Protein AF-A0A4R0RJI4-F1 (afdb_monomer_lite)

Radius of gyration: 32.24 Å; chains: 1; bounding box: 73×102×87 Å

Secondary structure (DSSP, 8-state):
-----PPPTTSSS-------PPP----------------TT-S-TT--PPPPTT-HHHHHHHHHHHHHHHHHHHHHHHTHHHHHHHHHHSTTTTTS-HHHHHHHHHHHHHHHHHHHHHHHHHHHH-GGGHHHHHHHHHHHHHHHHHHHTT---HHHHIIIIIIIHHHHHHHHHHHHHHHHHHH-STTHHHHHHHHHHHHHHHHHHHHHHHHHHHHHHHHHHHHHHHHHHHHHHHHHHHHH---SSPP-PPPTTPPPPPSS-S--GGGG-HHHHHHHHHHHHHHHHHHHHHHHHHHHHHTTS-HHHHHHHHHHHHHHHHHHHHHHHHHHTTS-HHHHHHHHHHHHHHHIIIIITT--SHHHHHHHHHHHHHHHHHGGGGHHHHHHHHHTT-GGGHHHHHHHHHHHHHHHHHHHHHHHHHHHHHHTT--BTTTBSGGGTHHHHHHHH-SSEEEEEEEE-TTS-EEEEEEEE-S---TTS--EEEEEEEEEESS--S--EEEEEEEEETTTTEEEEE--EEEPPTT--HHHHHHHHHHHHH----SEEEEEPPPEES-TTTB--EEEEEEEEEEESSS---PPP---TT--EEEEEEEGGGHHHHHHHHHHTT-EE-HHHHHHHHHHHHHHHHHTT--

pLDDT: mean 81.7, std 17.55, range [23.42, 98.12]

InterPro domains:
  IPR000086 NUDIX hydrolase domain [PF00293] (481-602)
  IPR000086 NUDIX hydrolase domain [PS51462] (476-617)
  IPR011701 Major facilitator superfamily [PF07690] (117-413)
  IPR015797 NUDIX hydrolase-like domain superfamily [SSF55811] (442-602)
  IPR020084 NUDIX hydrolase, conserved site [PS00893] (518-539)
  IPR020476 NUDIX hydrolase [PR00502] (513-527)
  IPR020476 NUDIX hydrolase [PR00502] (527-542)
  IPR020846 Major facilitator superfamily domain [PS50850] (1-457)
  IPR036259 MFS transporter superfamily [G3DSA:1.20.1250.20] (55-247)
  IPR036259 MFS transporter superfamily [G3DSA:1.20.1250.20] (266-442)
  IPR036259 MFS transporter superfamily [SSF103473] (48-450)
  IPR050327 Proton-linked Monocarboxylate Transporter [PTHR11360] (54-446)

Organism: NCBI:txid92696

Foldseek 3Di:
DDDDDDDDDPPPPDDDDDDDDDDDDDDDDDDPPPPPPDDPVNDPPPPDDFDDAPDDPLLVLLLVLLLLLLLLLLLVLLLLLLVLVDLCCDPPRVPDDSVLSVQQSLLLLLLLLQCLLLVLLVCLQVVVCLLVLLVVLLVQLLVLLLVCLVDRDSVSSSVRSRPSNSSSSSSNNLSSVLQLVQRYDLLSLLSQLSSLLSSLVSSLPVNVVLNVCCVPPNSSVSSNVSSVVSNVSSVSSSVSNDHRDDDDDQDVPRDGADSDHPCLQLVVFPLLVVLLVLLLLLLLLPQLCLSCLLVVCVVQDDNVLSSVLNSLLSNLLSVLSNVLSRVVSPDPNVVLSVVLVVQLLCLLVPQVQQDDDSVSSSVSSNRNSNSSSNNVSSLQVSLCVSCPPNNSCSSSSSSVSSSSSSVSSSVNVVVQVVQQVVQCPDDDVCRGCPNSNNSVSCSSRDQKDWDFDWDQDPVRDTDTAIAIEGPPADPVLAFKEFEWEFEAEPVRQDATKTKWKWFQDVVVRFIEIGGQMDGADDPGDSQRRRQVSCCQQFVAGFPDWPDKDDWAAQCPRHYRHIHIYIYTYGYDHNDDDGGDHNYDDPTDMDMDMGRLQCLVVVVVVCVVVVYHYRPVSVVSSVVVNVVVCVVVVND

Sequence (635 aa):
MTATTSVSYADSIEMSAMSVTPRGARSEVGIDISTENFGPADIPSNAQQLPPVDGGWQAWMFCLCSFFLETLVWGFGFSYGVFQSYYSTHAPFQNQSKIAIAAVGPIALAIEYGEGILLSFIYGKYPELLKPSMWFGLALAVTSLLVSSFVDRVELLILLQGVCLGIGSGMMYWPTMFLISEWFSRRRGLASGIVFAGSGVGGFLFPLIVNGLLDAVDFRWTLRIFAAIMAVLGCLGVLGTRRRIPISKYRPGQQRPKFIPRNMQFFKSPIFWLFSLCNLLQALSFFPVSLFIADFTKSFSSPLSATIVLSLFNVSGVISQIIIGYLTDKMPYTYIMVVTMFASALSAFLIWGFADTLGTMFAFAIIFGAVGGGFASVTFPASADAAGANPEQTSMALSATMVFKGFAAAIGPVASGVLLEAGRNLSFGGKYGKFGFGAVEIFVGSWVTLKKINWSDPEGKERVWESAERTTRGPSGIDAVAVFAILRSETDAFPISTVIIEQYRPPVGKFVVEMPAGLIDKGETAEEAAIRELEEETGYQAKKVLQSSPVLVADPGMSNANMKLVTVDVPFPDELETYNQKLDAGEFITKRVVEIAKLTEEFEKYEEKGYVIDAKLSHFAAGYAMALRLQEHQL

Structure (mmCIF, N/CA/C/O backbone):
data_AF-A0A4R0RJI4-F1
#
_entry.id   AF-A0A4R0RJI4-F1
#
loop_
_atom_site.group_PDB
_atom_site.id
_atom_site.type_symbol
_atom_site.label_atom_id
_atom_site.label_alt_id
_atom_site.label_comp_id
_atom_site.label_asym_id
_atom_site.label_entity_id
_atom_site.label_seq_id
_atom_site.pdbx_PDB_ins_code
_atom_site.Cartn_x
_atom_site.Cartn_y
_atom_site.Cartn_z
_atom_site.occupancy
_atom_site.B_iso_or_equiv
_atom_site.auth_seq_id
_atom_site.auth_comp_id
_atom_site.auth_asym_id
_atom_site.auth_atom_id
_atom_site.pdbx_PDB_model_num
ATOM 1 N N . MET A 1 1 ? 37.860 11.685 57.774 1.00 30.77 1 MET A N 1
ATOM 2 C CA . MET A 1 1 ? 38.222 10.314 58.191 1.00 30.77 1 MET A CA 1
ATOM 3 C C . MET A 1 1 ? 37.051 9.769 58.998 1.00 30.77 1 MET A C 1
ATOM 5 O O . MET A 1 1 ? 36.810 10.281 60.076 1.00 30.77 1 MET A O 1
ATOM 9 N N . THR A 1 2 ? 36.078 9.106 58.368 1.00 30.23 2 THR A N 1
ATOM 10 C CA . THR A 1 2 ? 36.022 7.688 57.915 1.00 30.23 2 THR A CA 1
ATOM 11 C C . THR A 1 2 ? 35.527 6.735 58.999 1.00 30.23 2 THR A C 1
ATOM 13 O O . THR A 1 2 ? 36.267 6.450 59.930 1.00 30.23 2 THR A O 1
ATOM 16 N N . ALA A 1 3 ? 34.307 6.226 58.797 1.00 25.00 3 ALA A N 1
ATOM 17 C CA . ALA A 1 3 ? 33.846 4.855 59.071 1.00 25.00 3 ALA A CA 1
ATOM 18 C C . ALA A 1 3 ? 32.364 4.777 58.626 1.00 25.00 3 ALA A C 1
ATOM 20 O O . ALA A 1 3 ? 31.473 5.146 59.377 1.00 25.00 3 ALA A O 1
ATOM 21 N N . THR A 1 4 ? 32.043 4.636 57.336 1.00 26.11 4 THR A N 1
ATOM 22 C CA . THR A 1 4 ? 31.766 3.353 56.648 1.00 26.11 4 THR A CA 1
ATOM 23 C C . THR A 1 4 ? 31.279 2.222 57.552 1.00 26.11 4 THR A C 1
ATOM 25 O O . THR A 1 4 ? 32.057 1.648 58.308 1.00 26.11 4 THR A O 1
ATOM 28 N N . THR A 1 5 ? 30.021 1.820 57.368 1.00 26.11 5 THR A N 1
ATOM 29 C CA . THR A 1 5 ? 29.589 0.433 57.571 1.00 26.11 5 THR A CA 1
ATOM 30 C C . THR A 1 5 ? 28.628 0.040 56.452 1.00 26.11 5 THR A C 1
ATOM 32 O O . THR A 1 5 ? 27.718 0.774 56.078 1.00 26.11 5 THR A O 1
ATOM 35 N N . SER A 1 6 ? 28.969 -1.091 55.855 1.00 23.92 6 SER A N 1
ATOM 36 C CA . SER A 1 6 ? 28.495 -1.714 54.627 1.00 23.92 6 SER A CA 1
ATOM 37 C C . SER A 1 6 ? 27.141 -2.404 54.782 1.00 23.92 6 SER A C 1
ATOM 39 O O . SER A 1 6 ? 26.932 -3.118 55.760 1.00 23.92 6 SER A O 1
ATOM 41 N N . VAL A 1 7 ? 26.279 -2.289 53.769 1.00 24.50 7 VAL A N 1
ATOM 42 C CA . VAL A 1 7 ? 25.080 -3.128 53.613 1.00 24.50 7 VAL A CA 1
ATOM 43 C C . VAL A 1 7 ? 25.429 -4.330 52.730 1.00 24.50 7 VAL A C 1
ATOM 45 O O . VAL A 1 7 ? 25.954 -4.167 51.629 1.00 24.50 7 VAL A O 1
ATOM 48 N N . SER A 1 8 ? 25.169 -5.530 53.251 1.00 25.17 8 SER A N 1
ATOM 49 C CA . SER A 1 8 ? 25.350 -6.830 52.592 1.00 25.17 8 SER A CA 1
ATOM 50 C C . SER A 1 8 ? 24.106 -7.219 51.779 1.00 25.17 8 SER A C 1
ATOM 52 O O . SER A 1 8 ? 22.979 -6.952 52.186 1.00 25.17 8 SER A O 1
ATOM 54 N N . TYR A 1 9 ? 24.318 -7.860 50.628 1.00 25.72 9 TYR A N 1
ATOM 55 C CA . TYR A 1 9 ? 23.344 -8.138 49.562 1.00 25.72 9 TYR A CA 1
ATOM 56 C C . TYR A 1 9 ? 22.572 -9.466 49.753 1.00 25.72 9 TYR A C 1
ATOM 58 O O . TYR A 1 9 ? 22.393 -10.212 48.794 1.00 25.72 9 TYR A O 1
ATOM 66 N N . ALA A 1 10 ? 22.146 -9.805 50.976 1.00 27.55 10 ALA A N 1
ATOM 67 C CA . ALA A 1 10 ? 21.576 -11.134 51.265 1.00 27.55 10 ALA A CA 1
ATOM 68 C C . ALA A 1 10 ? 20.169 -11.167 51.903 1.00 27.55 10 ALA A C 1
ATOM 70 O O . ALA A 1 10 ? 19.575 -12.236 51.928 1.00 27.55 10 ALA A O 1
ATOM 71 N N . ASP A 1 11 ? 19.576 -10.037 52.310 1.00 29.08 11 ASP A N 1
ATOM 72 C CA . ASP A 1 11 ? 18.321 -10.041 53.098 1.00 29.08 11 ASP A CA 1
ATOM 73 C C . ASP A 1 11 ? 17.074 -9.488 52.368 1.00 29.08 11 ASP A C 1
ATOM 75 O O . ASP A 1 11 ? 16.170 -8.949 53.000 1.00 29.08 11 ASP A O 1
ATOM 79 N N . SER A 1 12 ? 16.976 -9.585 51.034 1.00 28.69 12 SER A N 1
ATOM 80 C CA . SER A 1 12 ? 15.798 -9.050 50.302 1.00 28.69 12 SER A CA 1
ATOM 81 C C . SER A 1 12 ? 15.089 -10.012 49.348 1.00 28.69 12 SER A C 1
ATOM 83 O O . SER A 1 12 ? 14.265 -9.585 48.541 1.00 28.69 12 SER A O 1
ATOM 85 N N . ILE A 1 13 ? 15.322 -11.320 49.469 1.00 28.25 13 ILE A N 1
ATOM 86 C CA . ILE A 1 13 ? 14.549 -12.320 48.724 1.00 28.25 13 ILE A CA 1
ATOM 87 C C . ILE A 1 13 ? 14.049 -13.380 49.697 1.00 28.25 13 ILE A C 1
ATOM 89 O O . ILE A 1 13 ? 14.667 -14.421 49.835 1.00 28.25 13 ILE A O 1
ATOM 93 N N . GLU A 1 14 ? 12.949 -13.071 50.384 1.00 25.81 14 GLU A N 1
ATOM 94 C CA . GLU A 1 14 ? 11.844 -13.999 50.674 1.00 25.81 14 GLU A CA 1
ATOM 95 C C . GLU A 1 14 ? 10.818 -13.314 51.589 1.00 25.81 14 GLU A C 1
ATOM 97 O O . GLU A 1 14 ? 10.979 -13.252 52.801 1.00 25.81 14 GLU A O 1
ATOM 102 N N . MET A 1 15 ? 9.760 -12.758 50.993 1.00 23.42 15 MET A N 1
ATOM 103 C CA . MET A 1 15 ? 8.358 -13.048 51.332 1.00 23.42 15 MET A CA 1
ATOM 104 C C . MET A 1 15 ? 7.405 -11.972 50.803 1.00 23.42 15 MET A C 1
ATOM 106 O O . MET A 1 15 ? 7.634 -10.773 50.915 1.00 23.42 15 MET A O 1
ATOM 110 N N . SER A 1 16 ? 6.252 -12.468 50.356 1.00 24.58 16 SER A N 1
ATOM 111 C CA . SER A 1 16 ? 4.988 -11.758 50.160 1.00 24.58 16 SER A CA 1
ATOM 112 C C . SER A 1 16 ? 4.816 -10.963 48.864 1.00 24.58 16 SER A C 1
ATOM 114 O O . SER A 1 16 ? 4.845 -9.735 48.814 1.00 24.58 16 SER A O 1
ATOM 116 N N . ALA A 1 17 ? 4.458 -11.718 47.825 1.00 29.39 17 ALA A N 1
ATOM 117 C CA . ALA A 1 17 ? 3.570 -11.260 46.770 1.00 29.39 17 ALA A CA 1
ATOM 118 C C . ALA A 1 17 ? 2.298 -10.617 47.362 1.00 29.39 17 ALA A C 1
ATOM 120 O O . ALA A 1 17 ? 1.525 -11.278 48.051 1.00 29.39 17 ALA A O 1
ATOM 121 N N . MET A 1 18 ? 2.051 -9.346 47.041 1.00 24.41 18 MET A N 1
ATOM 122 C CA . MET A 1 18 ? 0.732 -8.726 47.163 1.00 24.41 18 MET A CA 1
ATOM 123 C C . MET A 1 18 ? 0.353 -8.082 45.831 1.00 24.41 18 MET A C 1
ATOM 125 O O . MET A 1 18 ? 0.977 -7.137 45.355 1.00 24.41 18 MET A O 1
ATOM 129 N N . SER A 1 19 ? -0.684 -8.652 45.227 1.00 23.48 19 SER A N 1
ATOM 130 C CA . SER A 1 19 ? -1.386 -8.171 44.045 1.00 23.48 19 SER A CA 1
ATOM 131 C C . SER A 1 19 ? -2.079 -6.836 44.324 1.00 23.48 19 SER A C 1
ATOM 133 O O . SER A 1 19 ? -2.974 -6.764 45.166 1.00 23.48 19 SER A O 1
ATOM 135 N N . VAL A 1 20 ? -1.714 -5.796 43.577 1.00 26.45 20 VAL A N 1
ATOM 136 C CA . VAL A 1 20 ? -2.440 -4.522 43.544 1.00 26.45 20 VAL A CA 1
ATOM 137 C C . VAL A 1 20 ? -3.555 -4.624 42.501 1.00 26.45 20 VAL A C 1
ATOM 139 O O . VAL A 1 20 ? -3.298 -4.660 41.301 1.00 26.45 20 VAL A O 1
ATOM 142 N N . THR A 1 21 ? -4.806 -4.676 42.956 1.00 25.61 21 THR A N 1
ATOM 143 C CA . THR A 1 21 ? -6.002 -4.450 42.127 1.00 25.61 21 THR A CA 1
ATOM 144 C C . THR A 1 21 ? -6.249 -2.946 41.943 1.00 25.61 21 THR A C 1
ATOM 146 O O . THR A 1 21 ? -6.226 -2.228 42.948 1.00 25.61 21 THR A O 1
ATOM 149 N N . PRO A 1 22 ? -6.585 -2.443 40.739 1.00 27.12 22 PRO A N 1
ATOM 150 C CA . PRO A 1 22 ? -7.097 -1.086 40.581 1.00 27.12 22 PRO A CA 1
ATOM 151 C C . PRO A 1 22 ? -8.564 -1.012 41.032 1.00 27.12 22 PRO A C 1
ATOM 153 O O . PRO A 1 22 ? -9.408 -1.797 40.600 1.00 27.12 22 PRO A O 1
ATOM 156 N N . ARG A 1 23 ? -8.876 -0.047 41.902 1.00 25.92 23 ARG A N 1
ATOM 157 C CA . ARG A 1 23 ? -10.247 0.344 42.261 1.00 25.92 23 ARG A CA 1
ATOM 158 C C . ARG A 1 23 ? -10.867 1.187 41.141 1.00 25.92 23 ARG A C 1
ATOM 160 O O . ARG A 1 23 ? -10.274 2.185 40.752 1.00 25.92 23 ARG A O 1
ATOM 167 N N . GLY A 1 24 ? -12.113 0.872 40.772 1.00 26.17 24 GLY A N 1
ATOM 168 C CA . GLY A 1 24 ? -13.095 1.883 40.355 1.00 26.17 24 GLY A CA 1
ATOM 169 C C . GLY A 1 24 ? -13.740 1.715 38.976 1.00 26.17 24 GLY A C 1
ATOM 170 O O . GLY A 1 24 ? -13.383 2.440 38.063 1.00 26.17 24 GLY A O 1
ATOM 171 N N . ALA A 1 25 ? -14.740 0.832 38.864 1.00 26.27 25 ALA A N 1
ATOM 172 C CA . ALA A 1 25 ? -15.992 1.054 38.120 1.00 26.27 25 ALA A CA 1
ATOM 173 C C . ALA A 1 25 ? -16.907 -0.168 38.323 1.00 26.27 25 ALA A C 1
ATOM 175 O O . ALA A 1 25 ? -16.743 -1.204 37.685 1.00 26.27 25 ALA A O 1
ATOM 176 N N . ARG A 1 26 ? -17.850 -0.065 39.267 1.00 27.73 26 ARG A N 1
ATOM 177 C CA . ARG A 1 26 ? -18.965 -1.011 39.392 1.00 27.73 26 ARG A CA 1
ATOM 178 C C . ARG A 1 26 ? -19.955 -0.739 38.258 1.00 27.73 26 ARG A C 1
ATOM 180 O O . ARG A 1 26 ? -20.482 0.365 38.174 1.00 27.73 26 ARG A O 1
ATOM 187 N N . SER A 1 27 ? -20.265 -1.759 37.470 1.00 27.06 27 SER A N 1
ATOM 188 C CA . SER A 1 27 ? -21.575 -1.908 36.838 1.00 27.06 27 SER A CA 1
ATOM 189 C C . SER A 1 27 ? -22.135 -3.251 37.288 1.00 27.06 27 SER A C 1
ATOM 191 O O . SER A 1 27 ? -21.515 -4.292 37.072 1.00 27.06 27 SER A O 1
ATOM 193 N N . GLU A 1 28 ? -23.264 -3.200 37.980 1.00 37.16 28 GLU A N 1
ATOM 194 C CA . GLU A 1 28 ? -23.971 -4.339 38.547 1.00 37.16 28 GLU A CA 1
ATOM 195 C C . GLU A 1 28 ? -24.564 -5.214 37.436 1.00 37.16 28 GLU A C 1
ATOM 197 O O . GLU A 1 28 ? -25.534 -4.839 36.784 1.00 37.16 28 GLU A O 1
ATOM 202 N N . VAL A 1 29 ? -24.008 -6.410 37.258 1.00 29.55 29 VAL A N 1
ATOM 203 C CA . VAL A 1 29 ? -24.780 -7.603 36.898 1.00 29.55 29 VAL A CA 1
ATOM 204 C C . VAL A 1 29 ? -24.316 -8.684 37.862 1.00 29.55 29 VAL A C 1
ATOM 206 O O . VAL A 1 29 ? -23.211 -9.210 37.743 1.00 29.55 29 VAL A O 1
ATOM 209 N N . GLY A 1 30 ? -25.132 -8.940 38.882 1.00 32.62 30 GLY A N 1
ATOM 210 C CA . GLY A 1 30 ? -24.890 -9.989 39.860 1.00 32.62 30 GLY A CA 1
ATOM 211 C C . GLY A 1 30 ? -24.919 -11.358 39.192 1.00 32.62 30 GLY A C 1
ATOM 212 O O . GLY A 1 30 ? -25.976 -11.845 38.802 1.00 32.62 30 GLY A O 1
ATOM 213 N N . ILE A 1 31 ? -23.749 -11.978 39.088 1.00 27.83 31 ILE A N 1
ATOM 214 C CA . ILE A 1 31 ? -23.613 -13.429 39.128 1.00 27.83 31 ILE A CA 1
ATOM 215 C C . ILE A 1 31 ? -22.713 -13.686 40.331 1.00 27.83 31 ILE A C 1
ATOM 217 O O . ILE A 1 31 ? -21.500 -13.499 40.255 1.00 27.83 31 ILE A O 1
ATOM 221 N N . ASP A 1 32 ? -23.328 -14.042 41.458 1.00 26.31 32 ASP A N 1
ATOM 222 C CA . ASP A 1 32 ? -22.618 -14.629 42.589 1.00 26.31 32 ASP A CA 1
ATOM 223 C C . ASP A 1 32 ? -22.027 -15.955 42.103 1.00 26.31 32 ASP A C 1
ATOM 225 O O . ASP A 1 32 ? -22.713 -16.972 42.011 1.00 26.31 32 ASP A O 1
ATOM 229 N N . ILE A 1 33 ? -20.747 -15.943 41.734 1.00 31.73 33 ILE A N 1
ATOM 230 C CA . ILE A 1 33 ? -19.965 -17.171 41.676 1.00 31.73 33 ILE A CA 1
ATOM 231 C C . ILE A 1 33 ? -19.496 -17.390 43.107 1.00 31.73 33 ILE A C 1
ATOM 233 O O . ILE A 1 33 ? -18.400 -16.980 43.491 1.00 31.73 33 ILE A O 1
ATOM 237 N N . SER A 1 34 ? -20.357 -18.007 43.915 1.00 31.00 34 SER A N 1
ATOM 238 C CA . SER A 1 34 ? -19.896 -18.713 45.101 1.00 31.00 34 SER A CA 1
ATOM 239 C C . SER A 1 34 ? -18.784 -19.650 44.642 1.00 31.00 34 SER A C 1
ATOM 241 O O . SER A 1 34 ? -19.011 -20.534 43.815 1.00 31.00 34 SER A O 1
ATOM 243 N N . THR A 1 35 ? -17.565 -19.423 45.123 1.00 34.91 35 THR A N 1
ATOM 244 C CA . THR A 1 35 ? -16.451 -20.353 44.958 1.00 34.91 35 THR A CA 1
ATOM 245 C C . THR A 1 35 ? -16.766 -21.600 45.775 1.00 34.91 35 THR A C 1
ATOM 247 O O . THR A 1 35 ? -16.274 -21.770 46.890 1.00 34.91 35 THR A O 1
ATOM 250 N N . GLU A 1 36 ? -17.636 -22.455 45.246 1.00 35.03 36 GLU A N 1
ATOM 251 C CA . GLU A 1 36 ? -17.645 -23.857 45.622 1.00 35.03 36 GLU A CA 1
ATOM 252 C C . GLU A 1 36 ? -16.296 -24.427 45.180 1.00 35.03 36 GLU A C 1
ATOM 254 O O . GLU A 1 36 ? -15.905 -24.348 44.013 1.00 35.03 36 GLU A O 1
ATOM 259 N N . ASN A 1 37 ? -15.537 -24.927 46.153 1.00 35.84 37 ASN A N 1
ATOM 260 C CA . ASN A 1 37 ? -14.327 -25.695 45.910 1.00 35.84 37 ASN A CA 1
ATOM 261 C C . ASN A 1 37 ? -14.722 -26.973 45.166 1.00 35.84 37 ASN A C 1
ATOM 263 O O . ASN A 1 37 ? -15.019 -27.983 45.799 1.00 35.84 37 ASN A O 1
ATOM 267 N N . PHE A 1 38 ? -14.731 -26.928 43.835 1.00 38.34 38 PHE A N 1
ATOM 268 C CA . PHE A 1 38 ? -14.844 -28.129 43.020 1.00 38.34 38 PHE A CA 1
ATOM 269 C C . PHE A 1 38 ? -13.645 -29.028 43.329 1.00 38.34 38 PHE A C 1
ATOM 271 O O . PHE A 1 38 ? -12.490 -28.664 43.072 1.00 38.34 38 PHE A O 1
ATOM 278 N N . GLY A 1 39 ? -13.910 -30.195 43.914 1.00 40.91 39 GLY A N 1
ATOM 279 C CA . GLY A 1 39 ? -12.896 -31.230 44.038 1.00 40.91 39 GLY A CA 1
ATOM 280 C C . GLY A 1 39 ? -12.505 -31.727 42.641 1.00 40.91 39 GLY A C 1
ATOM 281 O O . GLY A 1 39 ? -13.271 -31.574 41.687 1.00 40.91 39 GLY A O 1
ATOM 282 N N . PRO A 1 40 ? -11.348 -32.389 42.472 1.00 49.19 40 PRO A N 1
ATOM 283 C CA . PRO A 1 40 ? -10.958 -32.975 41.184 1.00 49.19 40 PRO A CA 1
ATOM 284 C C . PRO A 1 40 ? -11.969 -34.005 40.628 1.00 49.19 40 PRO A C 1
ATOM 286 O O . PRO A 1 40 ? -11.836 -34.420 39.480 1.00 49.19 40 PRO A O 1
ATOM 289 N N . ALA A 1 41 ? -12.977 -34.400 41.415 1.00 49.44 41 ALA A N 1
ATOM 290 C CA . ALA A 1 41 ? -14.072 -35.288 41.034 1.00 49.44 41 ALA A CA 1
ATOM 291 C C . ALA A 1 41 ? -15.292 -34.578 40.402 1.00 49.44 41 ALA A C 1
ATOM 293 O O . ALA A 1 41 ? -16.134 -35.261 39.824 1.00 49.44 41 ALA A O 1
ATOM 294 N N . ASP A 1 42 ? -15.379 -33.243 40.458 1.00 46.12 42 ASP A N 1
ATOM 295 C CA . ASP A 1 42 ? -16.550 -32.483 39.980 1.00 46.12 42 ASP A CA 1
ATOM 296 C C . ASP A 1 42 ? -16.369 -31.887 38.573 1.00 46.12 42 ASP A C 1
ATOM 298 O O . ASP A 1 42 ? -17.246 -31.199 38.047 1.00 46.12 42 ASP A O 1
ATOM 302 N N . ILE A 1 43 ? -15.229 -32.148 37.926 1.00 46.41 43 ILE A N 1
ATOM 303 C CA . ILE A 1 43 ? -15.012 -31.772 36.528 1.00 46.41 43 ILE A CA 1
ATOM 304 C C . ILE A 1 43 ? -15.881 -32.710 35.675 1.00 46.41 43 ILE A C 1
ATOM 306 O O . ILE A 1 43 ? -15.666 -33.924 35.720 1.00 46.41 43 ILE A O 1
ATOM 310 N N . PRO A 1 44 ? -16.841 -32.201 34.875 1.00 45.22 44 PRO A N 1
ATOM 311 C CA . PRO A 1 44 ? -17.647 -33.051 34.010 1.00 45.22 44 PRO A CA 1
ATOM 312 C C . PRO A 1 44 ? -16.723 -33.928 33.161 1.00 45.22 44 PRO A C 1
ATOM 314 O O . PRO A 1 44 ? -15.815 -33.411 32.510 1.00 45.22 44 PRO A O 1
ATOM 317 N N . SER A 1 45 ? -16.973 -35.237 33.103 1.00 46.47 45 SER A N 1
ATOM 318 C CA . SER A 1 45 ? -16.187 -36.209 32.318 1.00 46.47 45 SER A CA 1
ATOM 319 C C . SER A 1 45 ? -16.115 -35.902 30.809 1.00 46.47 45 SER A C 1
ATOM 321 O O . SER A 1 45 ? -15.343 -36.521 30.084 1.00 46.47 45 SER A O 1
ATOM 323 N N . ASN A 1 46 ? -16.875 -34.901 30.348 1.00 46.56 46 ASN A N 1
ATOM 324 C CA . ASN A 1 46 ? -16.899 -34.367 28.987 1.00 46.56 46 ASN A CA 1
ATOM 325 C C . ASN A 1 46 ? -16.189 -33.004 28.830 1.00 46.56 46 ASN A C 1
ATOM 327 O O . ASN A 1 46 ? -16.339 -32.356 27.791 1.00 46.56 46 ASN A O 1
ATOM 331 N N . ALA A 1 47 ? -15.437 -32.529 29.829 1.00 43.28 47 ALA A N 1
ATOM 332 C CA . ALA A 1 47 ? -14.632 -31.316 29.710 1.00 43.28 47 ALA A CA 1
ATOM 333 C C . ALA A 1 47 ? -13.432 -31.580 28.786 1.00 43.28 47 ALA A C 1
ATOM 335 O O . ALA A 1 47 ? -12.361 -32.007 29.214 1.00 43.28 47 ALA A O 1
ATOM 336 N N . GLN A 1 48 ? -13.625 -31.356 27.486 1.00 57.16 48 GLN A N 1
ATOM 337 C CA . GLN A 1 48 ? -12.565 -31.470 26.492 1.00 57.16 48 GLN A CA 1
ATOM 338 C C . GLN A 1 48 ? -11.477 -30.431 26.808 1.00 57.16 48 GLN A C 1
ATOM 340 O O . GLN A 1 48 ? -11.681 -29.232 26.615 1.00 57.16 48 GLN A O 1
ATOM 345 N N . GLN A 1 49 ? -10.333 -30.882 27.333 1.00 63.66 49 GLN A N 1
ATOM 346 C CA . GLN A 1 49 ? -9.202 -30.002 27.620 1.00 63.66 49 GLN A CA 1
ATOM 347 C C . GLN A 1 49 ? -8.709 -29.376 26.313 1.00 63.66 49 GLN A C 1
ATOM 349 O O . GLN A 1 49 ? -8.268 -30.068 25.394 1.00 63.66 49 GLN A O 1
ATOM 354 N N . LEU A 1 50 ? -8.820 -28.051 26.223 1.00 75.69 50 LEU A N 1
ATOM 355 C CA . LEU A 1 50 ? -8.322 -27.303 25.078 1.00 75.69 50 LEU A CA 1
ATOM 356 C C . LEU A 1 50 ? -6.789 -27.397 25.026 1.00 75.69 50 LEU A C 1
ATOM 358 O O . LEU A 1 50 ? -6.146 -27.371 26.079 1.00 75.69 50 LEU A O 1
ATOM 362 N N . PRO A 1 51 ? -6.184 -27.430 23.825 1.00 76.75 51 PRO A N 1
ATOM 363 C CA . PRO A 1 51 ? -4.738 -27.313 23.676 1.00 76.75 51 PRO A CA 1
ATOM 364 C C . PRO A 1 51 ? -4.182 -26.069 24.401 1.00 76.75 51 PRO A C 1
ATOM 366 O O . PRO A 1 51 ? -4.897 -25.060 24.520 1.00 76.75 51 PRO A O 1
ATOM 369 N N . PRO A 1 52 ? -2.921 -26.102 24.874 1.00 79.81 52 PRO A N 1
ATOM 370 C CA . PRO A 1 52 ? -2.321 -24.984 25.601 1.00 79.81 52 PRO A CA 1
ATOM 371 C C . PRO A 1 52 ? -2.290 -23.701 24.751 1.00 79.81 52 PRO A C 1
ATOM 373 O O . PRO A 1 52 ? -2.039 -23.748 23.549 1.00 79.81 52 PRO A O 1
ATOM 376 N N . VAL A 1 53 ? -2.565 -22.554 25.384 1.00 84.31 53 VAL A N 1
ATOM 377 C CA . VAL A 1 53 ? -2.414 -21.214 24.778 1.00 84.31 53 VAL A CA 1
ATOM 378 C C . VAL A 1 53 ? -0.932 -20.845 24.741 1.00 84.31 53 VAL A C 1
ATOM 380 O O . VAL A 1 53 ? -0.190 -21.219 25.649 1.00 84.31 53 VAL A O 1
ATOM 383 N N . ASP A 1 54 ? -0.508 -20.081 23.733 1.00 82.69 54 ASP A N 1
ATOM 384 C CA . ASP A 1 54 ? 0.850 -19.524 23.600 1.00 82.69 54 ASP A CA 1
ATOM 385 C C . ASP A 1 54 ? 1.981 -20.569 23.477 1.00 82.69 54 ASP A C 1
ATOM 387 O O . ASP A 1 54 ? 3.165 -20.221 23.555 1.00 82.69 54 ASP A O 1
ATOM 391 N N . GLY A 1 55 ? 1.654 -21.849 23.267 1.00 84.19 55 GLY A N 1
ATOM 392 C CA . GLY A 1 55 ? 2.650 -22.914 23.198 1.00 84.19 55 GLY A CA 1
ATOM 393 C C . GLY A 1 55 ? 2.111 -24.286 22.796 1.00 84.19 55 GLY A C 1
ATOM 394 O O . GLY A 1 55 ? 0.953 -24.456 22.433 1.00 84.19 55 GLY A O 1
ATOM 395 N N . GLY A 1 56 ? 2.989 -25.288 22.857 1.00 89.56 56 GLY A N 1
ATOM 396 C CA . GLY A 1 56 ? 2.699 -26.654 22.421 1.00 89.56 56 GLY A CA 1
ATOM 397 C C . GLY A 1 56 ? 2.861 -26.867 20.913 1.00 89.56 56 GLY A C 1
ATOM 398 O O . GLY A 1 56 ? 2.824 -25.934 20.112 1.00 89.56 56 GLY A O 1
ATOM 399 N N . TRP A 1 57 ? 3.044 -28.129 20.520 1.00 88.31 57 TRP A N 1
ATOM 400 C CA . TRP A 1 57 ? 3.283 -28.519 19.125 1.00 88.31 57 TRP A CA 1
ATOM 401 C C . TRP A 1 57 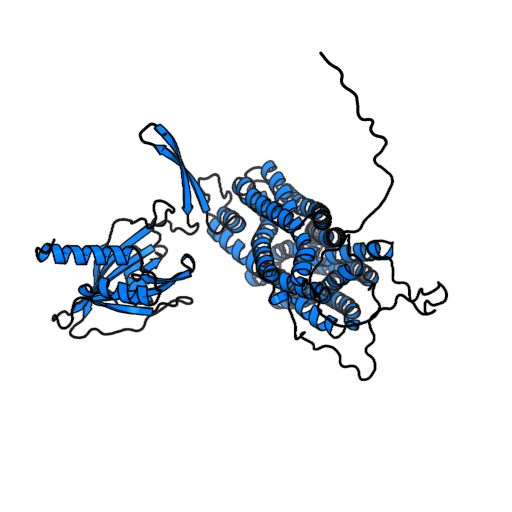? 2.182 -28.041 18.171 1.00 88.31 57 TRP A C 1
ATOM 403 O O . TRP A 1 57 ? 2.473 -27.582 17.074 1.00 88.31 57 TRP A O 1
ATOM 413 N N . GLN A 1 58 ? 0.917 -28.098 18.599 1.00 89.69 58 GLN A N 1
ATOM 414 C CA . GLN A 1 58 ? -0.219 -27.723 17.754 1.00 89.69 58 GLN A CA 1
ATOM 415 C C . GLN A 1 58 ? -0.258 -26.218 17.442 1.00 89.69 58 GLN A C 1
ATOM 417 O O . GLN A 1 58 ? -0.540 -25.858 16.302 1.00 89.69 58 GLN A O 1
ATOM 422 N N . ALA A 1 59 ? 0.077 -25.353 18.407 1.00 90.69 59 ALA A N 1
ATOM 423 C CA . ALA A 1 59 ? 0.111 -23.904 18.199 1.00 90.69 59 ALA A CA 1
ATOM 424 C C . ALA A 1 59 ? 1.227 -23.501 17.221 1.00 90.69 59 ALA A C 1
ATOM 426 O O . ALA A 1 59 ? 1.011 -22.707 16.306 1.00 90.69 59 ALA A O 1
ATOM 427 N N . TRP A 1 60 ? 2.417 -24.093 17.372 1.00 93.56 60 TRP A N 1
ATOM 428 C CA . TRP A 1 60 ? 3.547 -23.826 16.478 1.00 93.56 60 TRP A CA 1
ATOM 429 C C . TRP A 1 60 ? 3.374 -24.459 15.097 1.00 93.56 60 TRP A C 1
ATOM 431 O O . TRP A 1 60 ? 3.765 -23.849 14.108 1.00 93.56 60 TRP A O 1
ATOM 441 N N . MET A 1 61 ? 2.719 -25.619 15.004 1.00 92.81 61 MET A N 1
ATOM 442 C CA . MET A 1 61 ? 2.325 -26.204 13.720 1.00 92.81 61 MET A CA 1
ATOM 443 C C . MET A 1 61 ? 1.311 -25.313 12.993 1.00 92.81 61 MET A C 1
ATOM 445 O O . MET A 1 61 ? 1.468 -25.056 11.805 1.00 92.81 61 MET A O 1
ATOM 449 N N . PHE A 1 62 ? 0.308 -24.783 13.703 1.00 94.44 62 PHE A N 1
ATOM 450 C CA . PHE A 1 62 ? -0.618 -23.793 13.147 1.00 94.44 62 PHE A CA 1
ATOM 451 C C . PHE A 1 62 ? 0.132 -22.563 12.612 1.00 94.44 62 PHE A C 1
ATOM 453 O O . PHE A 1 62 ? -0.153 -22.110 11.504 1.00 94.44 62 PHE A O 1
ATOM 460 N N . CYS A 1 63 ? 1.103 -22.051 13.374 1.00 94.25 63 CYS A N 1
ATOM 461 C CA . CYS A 1 63 ? 1.921 -20.907 12.975 1.00 94.25 63 CYS A CA 1
ATOM 462 C C . CYS A 1 63 ? 2.754 -21.216 11.719 1.00 94.25 63 CYS A C 1
ATOM 464 O O . CYS A 1 63 ? 2.706 -20.451 10.761 1.00 94.25 63 CYS A O 1
ATOM 466 N N . LEU A 1 64 ? 3.424 -22.373 11.671 1.00 94.81 64 LEU A N 1
ATOM 467 C CA . LEU A 1 64 ? 4.211 -22.822 10.518 1.00 94.81 64 LEU A CA 1
ATOM 468 C C . LEU A 1 64 ? 3.350 -23.003 9.259 1.00 94.81 64 LEU A C 1
ATOM 470 O O . LEU A 1 64 ? 3.724 -22.569 8.173 1.00 94.81 64 LEU A O 1
ATOM 474 N N . CYS A 1 65 ? 2.178 -23.620 9.387 1.00 95.44 65 CYS A N 1
ATOM 475 C CA . CYS A 1 65 ? 1.260 -23.788 8.263 1.00 95.44 65 CYS A CA 1
ATOM 476 C C . CYS A 1 65 ? 0.691 -22.449 7.784 1.00 95.44 65 CYS A C 1
ATOM 478 O O . CYS A 1 65 ? 0.572 -22.240 6.580 1.00 95.44 65 CYS A O 1
ATOM 480 N N . SER A 1 66 ? 0.393 -21.530 8.707 1.00 95.12 66 SER A N 1
ATOM 481 C CA . SER A 1 66 ? -0.054 -20.175 8.366 1.00 95.12 66 SER A CA 1
ATOM 482 C C . SER A 1 66 ? 1.056 -19.376 7.682 1.00 95.12 66 SER A C 1
ATOM 484 O O . SER A 1 66 ? 0.773 -18.689 6.714 1.00 95.12 66 SER A O 1
ATOM 486 N N . PHE A 1 67 ? 2.317 -19.538 8.099 1.00 94.81 67 PHE A N 1
ATOM 487 C CA . PHE A 1 67 ? 3.484 -18.975 7.414 1.00 94.81 67 PHE A CA 1
ATOM 488 C C . PHE A 1 67 ? 3.587 -19.454 5.961 1.00 94.81 67 PHE A C 1
ATOM 490 O O . PHE A 1 67 ? 3.769 -18.641 5.065 1.00 94.81 67 PHE A O 1
ATOM 497 N N . PHE A 1 68 ? 3.421 -20.755 5.692 1.00 94.56 68 PHE A N 1
ATOM 498 C CA . PHE A 1 68 ? 3.455 -21.250 4.310 1.00 94.56 68 PHE A CA 1
ATOM 499 C C . PHE A 1 68 ? 2.276 -20.747 3.474 1.00 94.56 68 PHE A C 1
ATOM 501 O O . PHE A 1 68 ? 2.463 -20.435 2.299 1.00 94.56 68 PHE A O 1
ATOM 508 N N . LEU A 1 69 ? 1.078 -20.643 4.061 1.00 95.44 69 LEU A N 1
ATOM 509 C CA . LEU A 1 69 ? -0.061 -20.018 3.386 1.00 95.44 69 LEU A CA 1
ATOM 510 C C . LEU A 1 69 ? 0.226 -18.544 3.078 1.00 95.44 69 LEU A C 1
ATOM 512 O O . LEU A 1 69 ? -0.002 -18.127 1.947 1.00 95.44 69 LEU A O 1
ATOM 516 N N . GLU A 1 70 ? 0.807 -17.802 4.024 1.00 94.06 70 GLU A N 1
ATOM 517 C CA . GLU A 1 70 ? 1.251 -16.418 3.826 1.00 94.06 70 GLU A CA 1
ATOM 518 C C . GLU A 1 70 ? 2.232 -16.304 2.655 1.00 94.06 70 GLU A C 1
ATOM 520 O O . GLU A 1 70 ? 2.059 -15.471 1.766 1.00 94.06 70 GLU A O 1
ATOM 525 N N . THR A 1 71 ? 3.253 -17.166 2.635 1.00 93.75 71 THR A N 1
ATOM 526 C CA . THR A 1 71 ? 4.268 -17.208 1.578 1.00 93.75 71 THR A CA 1
ATOM 527 C C . THR A 1 71 ? 3.648 -17.448 0.211 1.00 93.75 71 THR A C 1
ATOM 529 O O . THR A 1 71 ? 4.030 -16.782 -0.748 1.00 93.75 71 THR A O 1
ATOM 532 N N . LEU A 1 72 ? 2.696 -18.377 0.107 1.00 93.94 72 LEU A N 1
ATOM 533 C CA . LEU A 1 72 ? 2.028 -18.689 -1.157 1.00 93.94 72 LEU A CA 1
ATOM 534 C C . LEU A 1 72 ? 1.174 -17.530 -1.659 1.00 93.94 72 LEU A C 1
ATOM 536 O O . LEU A 1 72 ? 1.249 -17.176 -2.833 1.00 93.94 72 LEU A O 1
ATOM 540 N N . VAL A 1 73 ? 0.368 -16.976 -0.760 1.00 93.56 73 VAL A N 1
ATOM 541 C CA . VAL A 1 73 ? -0.637 -15.965 -1.066 1.00 93.56 73 VAL A CA 1
ATOM 542 C C . VAL A 1 73 ? 0.034 -14.631 -1.418 1.00 93.56 73 VAL A C 1
ATOM 544 O O . VAL A 1 73 ? -0.040 -14.182 -2.564 1.00 93.56 73 VAL A O 1
ATOM 547 N N . TRP A 1 74 ? 0.808 -14.062 -0.493 1.00 90.38 74 TRP A N 1
ATOM 548 C CA . TRP A 1 74 ? 1.446 -12.758 -0.696 1.00 90.38 74 TRP A CA 1
ATOM 549 C C . TRP A 1 74 ? 2.673 -12.829 -1.598 1.00 90.38 74 TRP A C 1
ATOM 551 O O . TRP A 1 74 ? 2.905 -11.926 -2.402 1.00 90.38 74 TRP A O 1
ATOM 561 N N . GLY A 1 75 ? 3.458 -13.907 -1.509 1.00 88.31 75 GLY A N 1
ATOM 562 C CA . GLY A 1 75 ? 4.653 -14.064 -2.338 1.00 88.31 75 GLY A CA 1
ATOM 563 C C . GLY A 1 75 ? 4.328 -14.106 -3.828 1.00 88.31 75 GLY A C 1
ATOM 564 O O . GLY A 1 75 ? 5.054 -13.523 -4.639 1.00 88.31 75 GLY A O 1
ATOM 565 N N . PHE A 1 76 ? 3.221 -14.760 -4.204 1.00 87.31 76 PHE A N 1
ATOM 566 C CA . PHE A 1 76 ? 2.780 -14.766 -5.597 1.00 87.31 76 PHE A CA 1
ATOM 567 C C . PHE A 1 76 ? 2.317 -13.369 -6.022 1.00 87.31 76 PHE A C 1
ATOM 569 O O . PHE A 1 76 ? 2.737 -12.889 -7.075 1.00 87.31 76 PHE A O 1
ATOM 576 N N . GLY A 1 77 ? 1.543 -12.681 -5.173 1.00 84.50 77 GLY A N 1
ATOM 577 C CA . GLY A 1 77 ? 1.118 -11.297 -5.406 1.00 84.50 77 GLY A CA 1
ATOM 578 C C . GLY A 1 77 ? 2.293 -10.341 -5.649 1.00 84.50 77 GLY A C 1
ATOM 579 O O . GLY A 1 77 ? 2.289 -9.587 -6.622 1.00 84.50 77 GLY A O 1
ATOM 580 N N . PHE A 1 78 ? 3.357 -10.432 -4.847 1.00 79.81 78 PHE A N 1
ATOM 581 C CA . PHE A 1 78 ? 4.574 -9.624 -5.026 1.00 79.81 78 PHE A CA 1
ATOM 582 C C . PHE A 1 78 ? 5.385 -9.982 -6.278 1.00 79.81 78 PHE A C 1
ATOM 584 O O . PHE A 1 78 ? 6.168 -9.166 -6.760 1.00 79.81 78 PHE A O 1
ATOM 591 N N . SER A 1 79 ? 5.164 -11.161 -6.860 1.00 84.06 79 SER A N 1
ATOM 592 C CA . SER A 1 79 ? 5.797 -11.569 -8.120 1.00 84.06 79 SER A CA 1
ATOM 593 C C . SER A 1 79 ? 5.083 -11.023 -9.358 1.00 84.06 79 SER A C 1
ATOM 595 O O . SER A 1 79 ? 5.597 -11.168 -10.470 1.00 84.06 79 SER A O 1
ATOM 597 N N . TYR A 1 80 ? 3.926 -10.365 -9.197 1.00 84.75 80 TYR A N 1
ATOM 598 C CA . TYR A 1 80 ? 3.139 -9.869 -10.327 1.00 84.75 80 TYR A CA 1
ATOM 599 C C . TYR A 1 80 ? 3.911 -8.877 -11.208 1.00 84.75 80 TYR A C 1
ATOM 601 O O . TYR A 1 80 ? 3.753 -8.903 -12.425 1.00 84.75 80 TYR A O 1
ATOM 609 N N . GLY A 1 81 ? 4.808 -8.063 -10.639 1.00 76.44 81 GLY A N 1
ATOM 610 C CA . GLY A 1 81 ? 5.633 -7.130 -11.420 1.00 76.44 81 GLY A CA 1
ATOM 611 C C . GLY A 1 81 ? 6.476 -7.820 -12.505 1.00 76.44 81 GLY A C 1
ATOM 612 O O . GLY A 1 81 ? 6.646 -7.279 -13.599 1.00 76.44 81 GLY A O 1
ATOM 613 N N . VAL A 1 82 ? 6.934 -9.054 -12.253 1.00 82.75 82 VAL A N 1
ATOM 614 C CA . VAL A 1 82 ? 7.670 -9.862 -13.242 1.00 82.75 82 VAL A CA 1
ATOM 615 C C . VAL A 1 82 ? 6.737 -10.297 -14.377 1.00 82.75 82 VAL A C 1
ATOM 617 O O . VAL A 1 82 ? 7.067 -10.126 -15.551 1.00 82.75 82 VAL A O 1
ATOM 620 N N . PHE A 1 83 ? 5.537 -10.778 -14.039 1.00 87.00 83 PHE A N 1
ATOM 621 C CA . PHE A 1 83 ? 4.511 -11.129 -15.023 1.00 87.00 83 PHE A CA 1
ATOM 622 C C . PHE A 1 83 ? 4.055 -9.919 -15.844 1.00 87.00 83 PHE A C 1
ATOM 624 O O . PHE A 1 83 ? 3.928 -10.028 -17.059 1.00 87.00 83 PHE A O 1
ATOM 631 N N . GLN A 1 84 ? 3.862 -8.757 -15.219 1.00 83.44 84 GLN A N 1
ATOM 632 C CA . GLN A 1 84 ? 3.488 -7.515 -15.897 1.00 83.44 84 GLN A CA 1
ATOM 633 C C . GLN A 1 84 ? 4.512 -7.129 -16.972 1.00 83.44 84 GLN A C 1
ATOM 635 O O . GLN A 1 84 ? 4.130 -6.800 -18.100 1.00 83.44 84 GLN A O 1
ATOM 640 N N . SER A 1 85 ? 5.806 -7.188 -16.639 1.00 81.25 85 SER A N 1
ATOM 641 C CA . SER A 1 85 ? 6.893 -6.919 -17.589 1.00 81.25 85 SER A CA 1
ATOM 642 C C . SER A 1 85 ? 6.879 -7.914 -18.756 1.00 81.25 85 SER A C 1
ATOM 644 O O . SER A 1 85 ? 6.939 -7.517 -19.925 1.00 81.25 85 SER A O 1
ATOM 646 N N . TYR A 1 86 ? 6.702 -9.203 -18.454 1.00 85.50 86 TYR A N 1
ATOM 647 C CA . TYR A 1 86 ? 6.637 -10.262 -19.460 1.00 85.50 86 TYR A CA 1
ATOM 648 C C . TYR A 1 86 ? 5.424 -10.106 -20.392 1.00 85.50 86 TYR A C 1
ATOM 650 O O . TYR A 1 86 ? 5.578 -10.075 -21.612 1.00 85.50 86 TYR A O 1
ATOM 658 N N . TYR A 1 87 ? 4.219 -9.918 -19.844 1.00 88.81 87 TYR A N 1
ATOM 659 C CA . TYR A 1 87 ? 2.993 -9.713 -20.624 1.00 88.81 87 TYR A CA 1
ATOM 660 C C . TYR A 1 87 ? 3.048 -8.447 -21.487 1.00 88.81 87 TYR A C 1
ATOM 662 O O . TYR A 1 87 ? 2.486 -8.423 -22.577 1.00 88.81 87 TYR A O 1
ATOM 670 N N . SER A 1 88 ? 3.755 -7.406 -21.042 1.00 82.88 88 SER A N 1
ATOM 671 C CA . SER A 1 88 ? 3.902 -6.167 -21.818 1.00 82.88 88 SER A CA 1
ATOM 672 C C . SER A 1 88 ? 4.852 -6.299 -23.013 1.00 82.88 88 SER A C 1
ATOM 674 O O . SER A 1 88 ? 4.850 -5.431 -23.884 1.00 82.88 88 SER A O 1
ATOM 676 N N . THR A 1 89 ? 5.688 -7.340 -23.048 1.00 83.94 89 THR A N 1
ATOM 677 C CA . THR A 1 89 ? 6.765 -7.504 -24.041 1.00 83.94 89 THR A CA 1
ATOM 678 C C . THR A 1 89 ? 6.596 -8.729 -24.936 1.00 83.94 89 THR A C 1
ATOM 680 O O . THR A 1 89 ? 7.151 -8.742 -26.031 1.00 83.94 89 THR A O 1
ATOM 683 N N . HIS A 1 90 ? 5.822 -9.730 -24.512 1.00 88.25 90 HIS A N 1
ATOM 684 C CA . HIS A 1 90 ? 5.665 -10.998 -25.223 1.00 88.25 90 HIS A CA 1
ATOM 685 C C . HIS A 1 90 ? 4.226 -11.226 -25.707 1.00 88.25 90 HIS A C 1
ATOM 687 O O . HIS A 1 90 ? 3.240 -10.782 -25.109 1.00 88.25 90 HIS A O 1
ATOM 693 N N . ALA A 1 91 ? 4.087 -11.971 -26.805 1.00 86.69 91 ALA A N 1
ATOM 694 C CA . ALA A 1 91 ? 2.794 -12.474 -27.255 1.00 86.69 91 ALA A CA 1
ATOM 695 C C . ALA A 1 91 ? 2.174 -13.410 -26.191 1.00 86.69 91 ALA A C 1
ATOM 697 O O . ALA A 1 91 ? 2.903 -14.172 -25.553 1.00 86.69 91 ALA A O 1
ATOM 698 N N . PRO A 1 92 ? 0.841 -13.403 -25.999 1.00 89.50 92 PRO A N 1
ATOM 699 C CA . PRO A 1 92 ? -0.186 -12.736 -26.812 1.00 89.50 92 PRO A CA 1
ATOM 700 C C . PRO A 1 92 ? -0.524 -11.290 -26.387 1.00 89.50 92 PRO A C 1
ATOM 702 O O . PRO A 1 92 ? -1.294 -10.622 -27.076 1.00 89.50 92 PRO A O 1
ATOM 705 N N . PHE A 1 93 ? 0.034 -10.787 -25.282 1.00 89.62 93 PHE A N 1
ATOM 706 C CA . PHE A 1 93 ? -0.439 -9.555 -24.633 1.00 89.62 93 PHE A CA 1
ATOM 707 C C . PHE A 1 93 ? 0.329 -8.280 -25.013 1.00 89.62 93 PHE A C 1
ATOM 709 O O . PHE A 1 93 ? -0.151 -7.191 -24.719 1.00 89.62 93 PHE A O 1
ATOM 716 N N . GLN A 1 94 ? 1.453 -8.385 -25.727 1.00 84.38 94 GLN A N 1
ATOM 717 C CA . GLN A 1 94 ? 2.309 -7.248 -26.118 1.00 84.38 94 GLN A CA 1
ATOM 718 C C . GLN A 1 94 ? 1.582 -6.055 -26.780 1.00 84.38 94 GLN A C 1
ATOM 720 O O . GLN A 1 94 ? 2.016 -4.916 -26.639 1.00 84.38 94 GLN A O 1
ATOM 725 N N . ASN A 1 95 ? 0.471 -6.303 -27.486 1.00 85.50 95 ASN A N 1
ATOM 726 C CA . ASN A 1 95 ? -0.314 -5.275 -28.185 1.00 85.50 95 ASN A CA 1
ATOM 727 C C . ASN A 1 95 ? -1.547 -4.797 -27.393 1.00 85.50 95 ASN A C 1
ATOM 729 O O . ASN A 1 95 ? -2.341 -4.013 -27.908 1.00 85.50 95 ASN A O 1
ATOM 733 N N . GLN A 1 96 ? -1.750 -5.298 -26.173 1.00 86.25 96 GLN A N 1
ATOM 734 C CA . GLN A 1 96 ? -2.876 -4.937 -25.312 1.00 86.25 96 GLN A CA 1
ATOM 735 C C . GLN A 1 96 ? -2.578 -3.668 -24.502 1.00 86.25 96 GLN A C 1
ATOM 737 O O . GLN A 1 96 ? -1.448 -3.179 -24.440 1.00 86.25 96 GLN A O 1
ATOM 742 N N . SER A 1 97 ? -3.607 -3.125 -23.847 1.00 83.56 97 SER A N 1
ATOM 743 C CA . SER A 1 97 ? -3.454 -1.956 -22.975 1.00 83.56 97 SER A CA 1
ATOM 744 C C . SER A 1 97 ? -2.489 -2.244 -21.818 1.00 83.56 97 SER A C 1
ATOM 746 O O . SER A 1 97 ? -2.771 -3.068 -20.947 1.00 83.56 97 SER A O 1
ATOM 748 N N . LYS A 1 98 ? -1.370 -1.508 -21.764 1.00 77.50 98 LYS A N 1
ATOM 749 C CA . LYS A 1 98 ? -0.383 -1.588 -20.669 1.00 77.50 98 LYS A CA 1
ATOM 750 C C . LYS A 1 98 ? -0.996 -1.254 -19.308 1.00 77.50 98 LYS A C 1
ATOM 752 O O . LYS A 1 98 ? -0.606 -1.844 -18.307 1.00 77.50 98 LYS A O 1
ATOM 757 N N . ILE A 1 99 ? -1.982 -0.354 -19.285 1.00 77.50 99 ILE A N 1
ATOM 758 C CA . ILE A 1 99 ? -2.741 -0.004 -18.076 1.00 77.50 99 ILE A CA 1
ATOM 759 C C . ILE A 1 99 ? -3.573 -1.205 -17.612 1.00 77.50 99 ILE A C 1
ATOM 761 O O . ILE A 1 99 ? -3.576 -1.524 -16.428 1.00 77.50 99 ILE A O 1
ATOM 765 N N . ALA A 1 100 ? -4.233 -1.909 -18.539 1.00 81.81 100 ALA A N 1
ATOM 766 C CA . ALA A 1 100 ? -5.026 -3.093 -18.208 1.00 81.81 100 ALA A CA 1
ATOM 767 C C . ALA A 1 100 ? -4.154 -4.232 -17.655 1.00 81.81 100 ALA A C 1
ATOM 769 O O . ALA A 1 100 ? -4.533 -4.863 -16.673 1.00 81.81 100 ALA A O 1
ATOM 770 N N . ILE A 1 101 ? -2.968 -4.454 -18.236 1.00 84.31 101 ILE A N 1
ATOM 771 C CA . ILE A 1 101 ? -1.991 -5.423 -17.716 1.00 84.31 101 ILE A CA 1
ATOM 772 C C . ILE A 1 101 ? -1.530 -4.995 -16.316 1.00 84.31 101 ILE A C 1
ATOM 774 O O . ILE A 1 101 ? -1.592 -5.785 -15.381 1.00 84.31 101 ILE A O 1
ATOM 778 N N . ALA A 1 102 ? -1.136 -3.734 -16.132 1.00 81.94 102 ALA A N 1
ATOM 779 C CA . ALA A 1 102 ? -0.685 -3.229 -14.835 1.00 81.94 102 ALA A CA 1
ATOM 780 C C . ALA A 1 102 ? -1.761 -3.297 -13.734 1.00 81.94 102 ALA A C 1
ATOM 782 O O . ALA A 1 102 ? -1.412 -3.367 -12.560 1.00 81.94 102 ALA A O 1
ATOM 783 N N . ALA A 1 103 ? -3.051 -3.300 -14.086 1.00 84.81 103 ALA A N 1
ATOM 784 C CA . ALA A 1 103 ? -4.154 -3.324 -13.126 1.00 84.81 103 ALA A CA 1
ATOM 785 C C . ALA A 1 103 ? -4.403 -4.699 -12.476 1.00 84.81 103 ALA A C 1
ATOM 787 O O . ALA A 1 103 ? -4.956 -4.752 -11.380 1.00 84.81 103 ALA A O 1
ATOM 788 N N . VAL A 1 104 ? -4.002 -5.810 -13.107 1.00 89.06 104 VAL A N 1
ATOM 789 C CA . VAL A 1 104 ? -4.335 -7.173 -12.638 1.00 89.06 104 VAL A CA 1
ATOM 790 C C . VAL A 1 104 ? -3.817 -7.435 -11.216 1.00 89.06 104 VAL A C 1
ATOM 792 O O . VAL A 1 104 ? -4.594 -7.828 -10.349 1.00 89.06 104 VAL A O 1
ATOM 795 N N . GLY A 1 105 ? -2.527 -7.195 -10.957 1.00 88.31 105 GLY A N 1
ATOM 796 C CA . GLY A 1 105 ? -1.918 -7.410 -9.637 1.00 88.31 105 GLY A CA 1
ATOM 797 C C . GLY A 1 105 ? -2.516 -6.525 -8.536 1.00 88.31 105 GLY A C 1
ATOM 798 O O . GLY A 1 105 ? -2.950 -7.053 -7.513 1.00 88.31 105 GLY A O 1
ATOM 799 N N . PRO A 1 106 ? -2.604 -5.196 -8.729 1.00 86.31 106 PRO A N 1
ATOM 800 C CA . PRO A 1 106 ? -3.249 -4.295 -7.778 1.00 86.31 106 PRO A CA 1
ATOM 801 C C . PRO A 1 106 ? -4.709 -4.656 -7.474 1.00 86.31 106 PRO A C 1
ATOM 803 O O . PRO A 1 106 ? -5.115 -4.570 -6.317 1.00 86.31 106 PRO A O 1
ATOM 806 N N . ILE A 1 107 ? -5.490 -5.107 -8.467 1.00 89.88 107 ILE A N 1
ATOM 807 C CA . ILE A 1 107 ? -6.864 -5.593 -8.245 1.00 89.88 107 ILE A CA 1
ATOM 808 C C . ILE A 1 107 ? -6.862 -6.824 -7.331 1.00 89.88 107 ILE A C 1
ATOM 810 O O . ILE A 1 107 ? -7.663 -6.870 -6.396 1.00 89.88 107 ILE A O 1
ATOM 814 N N . ALA A 1 108 ? -5.955 -7.782 -7.555 1.00 92.50 108 ALA A N 1
ATOM 815 C CA . ALA A 1 108 ? -5.824 -8.953 -6.688 1.00 92.50 108 ALA A CA 1
ATOM 816 C C . ALA A 1 108 ? -5.533 -8.555 -5.240 1.00 92.50 108 ALA A C 1
ATOM 818 O O . ALA A 1 108 ? -6.265 -8.958 -4.339 1.00 92.50 108 ALA A O 1
ATOM 819 N N . LEU A 1 109 ? -4.533 -7.693 -5.027 1.00 89.56 109 LEU A N 1
ATOM 820 C CA . LEU A 1 109 ? -4.154 -7.218 -3.693 1.00 89.56 109 LEU A CA 1
ATOM 821 C C . LEU A 1 109 ? -5.285 -6.430 -3.017 1.00 89.56 109 LEU A C 1
ATOM 823 O O . LEU A 1 109 ? -5.525 -6.590 -1.821 1.00 89.56 109 LEU A O 1
ATOM 827 N N . ALA A 1 110 ? -5.991 -5.580 -3.766 1.00 89.44 110 ALA A N 1
ATOM 828 C CA . ALA A 1 110 ? -7.096 -4.787 -3.237 1.00 89.44 110 ALA A CA 1
ATOM 829 C C . ALA A 1 110 ? -8.262 -5.670 -2.778 1.00 89.44 110 ALA A C 1
ATOM 831 O O . ALA A 1 110 ? -8.825 -5.433 -1.708 1.00 89.44 110 ALA A O 1
ATOM 832 N N . ILE A 1 111 ? -8.600 -6.699 -3.559 1.00 93.94 111 ILE A N 1
ATOM 833 C CA . ILE A 1 111 ? -9.626 -7.680 -3.195 1.00 93.94 111 ILE A CA 1
ATOM 834 C C . ILE A 1 111 ? -9.175 -8.490 -1.986 1.00 93.94 111 ILE A C 1
ATOM 836 O O . ILE A 1 111 ? -9.940 -8.614 -1.036 1.00 93.94 111 ILE A O 1
ATOM 840 N N . GLU A 1 112 ? -7.937 -8.976 -1.983 1.00 93.94 112 GLU A N 1
ATOM 841 C CA . GLU A 1 112 ? -7.395 -9.803 -0.909 1.00 93.94 112 GLU A CA 1
ATOM 842 C C . GLU A 1 112 ? -7.387 -9.069 0.442 1.00 93.94 112 GLU A C 1
ATOM 844 O O . GLU A 1 112 ? -7.862 -9.604 1.446 1.00 93.94 112 GLU A O 1
ATOM 849 N N . TYR A 1 113 ? -6.944 -7.805 0.475 1.00 91.88 113 TYR A N 1
ATOM 850 C CA . TYR A 1 113 ? -7.051 -6.956 1.668 1.00 91.88 113 TYR A CA 1
ATOM 851 C C . TYR A 1 113 ? -8.505 -6.596 2.008 1.00 91.88 113 TYR A C 1
ATOM 853 O O . TYR A 1 113 ? -8.867 -6.508 3.183 1.00 91.88 113 TYR A O 1
ATOM 861 N N . GLY A 1 114 ? -9.334 -6.353 0.991 1.00 92.06 114 GLY A N 1
ATOM 862 C CA . GLY A 1 114 ? -10.692 -5.843 1.145 1.00 92.06 114 GLY A CA 1
ATOM 863 C C . GLY A 1 114 ? -11.699 -6.885 1.622 1.00 92.06 114 GLY A C 1
ATOM 864 O O . GLY A 1 114 ? -12.572 -6.573 2.430 1.00 92.06 114 GLY A O 1
ATOM 865 N N . GLU A 1 115 ? -11.599 -8.133 1.171 1.00 94.12 115 GLU A N 1
ATOM 866 C CA . GLU A 1 115 ? -12.619 -9.145 1.451 1.00 94.12 115 GLU A CA 1
ATOM 867 C C . GLU A 1 115 ? -12.636 -9.625 2.906 1.00 94.12 115 GLU A C 1
ATOM 869 O O . GLU A 1 115 ? -13.630 -10.201 3.353 1.00 94.12 115 GLU A O 1
ATOM 874 N N . GLY A 1 116 ? -11.590 -9.329 3.682 1.00 93.06 116 GLY A N 1
ATOM 875 C CA . GLY A 1 116 ? -11.500 -9.696 5.093 1.00 93.06 116 GLY A CA 1
ATOM 876 C C . GLY A 1 116 ? -12.703 -9.246 5.909 1.00 93.06 116 GLY A C 1
ATOM 877 O O . GLY A 1 116 ? -13.210 -10.013 6.729 1.00 93.06 116 GLY A O 1
ATOM 878 N N . ILE A 1 117 ? -13.205 -8.030 5.661 1.00 92.56 117 ILE A N 1
ATOM 879 C CA . ILE A 1 117 ? -14.373 -7.508 6.382 1.00 92.56 117 ILE A CA 1
ATOM 880 C C . ILE A 1 117 ? -15.635 -8.306 6.041 1.00 92.56 117 ILE A C 1
ATOM 882 O O . ILE A 1 117 ? -16.400 -8.663 6.938 1.00 92.56 117 ILE A O 1
ATOM 886 N N . LEU A 1 118 ? -15.815 -8.682 4.771 1.00 93.44 118 LEU A N 1
ATOM 887 C CA . LEU A 1 118 ? -16.933 -9.512 4.327 1.00 93.44 118 LEU A CA 1
ATOM 888 C C . LEU A 1 118 ? -16.845 -10.917 4.938 1.00 93.44 118 LEU A C 1
ATOM 890 O O . LEU A 1 118 ? -17.832 -11.431 5.471 1.00 93.44 118 LEU A O 1
ATOM 894 N N . LEU A 1 119 ? -15.654 -11.517 4.913 1.00 94.25 119 LEU A N 1
ATOM 895 C CA . LEU A 1 119 ? -15.394 -12.821 5.516 1.00 94.25 119 LEU A CA 1
ATOM 896 C C . LEU A 1 119 ? -15.602 -12.793 7.035 1.00 94.25 119 LEU A C 1
ATOM 898 O O . LEU A 1 119 ? -16.140 -13.750 7.590 1.00 94.25 119 LEU A O 1
ATOM 902 N N . SER A 1 120 ? -15.275 -11.686 7.708 1.00 91.62 120 SER A N 1
ATOM 903 C CA . SER A 1 120 ? -15.538 -11.522 9.142 1.00 91.62 120 SER A CA 1
ATOM 904 C C . SER A 1 120 ? -17.040 -11.586 9.467 1.00 91.62 120 SER A C 1
ATOM 906 O O . SER A 1 120 ? -17.432 -12.229 10.443 1.00 91.62 120 SER A O 1
ATOM 908 N N . PHE A 1 121 ? -17.904 -11.022 8.612 1.00 91.00 121 PHE A N 1
ATOM 909 C CA . PHE A 1 121 ? -19.364 -11.110 8.749 1.00 91.00 121 PHE A CA 1
ATOM 910 C C . PHE A 1 121 ? -19.879 -12.526 8.479 1.00 91.00 121 PHE A C 1
ATOM 912 O O . PHE A 1 121 ? -20.707 -13.054 9.232 1.00 91.00 121 PHE A O 1
ATOM 919 N N . ILE A 1 122 ? -19.356 -13.172 7.432 1.00 91.94 122 ILE A N 1
ATOM 920 C CA . ILE A 1 122 ? -19.713 -14.551 7.082 1.00 91.94 122 ILE A CA 1
ATOM 921 C C . ILE A 1 122 ? -19.349 -15.492 8.228 1.00 91.94 122 ILE A C 1
ATOM 923 O O . ILE A 1 122 ? -20.215 -16.236 8.682 1.00 91.94 122 ILE A O 1
ATOM 927 N N . TYR A 1 123 ? -18.119 -15.442 8.739 1.00 89.88 123 TYR A N 1
ATOM 928 C CA . TYR A 1 123 ? -17.665 -16.338 9.804 1.00 89.88 123 TYR A CA 1
ATOM 929 C C . TYR A 1 123 ? -18.221 -15.966 11.178 1.00 89.88 123 TYR A C 1
ATOM 931 O O . TYR A 1 123 ? -18.382 -16.850 12.016 1.00 89.88 123 TYR A O 1
ATOM 939 N N . GLY A 1 124 ? -18.580 -14.699 11.404 1.00 87.12 124 GLY A N 1
ATOM 940 C CA . GLY A 1 124 ? -19.320 -14.288 12.596 1.00 87.12 124 GLY A CA 1
ATOM 941 C C . GLY A 1 124 ? -20.714 -14.926 12.670 1.00 87.12 124 GLY A C 1
ATOM 942 O O . GLY A 1 124 ? -21.161 -15.310 13.751 1.00 87.12 124 GLY A O 1
ATOM 943 N N . LYS A 1 125 ? -21.392 -15.095 11.524 1.00 87.25 125 LYS A N 1
ATOM 944 C CA . LYS A 1 125 ? -22.721 -15.736 11.435 1.00 87.25 125 LYS A CA 1
ATOM 945 C C . LYS A 1 125 ? -22.676 -17.252 11.209 1.00 87.25 125 LYS A C 1
ATOM 947 O O . LYS A 1 125 ? -23.552 -17.982 11.690 1.00 87.25 125 LYS A O 1
ATOM 952 N N . TYR A 1 126 ? -21.678 -17.717 10.469 1.00 89.75 126 TYR A N 1
ATOM 953 C CA . TYR A 1 126 ? -21.460 -19.111 10.091 1.00 89.75 126 TYR A CA 1
ATOM 954 C C . TYR A 1 126 ? -20.010 -19.538 10.398 1.00 89.75 126 TYR A C 1
ATOM 956 O O . TYR A 1 126 ? -19.215 -19.742 9.473 1.00 89.75 126 TYR A O 1
ATOM 964 N N . PRO A 1 127 ? -19.629 -19.693 11.682 1.00 88.38 127 PRO A N 1
ATOM 965 C CA . PRO A 1 127 ? -18.271 -20.096 12.062 1.00 88.38 127 PRO A CA 1
ATOM 966 C C . PRO A 1 127 ? -17.843 -21.453 11.482 1.00 88.38 127 PRO A C 1
ATOM 968 O O . PRO A 1 127 ? -16.647 -21.723 11.349 1.00 88.38 127 PRO A O 1
ATOM 971 N N . GLU A 1 128 ? -18.806 -22.312 11.140 1.00 89.50 128 GLU A N 1
ATOM 972 C CA . GLU A 1 128 ? -18.596 -23.599 10.480 1.00 89.50 128 GLU A CA 1
ATOM 973 C C . GLU A 1 128 ? -18.050 -23.478 9.052 1.00 89.50 128 GLU A C 1
ATOM 975 O O . GLU A 1 128 ? -17.385 -24.402 8.584 1.00 89.50 128 GLU A O 1
ATOM 980 N N . LEU A 1 129 ? -18.274 -22.344 8.378 1.00 91.69 129 LEU A N 1
ATOM 981 C CA . LEU A 1 129 ? -17.805 -22.115 7.011 1.00 91.69 129 LEU A CA 1
ATOM 982 C C . LEU A 1 129 ? -16.331 -21.716 6.941 1.00 91.69 129 LEU A C 1
ATOM 984 O O . LEU A 1 129 ? -15.753 -21.828 5.868 1.00 91.69 129 LEU A O 1
ATOM 988 N N . LEU A 1 130 ? -15.707 -21.335 8.062 1.00 92.56 130 LEU A N 1
ATOM 989 C CA . LEU A 1 130 ? -14.312 -20.877 8.102 1.00 92.56 130 LEU A CA 1
ATOM 990 C C . LEU A 1 130 ? -13.330 -21.907 7.536 1.00 92.56 130 LEU A C 1
ATOM 992 O O . LEU A 1 130 ? -12.350 -21.541 6.902 1.00 92.56 130 LEU A O 1
ATOM 996 N N . LYS A 1 131 ? -13.561 -23.202 7.779 1.00 92.19 131 LYS A N 1
ATOM 997 C CA . LYS A 1 131 ? -12.666 -24.255 7.287 1.00 92.19 131 LYS A CA 1
ATOM 998 C C . LYS A 1 131 ? -12.968 -24.681 5.843 1.00 92.19 131 LYS A C 1
ATOM 1000 O O . LYS A 1 131 ? -12.023 -24.779 5.060 1.00 92.19 131 LYS A O 1
ATOM 1005 N N . PRO A 1 132 ? -14.236 -24.928 5.463 1.00 94.56 132 PRO A N 1
ATOM 1006 C CA . PRO A 1 132 ? -14.611 -25.155 4.069 1.00 94.56 132 PRO A CA 1
ATOM 1007 C C . PRO A 1 132 ? -14.219 -24.010 3.130 1.00 94.56 132 PRO A C 1
ATOM 1009 O O . PRO A 1 132 ? -13.810 -24.276 2.003 1.00 94.56 132 PRO A O 1
ATOM 1012 N N . SER A 1 133 ? -14.292 -22.756 3.586 1.00 95.69 133 SER A N 1
ATOM 1013 C CA . SER A 1 133 ? -13.918 -21.596 2.774 1.00 95.69 133 SER A CA 1
ATOM 1014 C C . SER A 1 133 ? -12.438 -21.596 2.400 1.00 95.69 133 SER A C 1
ATOM 1016 O O . SER A 1 133 ? -12.128 -21.270 1.264 1.00 95.69 133 SER A O 1
ATOM 1018 N N . MET A 1 134 ? -11.537 -22.045 3.282 1.00 96.69 134 MET A N 1
ATOM 1019 C CA . MET A 1 134 ? -10.115 -22.196 2.942 1.00 96.69 134 MET A CA 1
ATOM 1020 C C . MET A 1 134 ? -9.897 -23.193 1.798 1.00 96.69 134 MET A C 1
ATOM 1022 O O . MET A 1 134 ? -9.092 -22.949 0.905 1.00 96.69 134 MET A O 1
ATOM 1026 N N . TRP A 1 135 ? -10.615 -24.322 1.814 1.00 97.56 135 TRP A N 1
ATOM 1027 C CA . TRP A 1 135 ? -10.532 -25.329 0.751 1.00 97.56 135 TRP A CA 1
ATOM 1028 C C . TRP A 1 135 ? -11.121 -24.829 -0.561 1.00 97.56 135 TRP A C 1
ATOM 1030 O O . TRP A 1 135 ? -10.549 -25.069 -1.622 1.00 97.56 135 TRP A O 1
ATOM 1040 N N . PHE A 1 136 ? -12.246 -24.119 -0.486 1.00 97.50 136 PHE A N 1
ATOM 1041 C CA . PHE A 1 136 ? -12.835 -23.467 -1.647 1.00 97.50 136 PHE A CA 1
ATOM 1042 C C . PHE A 1 136 ? -11.899 -22.398 -2.221 1.00 97.50 136 PHE A C 1
ATOM 1044 O O . PHE A 1 136 ? -11.673 -22.385 -3.426 1.00 97.50 136 PHE A O 1
ATOM 1051 N N . GLY A 1 137 ? -11.305 -21.564 -1.365 1.00 97.19 137 GLY A N 1
ATOM 1052 C CA . GLY A 1 137 ? -10.338 -20.541 -1.751 1.00 97.19 137 GLY A CA 1
ATOM 1053 C C . GLY A 1 137 ? -9.120 -21.139 -2.448 1.00 97.19 137 GLY A C 1
ATOM 1054 O O . GLY A 1 137 ? -8.765 -20.705 -3.539 1.00 97.19 137 GLY A O 1
ATOM 1055 N N . LEU A 1 138 ? -8.566 -22.224 -1.897 1.00 97.69 138 LEU A N 1
ATOM 1056 C CA . LEU A 1 138 ? -7.481 -22.978 -2.526 1.00 97.69 138 LEU A CA 1
ATOM 1057 C C . LEU A 1 138 ? -7.878 -23.531 -3.899 1.00 97.69 138 LEU A C 1
ATOM 1059 O O . LEU A 1 138 ? -7.138 -23.364 -4.867 1.00 97.69 138 LEU A O 1
ATOM 1063 N N . ALA A 1 139 ? -9.043 -24.172 -4.006 1.00 98.12 139 ALA A N 1
ATOM 1064 C CA . ALA A 1 139 ? -9.525 -24.697 -5.280 1.00 98.12 139 ALA A CA 1
ATOM 1065 C C . ALA A 1 139 ? -9.733 -23.577 -6.312 1.00 98.12 139 ALA A C 1
ATOM 1067 O O . ALA A 1 139 ? -9.365 -23.743 -7.477 1.00 98.12 139 ALA A O 1
ATOM 1068 N N . LEU A 1 140 ? -10.275 -22.434 -5.885 1.00 98.06 140 LEU A N 1
ATOM 1069 C CA . LEU A 1 140 ? -10.493 -21.262 -6.726 1.00 98.06 140 LEU A CA 1
ATOM 1070 C C . LEU A 1 140 ? -9.168 -20.655 -7.202 1.00 98.06 140 LEU A C 1
ATOM 1072 O O . LEU A 1 140 ? -9.021 -20.408 -8.396 1.00 98.06 140 LEU A O 1
ATOM 1076 N N . ALA A 1 141 ? -8.195 -20.479 -6.307 1.00 97.12 141 ALA A N 1
ATOM 1077 C CA . ALA A 1 141 ? -6.877 -19.935 -6.623 1.00 97.12 141 ALA A CA 1
ATOM 1078 C C . ALA A 1 141 ? -6.104 -20.842 -7.600 1.00 97.12 141 ALA A C 1
ATOM 1080 O O . ALA A 1 141 ? -5.632 -20.380 -8.640 1.00 97.12 141 ALA A O 1
ATOM 1081 N N . VAL A 1 142 ? -6.063 -22.154 -7.335 1.00 97.94 142 VAL A N 1
ATOM 1082 C CA . VAL A 1 142 ? -5.424 -23.146 -8.220 1.00 97.94 142 VAL A CA 1
ATOM 1083 C C . VAL A 1 142 ? -6.100 -23.176 -9.589 1.00 97.94 142 VAL A C 1
ATOM 1085 O O . VAL A 1 142 ? -5.423 -23.116 -10.615 1.00 97.94 142 VAL A O 1
ATOM 1088 N N . THR A 1 143 ? -7.434 -23.238 -9.621 1.00 97.88 143 THR A N 1
ATOM 1089 C CA . THR A 1 143 ? -8.188 -23.253 -10.883 1.00 97.88 143 THR A CA 1
ATOM 1090 C C . THR A 1 143 ? -7.978 -21.955 -11.650 1.00 97.88 143 THR A C 1
ATOM 1092 O O . THR A 1 143 ? -7.770 -21.992 -12.859 1.00 97.88 143 THR A O 1
ATOM 1095 N N . SER A 1 144 ? -7.963 -20.815 -10.961 1.00 97.44 144 SER A N 1
ATOM 1096 C CA . SER A 1 144 ? -7.716 -19.514 -11.573 1.00 97.44 144 SER A CA 1
ATOM 1097 C C . SER A 1 144 ? -6.351 -19.456 -12.266 1.00 97.44 144 SER A C 1
ATOM 1099 O O . SER A 1 144 ? -6.275 -19.091 -13.443 1.00 97.44 144 SER A O 1
ATOM 1101 N N . LEU A 1 145 ? -5.280 -19.886 -11.589 1.00 96.25 145 LEU A N 1
ATOM 1102 C CA . LEU A 1 145 ? -3.936 -19.933 -12.175 1.00 96.25 145 LEU A CA 1
ATOM 1103 C C . LEU A 1 145 ? -3.858 -20.906 -13.359 1.00 96.25 145 LEU A C 1
ATOM 1105 O O . LEU A 1 145 ? -3.295 -20.565 -14.402 1.00 96.25 145 LEU A O 1
ATOM 1109 N N . LEU A 1 146 ? -4.469 -22.090 -13.240 1.00 97.06 146 LEU A N 1
ATOM 1110 C CA . LEU A 1 146 ? -4.513 -23.070 -14.328 1.00 97.06 146 LEU A CA 1
ATOM 1111 C C . LEU A 1 146 ? -5.247 -22.528 -15.552 1.00 97.06 146 LEU A C 1
ATOM 1113 O O . LEU A 1 146 ? -4.707 -22.592 -16.655 1.00 97.06 146 LEU A O 1
ATOM 1117 N N . VAL A 1 147 ? -6.448 -21.976 -15.376 1.00 97.25 147 VAL A N 1
ATOM 1118 C CA . VAL A 1 147 ? -7.253 -21.437 -16.482 1.00 97.25 147 VAL A CA 1
ATOM 1119 C C . VAL A 1 147 ? -6.561 -20.225 -17.104 1.00 97.25 147 VAL A C 1
ATOM 1121 O O . VAL A 1 147 ? -6.535 -20.108 -18.328 1.00 97.25 147 VAL A O 1
ATOM 1124 N N . SER A 1 148 ? -5.897 -19.390 -16.298 1.00 96.00 148 SER A N 1
ATOM 1125 C CA . SER A 1 148 ? -5.106 -18.255 -16.795 1.00 96.00 148 SER A CA 1
ATOM 1126 C C . SER A 1 148 ? -4.002 -18.677 -17.768 1.00 96.00 148 SER A C 1
ATOM 1128 O O . SER A 1 148 ? -3.652 -17.906 -18.656 1.00 96.00 148 SER A O 1
ATOM 1130 N N . SER A 1 149 ? -3.481 -19.907 -17.659 1.00 96.25 149 SER A N 1
ATOM 1131 C CA . SER A 1 149 ? -2.464 -20.428 -18.586 1.00 96.25 149 SER A CA 1
ATOM 1132 C C . SER A 1 149 ? -2.969 -20.681 -20.014 1.00 96.25 149 SER A C 1
ATOM 1134 O O . SER A 1 149 ? -2.163 -20.918 -20.912 1.00 96.25 149 SER A O 1
ATOM 1136 N N . PHE A 1 150 ? -4.284 -20.656 -20.240 1.00 95.19 150 PHE A N 1
ATOM 1137 C CA . PHE A 1 150 ? -4.906 -20.883 -21.552 1.00 95.19 150 PHE A CA 1
ATOM 1138 C C . PHE A 1 150 ? -5.489 -19.610 -22.168 1.00 95.19 150 PHE A C 1
ATOM 1140 O O . PHE A 1 150 ? -6.075 -19.656 -23.246 1.00 95.19 150 PHE A O 1
ATOM 1147 N N . VAL A 1 151 ? -5.382 -18.485 -21.467 1.00 94.12 151 VAL A N 1
ATOM 1148 C CA . VAL A 1 151 ? -6.010 -17.230 -21.860 1.00 94.12 151 VAL A CA 1
ATOM 1149 C C . VAL A 1 151 ? -5.069 -16.409 -22.733 1.00 94.12 151 VAL A C 1
ATOM 1151 O O . VAL A 1 151 ? -3.894 -16.263 -22.414 1.00 94.12 151 VAL A O 1
ATOM 1154 N N . ASP A 1 152 ? -5.631 -15.795 -23.778 1.00 92.62 152 ASP A N 1
ATOM 1155 C CA . ASP A 1 152 ? -4.922 -14.878 -24.682 1.00 92.62 152 ASP A CA 1
ATOM 1156 C C . ASP A 1 152 ? -5.512 -13.447 -24.673 1.00 92.62 152 ASP A C 1
ATOM 1158 O O . ASP A 1 152 ? -5.201 -12.626 -25.535 1.00 92.62 152 ASP A O 1
ATOM 1162 N N . ARG A 1 153 ? -6.394 -13.133 -23.710 1.00 90.50 153 ARG A N 1
ATOM 1163 C CA . ARG A 1 153 ? -7.073 -11.829 -23.561 1.00 90.50 153 ARG A CA 1
ATOM 1164 C C . ARG A 1 153 ? -6.845 -11.215 -22.181 1.00 90.50 153 ARG A C 1
ATOM 1166 O O . ARG A 1 153 ? -6.959 -11.913 -21.175 1.00 90.50 153 ARG A O 1
ATOM 1173 N N . VAL A 1 154 ? -6.532 -9.920 -22.121 1.00 90.50 154 VAL A N 1
ATOM 1174 C CA . VAL A 1 154 ? -6.156 -9.248 -20.861 1.00 90.50 154 VAL A CA 1
ATOM 1175 C C . VAL A 1 154 ? -7.336 -9.131 -19.893 1.00 90.50 154 VAL A C 1
ATOM 1177 O O . VAL A 1 154 ? -7.163 -9.251 -18.686 1.00 90.50 154 VAL A O 1
ATOM 1180 N N . GLU A 1 155 ? -8.555 -8.995 -20.405 1.00 92.88 155 GLU A N 1
ATOM 1181 C CA . GLU A 1 155 ? -9.781 -8.904 -19.609 1.00 92.88 155 GLU A CA 1
ATOM 1182 C C . GLU A 1 155 ? -10.018 -10.191 -18.811 1.00 92.88 155 GLU A C 1
ATOM 1184 O O . GLU A 1 155 ? -10.428 -10.161 -17.651 1.00 92.88 155 GLU A O 1
ATOM 1189 N N . LEU A 1 156 ? -9.695 -11.335 -19.418 1.00 94.56 156 LEU A N 1
ATOM 1190 C CA . LEU A 1 156 ? -9.758 -12.634 -18.760 1.00 94.56 156 LEU A CA 1
ATOM 1191 C C . LEU A 1 156 ? -8.616 -12.819 -17.751 1.00 94.56 156 LEU A C 1
ATOM 1193 O O . LEU A 1 156 ? -8.826 -13.478 -16.737 1.00 94.56 156 LEU A O 1
ATOM 1197 N N . LEU A 1 157 ? -7.444 -12.208 -17.964 1.00 93.31 157 LEU A N 1
ATOM 1198 C CA . LEU A 1 157 ? -6.397 -12.163 -16.935 1.00 93.31 157 LEU A CA 1
ATOM 1199 C C . LEU A 1 157 ? -6.823 -11.324 -15.727 1.00 93.31 157 LEU A C 1
ATOM 1201 O O . LEU A 1 157 ? -6.605 -11.754 -14.598 1.00 93.31 157 LEU A O 1
ATOM 1205 N N . ILE A 1 158 ? -7.469 -10.174 -15.943 1.00 93.81 158 ILE A N 1
ATOM 1206 C CA . ILE A 1 158 ? -8.023 -9.352 -14.854 1.00 93.81 158 ILE A CA 1
ATOM 1207 C C . ILE A 1 158 ? -9.054 -10.159 -14.063 1.00 93.81 158 ILE A C 1
ATOM 1209 O O . ILE A 1 158 ? -9.008 -10.182 -12.834 1.00 93.81 158 ILE A O 1
ATOM 1213 N N . LEU A 1 159 ? -9.956 -10.865 -14.747 1.00 96.94 159 LEU A N 1
ATOM 1214 C CA . LEU A 1 159 ? -10.951 -11.700 -14.080 1.00 96.94 159 LEU A CA 1
ATOM 1215 C C . LEU A 1 159 ? -10.303 -12.845 -13.288 1.00 96.94 159 LEU A C 1
ATOM 1217 O O . LEU A 1 159 ? -10.657 -13.066 -12.136 1.00 96.94 159 LEU A O 1
ATOM 1221 N N . LEU A 1 160 ? -9.362 -13.577 -13.883 1.00 96.94 160 LEU A N 1
ATOM 1222 C CA . LEU A 1 160 ? -8.788 -14.763 -13.254 1.00 96.94 160 LEU A CA 1
ATOM 1223 C C . LEU A 1 160 ? -7.701 -14.394 -12.234 1.00 96.94 160 LEU A C 1
ATOM 1225 O O . LEU A 1 160 ? -7.874 -14.635 -11.039 1.00 96.94 160 LEU A O 1
ATOM 1229 N N . GLN A 1 161 ? -6.599 -13.782 -12.667 1.00 95.06 161 GLN A N 1
ATOM 1230 C CA . GLN A 1 161 ? -5.469 -13.444 -11.790 1.00 95.06 161 GLN A CA 1
ATOM 1231 C C . GLN A 1 161 ? -5.746 -12.237 -10.892 1.00 95.06 161 GLN A C 1
ATOM 1233 O O . GLN A 1 161 ? -5.182 -12.164 -9.808 1.00 95.06 161 GLN A O 1
ATOM 1238 N N . GLY A 1 162 ? -6.600 -11.306 -11.320 1.00 93.19 162 GLY A N 1
ATOM 1239 C CA . GLY A 1 162 ? -7.030 -10.190 -10.480 1.00 93.19 162 GLY A CA 1
ATOM 1240 C C . GLY A 1 162 ? -8.111 -10.633 -9.499 1.00 93.19 162 GLY A C 1
ATOM 1241 O O . GLY A 1 162 ? -7.892 -10.713 -8.297 1.00 93.19 162 GLY A O 1
ATOM 1242 N N . VAL A 1 163 ? -9.296 -10.962 -10.014 1.00 96.75 163 VAL A N 1
ATOM 1243 C CA . VAL A 1 163 ? -10.484 -11.181 -9.174 1.00 96.75 163 VAL A CA 1
ATOM 1244 C C . VAL A 1 163 ? -10.519 -12.574 -8.546 1.00 96.75 163 VAL A C 1
ATOM 1246 O O . VAL A 1 163 ? -10.543 -12.690 -7.323 1.00 96.75 163 VAL A O 1
ATOM 1249 N N . CYS A 1 164 ? -10.528 -13.646 -9.343 1.00 97.62 164 CYS A N 1
ATOM 1250 C CA . CYS A 1 164 ? -10.702 -15.005 -8.817 1.00 97.62 164 CYS A CA 1
ATOM 1251 C C . CYS A 1 164 ? -9.542 -15.438 -7.917 1.00 97.62 164 CYS A C 1
ATOM 1253 O O . CYS A 1 164 ? -9.771 -16.076 -6.892 1.00 97.62 164 CYS A O 1
ATOM 1255 N N . LEU A 1 165 ? -8.309 -15.091 -8.289 1.00 96.62 165 LEU A N 1
ATOM 1256 C CA . LEU A 1 165 ? -7.137 -15.368 -7.471 1.00 96.62 165 LEU A CA 1
ATOM 1257 C C . LEU A 1 165 ? -7.142 -14.518 -6.197 1.00 96.62 165 LEU A C 1
ATOM 1259 O O . LEU A 1 165 ? -6.902 -15.083 -5.142 1.00 96.62 165 LEU A O 1
ATOM 1263 N N . GLY A 1 166 ? -7.482 -13.224 -6.264 1.00 95.50 166 GLY A N 1
ATOM 1264 C CA . GLY A 1 166 ? -7.602 -12.373 -5.073 1.00 95.50 166 GLY A CA 1
ATOM 1265 C C . GLY A 1 166 ? -8.614 -12.917 -4.058 1.00 95.50 166 GLY A C 1
ATOM 1266 O O . GLY A 1 166 ? -8.288 -13.050 -2.880 1.00 95.50 166 GLY A O 1
ATOM 1267 N N . ILE A 1 167 ? -9.801 -13.330 -4.525 1.00 97.38 167 ILE A N 1
ATOM 1268 C CA . ILE A 1 167 ? -10.822 -13.976 -3.677 1.00 97.38 167 ILE A CA 1
ATOM 1269 C C . ILE A 1 167 ? -10.313 -15.318 -3.131 1.00 97.38 167 ILE A C 1
ATOM 1271 O O . ILE A 1 167 ? -10.461 -15.634 -1.954 1.00 97.38 167 ILE A O 1
ATOM 1275 N N . GLY A 1 168 ? -9.710 -16.149 -3.986 1.00 96.94 168 GLY A N 1
ATOM 1276 C CA . GLY A 1 168 ? -9.211 -17.460 -3.573 1.00 96.94 168 GLY A CA 1
ATOM 1277 C C . GLY A 1 168 ? -8.122 -17.363 -2.502 1.00 96.94 168 GLY A C 1
ATOM 1278 O O . GLY A 1 168 ? -8.181 -18.056 -1.482 1.00 96.94 168 GLY A O 1
ATOM 1279 N N . SER A 1 169 ? -7.167 -16.461 -2.718 1.00 95.19 169 SER A N 1
ATOM 1280 C CA . SER A 1 169 ? -6.053 -16.168 -1.822 1.00 95.19 169 SER A CA 1
ATOM 1281 C C . SER A 1 169 ? -6.517 -15.600 -0.483 1.00 95.19 169 SER A C 1
ATOM 1283 O O . SER A 1 169 ? -6.104 -16.099 0.567 1.00 95.19 169 SER A O 1
ATOM 1285 N N . GLY A 1 170 ? -7.423 -14.621 -0.477 1.00 94.62 170 GLY A N 1
ATOM 1286 C CA . GLY A 1 170 ? -7.904 -14.044 0.777 1.00 94.62 170 GLY A CA 1
ATOM 1287 C C . GLY A 1 170 ? -8.755 -15.035 1.593 1.00 94.62 170 GLY A C 1
ATOM 1288 O O . GLY A 1 170 ? -8.621 -15.095 2.820 1.00 94.62 170 GLY A O 1
ATOM 1289 N N . MET A 1 171 ? -9.523 -15.922 0.943 1.00 95.94 171 MET A N 1
ATOM 1290 C CA . MET A 1 171 ? -10.258 -17.005 1.611 1.00 95.94 171 MET A CA 1
ATOM 1291 C C . MET A 1 171 ? -9.328 -18.045 2.250 1.00 95.94 171 MET A C 1
ATOM 1293 O O . MET A 1 171 ? -9.735 -18.723 3.198 1.00 95.94 171 MET A O 1
ATOM 1297 N N . MET A 1 172 ? -8.084 -18.165 1.780 1.00 94.81 172 MET A N 1
ATOM 1298 C CA . MET A 1 172 ? -7.036 -18.944 2.448 1.00 94.81 172 MET A CA 1
ATOM 1299 C C . MET A 1 172 ? -6.384 -18.154 3.592 1.00 94.81 172 MET A C 1
ATOM 1301 O O . MET A 1 172 ? -6.180 -18.713 4.672 1.00 94.81 172 MET A O 1
ATOM 1305 N N . TYR A 1 173 ? -6.090 -16.871 3.373 1.00 93.69 173 TYR A N 1
ATOM 1306 C CA . TYR A 1 173 ? -5.366 -15.994 4.297 1.00 93.69 173 TYR A CA 1
ATOM 1307 C C . TYR A 1 173 ? -6.184 -15.598 5.535 1.00 93.69 173 TYR A C 1
ATOM 1309 O O . TYR A 1 173 ? -5.771 -15.871 6.664 1.00 93.69 173 TYR A O 1
ATOM 1317 N N . TRP A 1 174 ? -7.368 -15.006 5.370 1.00 94.50 174 TRP A N 1
ATOM 1318 C CA . TRP A 1 174 ? -8.135 -14.416 6.477 1.00 94.50 174 TRP A CA 1
ATOM 1319 C C . TRP A 1 174 ? -8.500 -15.390 7.604 1.00 94.50 174 TRP A C 1
ATOM 1321 O O . TRP A 1 174 ? -8.369 -15.018 8.775 1.00 94.50 174 TRP A O 1
ATOM 1331 N N . PRO A 1 175 ? -8.890 -16.650 7.324 1.00 94.19 175 PRO A N 1
ATOM 1332 C CA . PRO A 1 175 ? -9.063 -17.653 8.370 1.00 94.19 175 PRO A CA 1
ATOM 1333 C C . PRO A 1 175 ? -7.826 -17.842 9.252 1.00 94.19 175 PRO A C 1
ATOM 1335 O O . PRO A 1 175 ? -7.974 -18.017 10.460 1.00 94.19 175 PRO A O 1
ATOM 1338 N N . THR A 1 176 ? -6.613 -17.774 8.694 1.00 92.75 176 THR A N 1
ATOM 1339 C CA . THR A 1 176 ? -5.383 -17.872 9.498 1.00 92.75 176 THR A CA 1
ATOM 1340 C C . THR A 1 176 ? -5.257 -16.675 10.439 1.00 92.75 176 THR A C 1
ATOM 1342 O O . THR A 1 176 ? -5.065 -16.865 11.639 1.00 92.75 176 THR A O 1
ATOM 1345 N N . MET A 1 177 ? -5.496 -15.458 9.941 1.00 91.00 177 MET A N 1
ATOM 1346 C CA . MET A 1 177 ? -5.4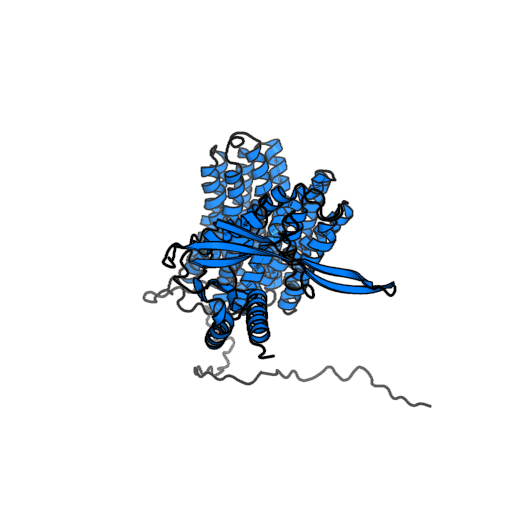33 -14.226 10.733 1.00 91.00 177 MET A CA 1
ATOM 1347 C C . MET A 1 177 ? -6.424 -14.225 11.895 1.00 91.00 177 MET A C 1
ATOM 1349 O O . MET A 1 177 ? -6.088 -13.829 13.012 1.00 91.00 177 MET A O 1
ATOM 1353 N N . PHE A 1 178 ? -7.643 -14.709 11.660 1.00 91.25 178 PHE A N 1
ATOM 1354 C CA . PHE A 1 178 ? -8.673 -14.778 12.695 1.00 91.25 178 PHE A CA 1
ATOM 1355 C C . PHE A 1 178 ? -8.365 -15.824 13.767 1.00 91.25 178 PHE A C 1
ATOM 1357 O O . PHE A 1 178 ? -8.692 -15.611 14.931 1.00 91.25 178 PHE A O 1
ATOM 1364 N N . LEU A 1 179 ? -7.713 -16.929 13.402 1.00 91.50 179 LEU A N 1
ATOM 1365 C CA . LEU A 1 179 ? -7.389 -18.010 14.334 1.00 91.50 179 LEU A CA 1
ATOM 1366 C C . LEU A 1 179 ? -6.116 -17.758 15.158 1.00 91.50 179 LEU A C 1
ATOM 1368 O O . LEU A 1 179 ? -5.930 -18.421 16.180 1.00 91.50 179 LEU A O 1
ATOM 1372 N N . ILE A 1 180 ? -5.261 -16.797 14.780 1.00 90.38 180 ILE A N 1
ATOM 1373 C CA . ILE A 1 180 ? -4.065 -16.436 15.568 1.00 90.38 180 ILE A CA 1
ATOM 1374 C C . ILE A 1 180 ? -4.446 -16.054 17.003 1.00 90.38 180 ILE A C 1
ATOM 1376 O O . ILE A 1 180 ? -3.786 -16.493 17.946 1.00 90.38 180 ILE A O 1
ATOM 1380 N N . SER A 1 181 ? -5.528 -15.291 17.186 1.00 84.62 181 SER A N 1
ATOM 1381 C CA . SER A 1 181 ? -5.990 -14.864 18.513 1.00 84.62 181 SER A CA 1
ATOM 1382 C C . SER A 1 181 ? -6.554 -16.011 19.360 1.00 84.62 181 SER A C 1
ATOM 1384 O O . SER A 1 181 ? -6.561 -15.899 20.586 1.00 84.62 181 SER A O 1
ATOM 1386 N N . GLU A 1 182 ? -6.980 -17.125 18.745 1.00 88.19 182 GLU A N 1
ATOM 1387 C CA . GLU A 1 182 ? -7.407 -18.323 19.477 1.00 88.19 182 GLU A CA 1
ATOM 1388 C C . GLU A 1 182 ? -6.204 -19.058 20.092 1.00 88.19 182 GLU A C 1
ATOM 1390 O O . GLU A 1 182 ? -6.299 -19.549 21.222 1.00 88.19 182 GLU A O 1
ATOM 1395 N N . TRP A 1 183 ? -5.089 -19.145 19.355 1.00 89.06 183 TRP A N 1
ATOM 1396 C CA . TRP A 1 183 ? -3.879 -19.882 19.746 1.00 89.06 183 TRP A CA 1
ATOM 1397 C C . TRP A 1 183 ? -2.907 -19.066 20.601 1.00 89.06 183 TRP A C 1
ATOM 1399 O O . TRP A 1 183 ? -2.273 -19.633 21.495 1.00 89.06 183 TRP A O 1
ATOM 1409 N N . PHE A 1 184 ? -2.801 -17.758 20.353 1.00 88.56 184 PHE A N 1
ATOM 1410 C CA . PHE A 1 184 ? -1.816 -16.881 20.984 1.00 88.56 184 PHE A CA 1
ATOM 1411 C C . PHE A 1 184 ? -2.471 -15.662 21.653 1.00 88.56 184 PHE A C 1
ATOM 1413 O O . PHE A 1 184 ? -3.207 -14.879 21.040 1.00 88.56 184 PHE A O 1
ATOM 1420 N N . SER A 1 185 ? -2.159 -15.478 22.934 1.00 85.06 185 SER A N 1
ATOM 1421 C CA . SER A 1 185 ? -2.590 -14.351 23.757 1.00 85.06 185 SER A CA 1
ATOM 1422 C C . SER A 1 185 ? -1.412 -13.467 24.154 1.00 85.06 185 SER A C 1
ATOM 1424 O O . SER A 1 185 ? -1.405 -12.296 23.791 1.00 85.06 185 SER A O 1
ATOM 1426 N N . ARG A 1 186 ? -0.424 -14.000 24.888 1.00 83.38 186 ARG A N 1
ATOM 1427 C CA . ARG A 1 186 ? 0.763 -13.252 25.347 1.00 83.38 186 ARG A CA 1
ATOM 1428 C C . ARG A 1 186 ? 1.857 -13.151 24.288 1.00 83.38 186 ARG A C 1
ATOM 1430 O O . ARG A 1 186 ? 2.697 -12.269 24.393 1.00 83.38 186 ARG A O 1
ATOM 1437 N N . ARG A 1 187 ? 1.895 -14.081 23.329 1.00 87.31 187 ARG A N 1
ATOM 1438 C CA . ARG A 1 187 ? 2.902 -14.131 22.248 1.00 87.31 187 ARG A CA 1
ATOM 1439 C C . ARG A 1 187 ? 2.280 -13.822 20.889 1.00 87.31 187 ARG A C 1
ATOM 1441 O O . ARG A 1 187 ? 2.654 -14.414 19.876 1.00 87.31 187 ARG A O 1
ATOM 1448 N N . ARG A 1 188 ? 1.242 -12.986 20.882 1.00 86.31 188 ARG A N 1
ATOM 1449 C CA . ARG A 1 188 ? 0.421 -12.742 19.694 1.00 86.31 188 ARG A CA 1
ATOM 1450 C C . ARG A 1 188 ? 1.183 -11.919 18.659 1.00 86.31 188 ARG A C 1
ATOM 1452 O O . ARG A 1 188 ? 1.111 -12.235 17.471 1.00 86.31 188 ARG A O 1
ATOM 1459 N N . GLY A 1 189 ? 1.936 -10.916 19.098 1.00 86.19 189 GLY A N 1
ATOM 1460 C CA . GLY A 1 189 ? 2.836 -10.135 18.258 1.00 86.19 189 GLY A CA 1
ATOM 1461 C C . GLY A 1 189 ? 3.923 -11.012 17.640 1.00 86.19 189 GLY A C 1
ATOM 1462 O O . GLY A 1 189 ? 4.096 -11.000 16.426 1.00 86.19 189 GLY A O 1
ATOM 1463 N N . LEU A 1 190 ? 4.589 -11.864 18.427 1.00 89.00 190 LEU A N 1
ATOM 1464 C CA . LEU A 1 190 ? 5.574 -12.815 17.896 1.00 89.00 190 LEU A CA 1
ATOM 1465 C C . LEU A 1 190 ? 4.958 -13.787 16.875 1.00 89.00 190 LEU A C 1
ATOM 1467 O O . LEU A 1 190 ? 5.532 -13.999 15.809 1.00 89.00 190 LEU A O 1
ATOM 1471 N N . ALA A 1 191 ? 3.800 -14.380 17.181 1.00 91.44 191 ALA A N 1
ATOM 1472 C CA . ALA A 1 191 ? 3.144 -15.330 16.284 1.00 91.44 191 ALA A CA 1
ATOM 1473 C C . ALA A 1 191 ? 2.704 -14.672 14.968 1.00 91.44 191 ALA A C 1
ATOM 1475 O O . ALA A 1 191 ? 2.934 -15.236 13.901 1.00 91.44 191 ALA A O 1
ATOM 1476 N N . SER A 1 192 ? 2.117 -13.473 15.029 1.00 89.81 192 SER A N 1
ATOM 1477 C CA . SER A 1 192 ? 1.758 -12.708 13.828 1.00 89.81 192 SER A CA 1
ATOM 1478 C C . SER A 1 192 ? 2.986 -12.271 13.031 1.00 89.81 192 SER A C 1
ATOM 1480 O O . SER A 1 192 ? 2.990 -12.431 11.817 1.00 89.81 192 SER A O 1
ATOM 1482 N N . GLY A 1 193 ? 4.056 -11.829 13.698 1.00 89.81 193 GLY A N 1
ATOM 1483 C CA . GLY A 1 193 ? 5.334 -11.505 13.063 1.00 89.81 193 GLY A CA 1
ATOM 1484 C C . GLY A 1 193 ? 5.958 -12.697 12.334 1.00 89.81 193 GLY A C 1
ATOM 1485 O O . GLY A 1 193 ? 6.431 -12.541 11.211 1.00 89.81 193 GLY A O 1
ATOM 1486 N N . ILE A 1 194 ? 5.904 -13.901 12.921 1.00 92.88 194 ILE A N 1
ATOM 1487 C CA . ILE A 1 194 ? 6.342 -15.133 12.247 1.00 92.88 194 ILE A CA 1
ATOM 1488 C C . ILE A 1 194 ? 5.463 -15.422 11.037 1.00 92.88 194 ILE A C 1
ATOM 1490 O O . ILE A 1 194 ? 6.013 -15.717 9.989 1.00 92.88 194 ILE A O 1
ATOM 1494 N N . VAL A 1 195 ? 4.134 -15.335 11.140 1.00 93.25 195 VAL A N 1
ATOM 1495 C CA . VAL A 1 195 ? 3.266 -15.590 9.979 1.00 93.25 195 VAL A CA 1
ATOM 1496 C C . VAL A 1 195 ? 3.540 -14.579 8.864 1.00 93.25 195 VAL A C 1
ATOM 1498 O O . VAL A 1 195 ? 3.809 -15.001 7.745 1.00 93.25 195 VAL A O 1
ATOM 1501 N N . PHE A 1 196 ? 3.591 -13.280 9.176 1.00 90.00 196 PHE A N 1
ATOM 1502 C CA . PHE A 1 196 ? 3.875 -12.211 8.211 1.00 90.00 196 PHE A CA 1
ATOM 1503 C C . PHE A 1 196 ? 5.251 -12.329 7.558 1.00 90.00 196 PHE A C 1
ATOM 1505 O O . PHE A 1 196 ? 5.370 -12.025 6.370 1.00 90.00 196 PHE A O 1
ATOM 1512 N N . ALA A 1 197 ? 6.254 -12.855 8.266 1.00 90.00 197 ALA A N 1
ATOM 1513 C CA . ALA A 1 197 ? 7.562 -13.178 7.694 1.00 90.00 197 ALA A CA 1
ATOM 1514 C C . ALA A 1 197 ? 7.460 -14.094 6.457 1.00 90.00 197 ALA A C 1
ATOM 1516 O O . ALA A 1 197 ? 8.327 -14.048 5.581 1.00 90.00 197 ALA A O 1
ATOM 1517 N N . GLY A 1 198 ? 6.382 -14.876 6.328 1.00 90.62 198 GLY A N 1
ATOM 1518 C CA . GLY A 1 198 ? 6.112 -15.680 5.140 1.00 90.62 198 GLY A CA 1
ATOM 1519 C C . GLY A 1 198 ? 5.981 -14.841 3.871 1.00 90.62 198 GLY A C 1
ATOM 1520 O O . GLY A 1 198 ? 6.520 -15.236 2.834 1.00 90.62 198 GLY A O 1
ATOM 1521 N N . SER A 1 199 ? 5.355 -13.663 3.962 1.00 88.31 199 SER A N 1
ATOM 1522 C CA . SER A 1 199 ? 5.185 -12.733 2.838 1.00 88.31 199 SER A CA 1
ATOM 1523 C C . SER A 1 199 ? 6.528 -12.222 2.306 1.00 88.31 199 SER A C 1
ATOM 1525 O O . SER A 1 199 ? 6.742 -12.209 1.095 1.00 88.31 199 SER A O 1
ATOM 1527 N N . GLY A 1 200 ? 7.470 -11.884 3.193 1.00 83.50 200 GLY A N 1
ATOM 1528 C CA . GLY A 1 200 ? 8.803 -11.425 2.802 1.00 83.50 200 GLY A CA 1
ATOM 1529 C C . GLY A 1 200 ? 9.659 -12.542 2.196 1.00 83.50 200 GLY A C 1
ATOM 1530 O O . GLY A 1 200 ? 10.339 -12.318 1.195 1.00 83.50 200 GLY A O 1
ATOM 1531 N N . VAL A 1 201 ? 9.573 -13.771 2.725 1.00 88.56 201 VAL A N 1
ATOM 1532 C CA . VAL A 1 201 ? 10.246 -14.939 2.122 1.00 88.56 201 VAL A CA 1
ATOM 1533 C C . VAL A 1 201 ? 9.695 -15.225 0.723 1.00 88.56 201 VAL A C 1
ATOM 1535 O O . VAL A 1 201 ? 10.471 -15.429 -0.212 1.00 88.56 201 VAL A O 1
ATOM 1538 N N . GLY A 1 202 ? 8.370 -15.190 0.556 1.00 88.12 202 GLY A N 1
ATOM 1539 C CA . GLY A 1 202 ? 7.716 -15.373 -0.740 1.00 88.12 202 GLY A CA 1
ATOM 1540 C C . GLY A 1 202 ? 8.063 -14.264 -1.732 1.00 88.12 202 GLY A C 1
ATOM 1541 O O . GLY A 1 202 ? 8.430 -14.556 -2.866 1.00 88.12 202 GLY A O 1
ATOM 1542 N N . GLY A 1 203 ? 8.038 -13.006 -1.287 1.00 81.88 203 GLY A N 1
ATOM 1543 C CA . GLY A 1 203 ? 8.404 -11.841 -2.095 1.00 81.88 203 GLY A CA 1
ATOM 1544 C C . GLY A 1 203 ? 9.872 -11.817 -2.527 1.00 81.88 203 GLY A C 1
ATOM 1545 O O . GLY A 1 203 ? 10.201 -11.190 -3.527 1.00 81.88 203 GLY A O 1
ATOM 1546 N N . PHE A 1 204 ? 10.763 -12.519 -1.824 1.00 82.00 204 PHE A N 1
ATOM 1547 C CA . PHE A 1 204 ? 12.144 -12.722 -2.262 1.00 82.00 204 PHE A CA 1
ATOM 1548 C C . PHE A 1 204 ? 12.287 -13.913 -3.222 1.00 82.00 204 PHE A C 1
ATOM 1550 O O . PHE A 1 204 ? 12.876 -13.773 -4.293 1.00 82.00 204 PHE A O 1
ATOM 1557 N N . LEU A 1 205 ? 11.762 -15.086 -2.856 1.00 88.06 205 LEU A N 1
ATOM 1558 C CA . LEU A 1 205 ? 11.996 -16.322 -3.610 1.00 88.06 205 LEU A CA 1
ATOM 1559 C C . LEU A 1 205 ? 11.197 -16.388 -4.912 1.00 88.06 205 LEU A C 1
ATOM 1561 O O . LEU A 1 205 ? 11.723 -16.813 -5.941 1.00 88.06 205 LEU A O 1
ATOM 1565 N N . PHE A 1 206 ? 9.920 -16.011 -4.881 1.00 89.19 206 PHE A N 1
ATOM 1566 C CA . PHE A 1 206 ? 9.029 -16.261 -6.009 1.00 89.19 206 PHE A CA 1
ATOM 1567 C C . PHE A 1 206 ? 9.328 -15.401 -7.233 1.00 89.19 206 PHE A C 1
ATOM 1569 O O . PHE A 1 206 ? 9.319 -15.985 -8.312 1.00 89.19 206 PHE A O 1
ATOM 1576 N N . PRO A 1 207 ? 9.698 -14.109 -7.140 1.00 84.44 207 PRO A N 1
ATOM 1577 C CA . PRO A 1 207 ? 10.080 -13.354 -8.332 1.00 84.44 207 PRO A CA 1
ATOM 1578 C C . PRO A 1 207 ? 11.271 -13.975 -9.072 1.00 84.44 207 PRO A C 1
ATOM 1580 O O . PRO A 1 207 ? 11.283 -13.984 -10.299 1.00 84.44 207 PRO A O 1
ATOM 1583 N N . LEU A 1 208 ? 12.242 -14.550 -8.347 1.00 84.56 208 LEU A N 1
ATOM 1584 C CA . LEU A 1 208 ? 13.394 -15.246 -8.938 1.00 84.56 208 LEU A CA 1
ATOM 1585 C C . LEU A 1 208 ? 12.974 -16.528 -9.658 1.00 84.56 208 LEU A C 1
ATOM 1587 O O . LEU A 1 208 ? 13.394 -16.771 -10.789 1.00 84.56 208 LEU A O 1
ATOM 1591 N N . ILE A 1 209 ? 12.133 -17.333 -9.003 1.00 90.38 209 ILE A N 1
ATOM 1592 C CA . ILE A 1 209 ? 11.611 -18.582 -9.566 1.00 90.38 209 ILE A CA 1
ATOM 1593 C C . ILE A 1 209 ? 10.743 -18.280 -10.792 1.00 90.38 209 ILE A C 1
ATOM 1595 O O . ILE A 1 209 ? 10.924 -18.909 -11.828 1.00 90.38 209 ILE A O 1
ATOM 1599 N N . VAL A 1 210 ? 9.836 -17.304 -10.694 1.00 90.12 210 VAL A N 1
ATOM 1600 C CA . VAL A 1 210 ? 8.977 -16.860 -11.798 1.00 90.12 210 VAL A CA 1
ATOM 1601 C C . VAL A 1 210 ? 9.827 -16.383 -12.965 1.00 90.12 210 VAL A C 1
ATOM 1603 O O . VAL A 1 210 ? 9.604 -16.850 -14.071 1.00 90.12 210 VAL A O 1
ATOM 1606 N N . ASN A 1 211 ? 10.818 -15.517 -12.739 1.00 85.94 211 ASN A N 1
ATOM 1607 C CA . ASN A 1 211 ? 11.668 -15.013 -13.817 1.00 85.94 211 ASN A CA 1
ATOM 1608 C C . ASN A 1 211 ? 12.415 -16.155 -14.533 1.00 85.94 211 ASN A C 1
ATOM 1610 O O . ASN A 1 211 ? 12.321 -16.293 -15.748 1.00 85.94 211 ASN A O 1
ATOM 1614 N N . GLY A 1 212 ? 13.049 -17.055 -13.771 1.00 87.88 212 GLY A N 1
ATOM 1615 C CA . GLY A 1 212 ? 13.741 -18.211 -14.348 1.00 87.88 212 GLY A CA 1
ATOM 1616 C C . GLY A 1 212 ? 12.814 -19.182 -15.092 1.00 87.88 212 GLY A C 1
ATOM 1617 O O . GLY A 1 212 ? 13.207 -19.752 -16.108 1.00 87.88 212 GLY A O 1
ATOM 1618 N N . LEU A 1 213 ? 11.576 -19.366 -14.620 1.00 92.69 213 LEU A N 1
ATOM 1619 C CA . LEU A 1 213 ? 10.578 -20.186 -15.312 1.00 92.69 213 LEU A CA 1
ATOM 1620 C C . LEU A 1 213 ? 10.039 -19.502 -16.574 1.00 92.69 213 LEU A C 1
ATOM 1622 O O . LEU A 1 213 ? 9.868 -20.173 -17.588 1.00 92.69 213 LEU A O 1
ATOM 1626 N N . LEU A 1 214 ? 9.812 -18.188 -16.545 1.00 91.69 214 LEU A N 1
ATOM 1627 C CA . LEU A 1 214 ? 9.350 -17.434 -17.710 1.00 91.69 214 LEU A CA 1
ATOM 1628 C C . LEU A 1 214 ? 10.362 -17.494 -18.857 1.00 91.69 214 LEU A C 1
ATOM 1630 O O . LEU A 1 214 ? 9.951 -17.694 -20.001 1.00 91.69 214 LEU A O 1
ATOM 1634 N N . ASP A 1 215 ? 11.655 -17.402 -18.541 1.00 89.81 215 ASP A N 1
ATOM 1635 C CA . ASP A 1 215 ? 12.742 -17.524 -19.517 1.00 89.81 215 ASP A CA 1
ATOM 1636 C C . ASP A 1 215 ? 12.862 -18.949 -20.086 1.00 89.81 215 ASP A C 1
ATOM 1638 O O . ASP A 1 215 ? 13.175 -19.129 -21.263 1.00 89.81 215 ASP A O 1
ATOM 1642 N N . ALA A 1 216 ? 12.616 -19.976 -19.265 1.00 94.31 216 ALA A N 1
ATOM 1643 C CA . ALA A 1 216 ? 12.829 -21.371 -19.652 1.00 94.31 216 ALA A CA 1
ATOM 1644 C C . ALA A 1 216 ? 11.622 -22.029 -20.341 1.00 94.31 216 ALA A C 1
ATOM 1646 O O . ALA A 1 216 ? 11.802 -22.830 -21.259 1.00 94.31 216 ALA A O 1
ATOM 1647 N N . VAL A 1 217 ? 10.402 -21.764 -19.861 1.00 94.12 217 VAL A N 1
ATOM 1648 C CA . VAL A 1 217 ? 9.199 -22.528 -20.239 1.00 94.12 217 VAL A CA 1
ATOM 1649 C C . VAL A 1 217 ? 7.990 -21.677 -20.615 1.00 94.12 217 VAL A C 1
ATOM 1651 O O . VAL A 1 217 ? 6.975 -22.277 -20.935 1.00 94.12 217 VAL A O 1
ATOM 1654 N N . ASP A 1 218 ? 8.097 -20.343 -20.631 1.00 92.69 218 ASP A N 1
ATOM 1655 C CA . ASP A 1 218 ? 7.012 -19.377 -20.882 1.00 92.69 218 ASP A CA 1
ATOM 1656 C C . ASP A 1 218 ? 5.990 -19.189 -19.741 1.00 92.69 218 ASP A C 1
ATOM 1658 O O . ASP A 1 218 ? 5.976 -19.898 -18.728 1.00 92.69 218 ASP A O 1
ATOM 1662 N N . PHE A 1 219 ? 5.105 -18.194 -19.891 1.00 93.44 219 PHE A N 1
ATOM 1663 C CA . PHE A 1 219 ? 4.089 -17.873 -18.881 1.00 93.44 219 PHE A CA 1
ATOM 1664 C C . PHE A 1 219 ? 3.043 -18.970 -18.676 1.00 93.44 219 PHE A C 1
ATOM 1666 O O . PHE A 1 219 ? 2.549 -19.137 -17.558 1.00 93.44 219 PHE A O 1
ATOM 1673 N N . ARG A 1 220 ? 2.694 -19.733 -19.716 1.00 95.44 220 ARG A N 1
ATOM 1674 C CA . ARG A 1 220 ? 1.639 -20.748 -19.636 1.00 95.44 220 ARG A CA 1
ATOM 1675 C C . ARG A 1 220 ? 2.097 -21.888 -18.741 1.00 95.44 220 ARG A C 1
ATOM 1677 O O . ARG A 1 220 ? 1.375 -22.274 -17.819 1.00 95.44 220 ARG A O 1
ATOM 1684 N N . TRP A 1 221 ? 3.306 -22.401 -18.956 1.00 96.31 221 TRP A N 1
ATOM 1685 C CA . TRP A 1 221 ? 3.855 -23.431 -18.074 1.00 96.31 221 TRP A CA 1
ATOM 1686 C C . TRP A 1 221 ? 4.231 -22.891 -16.701 1.00 96.31 221 TRP A C 1
ATOM 1688 O O . TRP A 1 221 ? 3.970 -23.575 -15.710 1.00 96.31 221 TRP A O 1
ATOM 1698 N N . THR A 1 222 ? 4.733 -21.657 -16.612 1.00 96.00 222 THR A N 1
ATOM 1699 C CA . THR A 1 222 ? 5.018 -21.016 -15.317 1.00 96.00 222 THR A CA 1
ATOM 1700 C C . THR A 1 222 ? 3.775 -20.984 -14.422 1.00 96.00 222 THR A C 1
ATOM 1702 O O . THR A 1 222 ? 3.836 -21.416 -13.269 1.00 96.00 222 THR A O 1
ATOM 1705 N N . LEU A 1 223 ? 2.620 -20.567 -14.955 1.00 96.31 223 LEU A N 1
ATOM 1706 C CA . LEU A 1 223 ? 1.357 -20.540 -14.208 1.00 96.31 223 LEU A CA 1
ATOM 1707 C C . LEU A 1 223 ? 0.886 -21.938 -13.785 1.00 96.31 223 LEU A C 1
ATOM 1709 O O . LEU A 1 223 ? 0.387 -22.103 -12.674 1.00 96.31 223 LEU A O 1
ATOM 1713 N N . ARG A 1 224 ? 1.074 -22.963 -14.627 1.00 97.69 224 ARG A N 1
ATOM 1714 C CA . ARG A 1 224 ? 0.723 -24.356 -14.286 1.00 97.69 224 ARG A CA 1
ATOM 1715 C C . ARG A 1 224 ? 1.603 -24.917 -13.174 1.00 97.69 224 ARG A C 1
ATOM 1717 O O . ARG A 1 224 ? 1.091 -25.578 -12.271 1.00 97.69 224 ARG A O 1
ATOM 1724 N N . ILE A 1 225 ? 2.905 -24.635 -13.218 1.00 96.50 225 ILE A N 1
ATOM 1725 C CA . ILE A 1 225 ? 3.853 -25.022 -12.166 1.00 96.50 225 ILE A CA 1
ATOM 1726 C C . ILE A 1 225 ? 3.462 -24.344 -10.850 1.00 96.50 225 ILE A C 1
ATOM 1728 O O . ILE A 1 225 ? 3.343 -25.019 -9.829 1.00 96.50 225 ILE A O 1
ATOM 1732 N N . PHE A 1 226 ? 3.172 -23.040 -10.874 1.00 94.81 226 PHE A N 1
ATOM 1733 C CA . PHE A 1 226 ? 2.724 -22.321 -9.681 1.00 94.81 226 PHE A CA 1
ATOM 1734 C C . PHE A 1 226 ? 1.376 -22.808 -9.155 1.00 94.81 226 PHE A C 1
ATOM 1736 O O . PHE A 1 226 ? 1.212 -22.925 -7.944 1.00 94.81 226 PHE A O 1
ATOM 1743 N N . ALA A 1 227 ? 0.438 -23.172 -10.029 1.00 96.69 227 ALA A N 1
ATOM 1744 C CA . ALA A 1 227 ? -0.814 -23.783 -9.604 1.00 96.69 227 ALA A CA 1
ATOM 1745 C C . ALA A 1 227 ? -0.586 -25.133 -8.905 1.00 96.69 227 ALA A C 1
ATOM 1747 O O . ALA A 1 227 ? -1.233 -25.415 -7.898 1.00 96.69 227 ALA A O 1
ATOM 1748 N N . ALA A 1 228 ? 0.361 -25.949 -9.382 1.00 96.88 228 ALA A N 1
ATOM 1749 C CA . ALA A 1 228 ? 0.736 -27.199 -8.722 1.00 96.88 228 ALA A CA 1
ATOM 1750 C C . ALA A 1 228 ? 1.418 -26.953 -7.362 1.00 96.88 228 ALA A C 1
ATOM 1752 O O . ALA A 1 228 ? 1.076 -27.613 -6.379 1.00 96.88 228 ALA A O 1
ATOM 1753 N N . ILE A 1 229 ? 2.327 -25.973 -7.278 1.00 94.88 229 ILE A N 1
ATOM 1754 C CA . ILE A 1 229 ? 2.957 -25.552 -6.014 1.00 94.88 229 ILE A CA 1
ATOM 1755 C C . ILE A 1 229 ? 1.885 -25.093 -5.019 1.00 94.88 229 ILE A C 1
ATOM 1757 O O . ILE A 1 229 ? 1.865 -25.557 -3.877 1.00 94.88 229 ILE A O 1
ATOM 1761 N N . MET A 1 230 ? 0.967 -24.231 -5.462 1.00 94.69 230 MET A N 1
ATOM 1762 C CA . MET A 1 230 ? -0.133 -23.721 -4.650 1.00 94.69 230 MET A CA 1
ATOM 1763 C C . MET A 1 230 ? -1.067 -24.849 -4.207 1.00 94.69 230 MET A C 1
ATOM 1765 O O . MET A 1 230 ? -1.435 -24.892 -3.039 1.00 94.69 230 MET A O 1
ATOM 1769 N N . ALA A 1 231 ? -1.381 -25.812 -5.076 1.00 96.31 231 ALA A N 1
ATOM 1770 C CA . ALA A 1 231 ? -2.196 -26.970 -4.720 1.00 96.31 231 ALA A CA 1
ATOM 1771 C C . ALA A 1 231 ? -1.535 -27.833 -3.635 1.00 96.31 231 ALA A C 1
ATOM 1773 O O . ALA A 1 231 ? -2.185 -28.173 -2.648 1.00 96.31 231 ALA A O 1
ATOM 1774 N N . VAL A 1 232 ? -0.250 -28.169 -3.783 1.00 95.75 232 VAL A N 1
ATOM 1775 C CA . VAL A 1 232 ? 0.460 -29.051 -2.842 1.00 95.75 232 VAL A CA 1
ATOM 1776 C C . VAL A 1 232 ? 0.712 -28.345 -1.513 1.00 95.75 232 VAL A C 1
ATOM 1778 O O . VAL A 1 232 ? 0.262 -28.815 -0.465 1.00 95.75 232 VAL A O 1
ATOM 1781 N N . LEU A 1 233 ? 1.407 -27.207 -1.540 1.00 94.25 233 LEU A N 1
ATOM 1782 C CA . LEU A 1 233 ? 1.775 -26.490 -0.321 1.00 94.25 233 LEU A CA 1
ATOM 1783 C C . LEU A 1 233 ? 0.553 -25.846 0.340 1.00 94.25 233 LEU A C 1
ATOM 1785 O O . LEU A 1 233 ? 0.452 -25.847 1.566 1.00 94.25 233 LEU A O 1
ATOM 1789 N N . GLY A 1 234 ? -0.412 -25.375 -0.451 1.00 94.50 234 GLY A N 1
ATOM 1790 C CA . GLY A 1 234 ? -1.680 -24.862 0.053 1.00 94.50 234 GLY A CA 1
ATOM 1791 C C . GLY A 1 234 ? -2.515 -25.954 0.714 1.00 94.50 234 GLY A C 1
ATOM 1792 O O . GLY A 1 234 ? -3.048 -25.723 1.792 1.00 94.50 234 GLY A O 1
ATOM 1793 N N . CYS A 1 235 ? -2.569 -27.170 0.159 1.00 95.75 235 CYS A N 1
ATOM 1794 C CA . CYS A 1 235 ? -3.253 -28.300 0.799 1.00 95.75 235 CYS A CA 1
ATOM 1795 C C . CYS A 1 235 ? -2.630 -28.634 2.162 1.00 95.75 235 CYS A C 1
ATOM 1797 O O . CYS A 1 235 ? -3.348 -28.757 3.156 1.00 95.75 235 CYS A O 1
ATOM 1799 N N . LEU A 1 236 ? -1.296 -28.706 2.239 1.00 93.50 236 LEU A N 1
ATOM 1800 C CA . LEU A 1 236 ? -0.581 -28.937 3.500 1.00 93.50 236 LEU A CA 1
ATOM 1801 C C . LEU A 1 236 ? -0.822 -27.809 4.514 1.00 93.50 236 LEU A C 1
ATOM 1803 O O . LEU A 1 236 ? -1.112 -28.081 5.682 1.00 93.50 236 LEU A O 1
ATOM 1807 N N . GLY A 1 237 ? -0.755 -26.556 4.059 1.00 93.56 237 GLY A N 1
ATOM 1808 C CA . GLY A 1 237 ? -1.027 -25.375 4.872 1.00 93.56 237 GLY A CA 1
ATOM 1809 C C . GLY A 1 237 ? -2.449 -25.392 5.426 1.00 93.56 237 GLY A C 1
ATOM 1810 O O . GLY A 1 237 ? -2.643 -25.342 6.642 1.00 93.56 237 GLY A O 1
ATOM 1811 N N . VAL A 1 238 ? -3.445 -25.585 4.556 1.00 94.94 238 VAL A N 1
ATOM 1812 C CA . VAL A 1 238 ? -4.844 -25.697 4.965 1.00 94.94 238 VAL A CA 1
ATOM 1813 C C . VAL A 1 238 ? -5.000 -26.869 5.932 1.00 94.94 238 VAL A C 1
ATOM 1815 O O . VAL A 1 238 ? -5.544 -26.661 7.005 1.00 94.94 238 VAL A O 1
ATOM 1818 N N . LEU A 1 239 ? -4.491 -28.075 5.684 1.00 93.19 239 LEU A N 1
ATOM 1819 C CA . LEU A 1 239 ? -4.631 -29.200 6.632 1.00 93.19 239 LEU A CA 1
ATOM 1820 C C . LEU A 1 239 ? -4.097 -28.900 8.047 1.00 93.19 239 LEU A C 1
ATOM 1822 O O . LEU A 1 239 ? -4.675 -29.366 9.041 1.00 93.19 239 LEU A O 1
ATOM 1826 N N . GLY A 1 240 ? -3.019 -28.122 8.145 1.00 88.69 240 GLY A N 1
ATOM 1827 C CA . GLY A 1 240 ? -2.410 -27.738 9.416 1.00 88.69 240 GLY A CA 1
ATOM 1828 C C . GLY A 1 240 ? -3.098 -26.583 10.146 1.00 88.69 240 GLY A C 1
ATOM 1829 O O . GLY A 1 240 ? -3.047 -26.533 11.377 1.00 88.69 240 GLY A O 1
ATOM 1830 N N . THR A 1 241 ? -3.811 -25.696 9.446 1.00 90.31 241 THR A N 1
ATOM 1831 C CA . THR A 1 241 ? -4.565 -24.599 10.078 1.00 90.31 241 THR A CA 1
ATOM 1832 C C . THR A 1 241 ? -5.793 -25.141 10.816 1.00 90.31 241 THR A C 1
ATOM 1834 O O . THR A 1 241 ? -6.847 -25.377 10.224 1.00 90.31 241 THR A O 1
ATOM 1837 N N . ARG A 1 242 ? -5.698 -25.359 12.126 1.00 86.50 242 ARG A N 1
ATOM 1838 C CA . ARG A 1 242 ? -6.804 -25.891 12.938 1.00 86.50 242 ARG A CA 1
ATOM 1839 C C . ARG A 1 242 ? -7.341 -24.837 13.894 1.00 86.50 242 ARG A C 1
ATOM 1841 O O . ARG A 1 242 ? -6.590 -23.998 14.381 1.00 86.50 242 ARG A O 1
ATOM 1848 N N . ARG A 1 243 ? -8.643 -24.904 14.178 1.00 86.25 243 ARG A N 1
ATOM 1849 C CA . ARG A 1 243 ? -9.251 -24.122 15.261 1.00 86.25 243 ARG A CA 1
ATOM 1850 C C . ARG A 1 243 ? -8.781 -24.678 16.596 1.00 86.25 243 ARG A C 1
ATOM 1852 O O . ARG A 1 243 ? -8.689 -25.900 16.738 1.00 86.25 243 ARG A O 1
ATOM 1859 N N . ARG A 1 244 ? -8.521 -23.801 17.562 1.00 85.12 244 ARG A N 1
ATOM 1860 C CA . ARG A 1 244 ? -8.257 -24.236 18.938 1.00 85.12 244 ARG A CA 1
ATOM 1861 C C . ARG A 1 244 ? -9.565 -24.422 19.689 1.00 85.12 244 ARG A C 1
ATOM 1863 O O . ARG A 1 244 ? -9.701 -25.373 20.453 1.00 85.12 244 ARG A O 1
ATOM 1870 N N . ILE A 1 245 ? -10.513 -23.513 19.466 1.00 82.88 245 ILE A N 1
ATOM 1871 C CA . ILE A 1 245 ? -11.783 -23.481 20.187 1.00 82.88 245 ILE A CA 1
ATOM 1872 C C . ILE A 1 245 ? -12.847 -24.236 19.366 1.00 82.88 245 ILE A C 1
ATOM 1874 O O . ILE A 1 245 ? -13.042 -23.925 18.185 1.00 82.88 245 ILE A O 1
ATOM 1878 N N . PRO A 1 246 ? -13.542 -25.233 19.952 1.00 79.56 246 PRO A N 1
ATOM 1879 C CA . PRO A 1 246 ? -14.640 -25.931 19.294 1.00 79.56 246 PRO A CA 1
ATOM 1880 C C . PRO A 1 246 ? -15.766 -24.975 18.896 1.00 79.56 246 PRO A C 1
ATOM 1882 O O . PRO A 1 246 ? -16.087 -24.027 19.610 1.00 79.56 246 PRO A O 1
ATOM 1885 N N . ILE A 1 247 ? -16.407 -25.251 17.760 1.00 76.94 247 ILE A N 1
ATOM 1886 C CA . ILE A 1 247 ? -17.526 -24.441 17.273 1.00 76.94 247 ILE A CA 1
ATOM 1887 C C . ILE A 1 247 ? -18.707 -24.595 18.236 1.00 76.94 247 ILE A C 1
ATOM 1889 O O . ILE A 1 247 ? -19.181 -25.709 18.473 1.00 76.94 247 ILE A O 1
ATOM 1893 N N . SER A 1 248 ? -19.219 -23.473 18.745 1.00 68.00 248 SER A N 1
ATOM 1894 C CA . SER A 1 248 ? -20.479 -23.464 19.486 1.00 68.00 248 SER A CA 1
ATOM 1895 C C . SER A 1 248 ? -21.616 -23.849 18.537 1.00 68.00 248 SER A C 1
ATOM 1897 O O . SER A 1 248 ? -21.922 -23.127 17.587 1.00 68.00 248 SER A O 1
ATOM 1899 N N . LYS A 1 249 ? -22.211 -25.029 18.741 1.00 70.62 249 LYS A N 1
ATOM 1900 C CA . LYS A 1 249 ? -23.344 -25.493 17.934 1.00 70.62 249 LYS A CA 1
ATOM 1901 C C . LYS A 1 249 ? -24.598 -24.731 18.360 1.00 70.62 249 LYS A C 1
ATOM 1903 O O . LYS A 1 249 ? -25.029 -24.853 19.505 1.00 70.62 249 LYS A O 1
ATOM 1908 N N . TYR A 1 250 ? -25.205 -23.988 17.435 1.00 71.38 250 TYR A N 1
ATOM 1909 C CA . TYR A 1 250 ? -26.509 -23.369 17.671 1.00 71.38 250 TYR A CA 1
ATOM 1910 C C . TYR A 1 250 ? -27.558 -24.455 17.915 1.00 71.38 250 TYR A C 1
ATOM 1912 O O . TYR A 1 250 ? -27.696 -25.389 17.119 1.00 71.38 250 TYR A O 1
ATOM 1920 N N . ARG A 1 251 ? -28.291 -24.345 19.026 1.00 72.75 251 ARG A N 1
ATOM 1921 C CA . ARG A 1 251 ? -29.385 -25.275 19.331 1.00 72.75 251 ARG A CA 1
ATOM 1922 C C . ARG A 1 251 ? -30.559 -25.036 18.370 1.00 72.75 251 ARG A C 1
ATOM 1924 O O . ARG A 1 251 ? -30.775 -23.889 17.969 1.00 72.75 251 ARG A O 1
ATOM 1931 N N . PRO A 1 252 ? -31.346 -26.070 18.019 1.00 59.34 252 PRO A N 1
ATOM 1932 C CA . PRO A 1 252 ? -32.584 -25.882 17.266 1.00 59.34 252 PRO A CA 1
ATOM 1933 C C . PRO A 1 252 ? -33.479 -24.844 17.966 1.00 59.34 252 PRO A C 1
ATOM 1935 O O . PRO A 1 252 ? -33.774 -24.988 19.149 1.00 59.34 252 PRO A O 1
ATOM 1938 N N . GLY A 1 253 ? -33.850 -23.771 17.260 1.00 68.75 253 GLY A N 1
ATOM 1939 C CA . GLY A 1 253 ? -34.628 -22.645 17.801 1.00 68.75 253 GLY A CA 1
ATOM 1940 C C . GLY A 1 253 ? -33.811 -21.430 18.272 1.00 68.75 253 GLY A C 1
ATOM 1941 O O . GLY A 1 253 ? -34.384 -20.361 18.472 1.00 68.75 253 GLY A O 1
ATOM 1942 N N . GLN A 1 254 ? -32.483 -21.534 18.394 1.00 76.81 254 GLN A N 1
ATOM 1943 C CA . GLN A 1 254 ? -31.623 -20.392 18.716 1.00 76.81 254 GLN A CA 1
ATOM 1944 C C . GLN A 1 254 ? -31.350 -19.559 17.455 1.00 76.81 254 GLN A C 1
ATOM 1946 O O . GLN A 1 254 ? -30.833 -20.067 16.458 1.00 76.81 254 GLN A O 1
ATOM 1951 N N . GLN A 1 255 ? -31.688 -18.266 17.485 1.00 75.56 255 GLN A N 1
ATOM 1952 C CA . GLN A 1 255 ? -31.410 -17.372 16.361 1.00 75.56 255 GLN A CA 1
ATOM 1953 C C . GLN A 1 255 ? -29.905 -17.115 16.237 1.00 75.56 255 GLN A C 1
ATOM 1955 O O . GLN A 1 255 ? -29.233 -16.754 17.205 1.00 75.56 255 GLN A O 1
ATOM 1960 N N . ARG A 1 256 ? -29.380 -17.285 15.019 1.00 81.12 256 ARG A N 1
ATOM 1961 C CA . ARG A 1 256 ? -28.012 -16.886 14.676 1.00 81.12 256 ARG A CA 1
ATOM 1962 C C . ARG A 1 256 ? -27.857 -15.366 14.812 1.00 81.12 256 ARG A C 1
ATOM 1964 O O . ARG A 1 256 ? -28.835 -14.638 14.609 1.00 81.12 256 ARG A O 1
ATOM 1971 N N . PRO A 1 257 ? -26.641 -14.870 15.091 1.00 81.56 257 PRO A N 1
ATOM 1972 C CA . PRO A 1 257 ? -26.383 -13.439 15.066 1.00 81.56 257 PRO A CA 1
ATOM 1973 C C . PRO A 1 257 ? -26.702 -12.854 13.682 1.00 81.56 257 PRO A C 1
ATOM 1975 O O . PRO A 1 257 ? -26.733 -13.548 12.656 1.00 81.56 257 PRO A O 1
ATOM 1978 N N . LYS A 1 258 ? -26.976 -11.547 13.656 1.00 82.62 258 LYS A N 1
ATOM 1979 C CA . LYS A 1 258 ? -27.191 -10.818 12.402 1.00 82.62 258 LYS A CA 1
ATOM 1980 C C . LYS A 1 258 ? -25.934 -10.892 11.536 1.00 82.62 258 LYS A C 1
ATOM 1982 O O . LYS A 1 258 ? -24.832 -10.965 12.060 1.00 82.62 258 LYS A O 1
ATOM 1987 N N . PHE A 1 259 ? -26.125 -10.855 10.215 1.00 84.44 259 PHE A N 1
ATOM 1988 C CA . PHE A 1 259 ? -25.015 -10.911 9.260 1.00 84.44 259 PHE A CA 1
ATOM 1989 C C . PHE A 1 259 ? -24.036 -9.754 9.474 1.00 84.44 259 PHE A C 1
ATOM 1991 O O . PHE A 1 259 ? -22.849 -9.983 9.643 1.00 84.44 259 PHE A O 1
ATOM 1998 N N . ILE A 1 260 ? -24.564 -8.533 9.573 1.00 85.69 260 ILE A N 1
ATOM 1999 C CA . ILE A 1 260 ? -23.804 -7.370 10.024 1.00 85.69 260 ILE A CA 1
ATOM 2000 C C . ILE A 1 260 ? -24.122 -7.156 11.510 1.00 85.69 260 ILE A C 1
ATOM 2002 O O . ILE A 1 260 ? -25.300 -6.972 11.859 1.00 85.69 260 ILE A O 1
ATOM 2006 N N . PRO A 1 261 ? -23.116 -7.193 12.400 1.00 81.00 261 PRO A N 1
ATOM 2007 C CA . PRO A 1 261 ? -23.300 -6.896 13.813 1.00 81.00 261 PRO A CA 1
ATOM 2008 C C . PRO A 1 261 ? -23.874 -5.490 14.010 1.00 81.00 261 PRO A C 1
ATOM 2010 O O . PRO A 1 261 ? -23.398 -4.515 13.439 1.00 81.00 261 PRO A O 1
ATOM 2013 N N . ARG A 1 262 ? -24.911 -5.363 14.848 1.00 74.44 262 ARG A N 1
ATOM 2014 C CA . ARG A 1 262 ? -25.584 -4.071 15.090 1.00 74.44 262 ARG A CA 1
ATOM 2015 C C . ARG A 1 262 ? -24.724 -3.101 15.911 1.00 74.44 262 ARG A C 1
ATOM 2017 O O . ARG A 1 262 ? -24.959 -1.900 15.877 1.00 74.44 262 ARG A O 1
ATOM 2024 N N . ASN A 1 263 ? -23.766 -3.632 16.668 1.00 80.00 263 ASN A N 1
ATOM 2025 C CA . ASN A 1 263 ? -22.920 -2.888 17.590 1.00 80.00 263 ASN A CA 1
ATOM 2026 C C . ASN A 1 263 ? -21.444 -3.069 17.206 1.00 80.00 263 ASN A C 1
ATOM 2028 O O . ASN A 1 263 ? -20.771 -3.941 17.746 1.00 80.00 263 ASN A O 1
ATOM 2032 N N . MET A 1 264 ? -20.964 -2.269 16.254 1.00 86.06 264 MET A N 1
ATOM 2033 C CA . MET A 1 264 ? -19.552 -2.221 15.853 1.00 86.06 264 MET A CA 1
ATOM 2034 C C . MET A 1 264 ? -18.871 -1.060 16.581 1.00 86.06 264 MET A C 1
ATOM 2036 O O . MET A 1 264 ? -18.729 0.036 16.039 1.00 86.06 264 MET A O 1
ATOM 2040 N N . GLN A 1 265 ? -18.527 -1.270 17.853 1.00 84.81 265 GLN A N 1
ATOM 2041 C CA . GLN A 1 265 ? -18.019 -0.187 18.705 1.00 84.81 265 GLN A CA 1
ATOM 2042 C C . GLN A 1 265 ? -16.644 0.303 18.258 1.00 84.81 265 GLN A C 1
ATOM 2044 O O . GLN A 1 265 ? -16.346 1.482 18.429 1.00 84.81 265 GLN A O 1
ATOM 2049 N N . PHE A 1 266 ? -15.850 -0.557 17.614 1.00 88.31 266 PHE A N 1
ATOM 2050 C CA . PHE A 1 266 ? -14.525 -0.191 17.118 1.00 88.31 266 PHE A CA 1
ATOM 2051 C C . PHE A 1 266 ? -14.555 0.968 16.106 1.00 88.31 266 PHE A C 1
ATOM 2053 O O . PHE A 1 266 ? -13.649 1.790 16.124 1.00 88.31 266 PHE A O 1
ATOM 2060 N N . PHE A 1 267 ? -15.619 1.131 15.304 1.00 91.06 267 PHE A N 1
ATOM 2061 C CA . PHE A 1 267 ? -15.762 2.290 14.402 1.00 91.06 267 PHE A CA 1
ATOM 2062 C C . PHE A 1 267 ? -15.927 3.626 15.136 1.00 91.06 267 PHE A C 1
ATOM 2064 O O . PHE A 1 267 ? -15.695 4.683 14.551 1.00 91.06 267 PHE A O 1
ATOM 2071 N N . LYS A 1 268 ? -16.345 3.597 16.406 1.00 87.88 268 LYS A N 1
ATOM 2072 C CA . LYS A 1 268 ? -16.435 4.792 17.257 1.00 87.88 268 LYS A CA 1
ATOM 2073 C C . LYS A 1 268 ? -15.113 5.101 17.959 1.00 87.88 268 LYS A C 1
ATOM 2075 O O . LYS A 1 268 ? -14.979 6.178 18.532 1.00 87.88 268 LYS A O 1
ATOM 2080 N N . SER A 1 269 ? -14.160 4.169 17.945 1.00 88.62 269 SER A N 1
ATOM 2081 C CA . SER A 1 269 ? -12.855 4.370 18.562 1.00 88.62 269 SER A CA 1
ATOM 2082 C C . SER A 1 269 ? -12.002 5.300 17.691 1.00 88.62 269 SER A C 1
ATOM 2084 O O . SER A 1 269 ? -11.817 5.014 16.506 1.00 88.62 269 SER A O 1
ATOM 2086 N N . PRO A 1 270 ? -11.425 6.387 18.236 1.00 88.88 270 PRO A N 1
ATOM 2087 C CA . PRO A 1 270 ? -10.500 7.232 17.479 1.00 88.88 270 PRO A CA 1
ATOM 2088 C C . PRO A 1 270 ? -9.235 6.464 17.067 1.00 88.88 270 PRO A C 1
ATOM 2090 O O . PRO A 1 270 ? -8.659 6.748 16.020 1.00 88.88 270 PRO A O 1
ATOM 2093 N N . ILE A 1 271 ? -8.843 5.445 17.844 1.00 89.19 271 ILE A N 1
ATOM 2094 C CA . ILE A 1 271 ? -7.695 4.576 17.551 1.00 89.19 271 ILE A CA 1
ATOM 2095 C C . ILE A 1 271 ? -7.888 3.877 16.203 1.00 89.19 271 ILE A C 1
ATOM 2097 O O . ILE A 1 271 ? -6.947 3.804 15.420 1.00 89.19 271 ILE A O 1
ATOM 2101 N N . PHE A 1 272 ? -9.111 3.429 15.896 1.00 91.56 272 PHE A N 1
ATOM 2102 C CA . PHE A 1 272 ? -9.419 2.780 14.623 1.00 91.56 272 PHE A CA 1
ATOM 2103 C C . PHE A 1 272 ? -9.122 3.693 13.428 1.00 91.56 272 PHE A C 1
ATOM 2105 O O . PHE A 1 272 ? -8.440 3.277 12.491 1.00 91.56 272 PHE A O 1
ATOM 2112 N N . TRP A 1 273 ? -9.608 4.936 13.459 1.00 90.88 273 TRP A N 1
ATOM 2113 C CA . TRP A 1 273 ? -9.451 5.879 12.349 1.00 90.88 273 TRP A CA 1
ATOM 2114 C C . TRP A 1 273 ? -8.017 6.381 12.211 1.00 90.88 273 TRP A C 1
ATOM 2116 O O . TRP A 1 273 ? -7.490 6.411 11.100 1.00 90.88 273 TRP A O 1
ATOM 2126 N N . LEU A 1 274 ? -7.363 6.704 13.330 1.00 89.31 274 LEU A N 1
ATOM 2127 C CA . LEU A 1 274 ? -5.962 7.125 13.331 1.00 89.31 274 LEU A CA 1
ATOM 2128 C C . LEU A 1 274 ? -5.050 6.011 12.814 1.00 89.31 274 LEU A C 1
ATOM 2130 O O . LEU A 1 274 ? -4.225 6.251 11.937 1.00 89.31 274 LEU A O 1
ATOM 2134 N N . PHE A 1 275 ? -5.237 4.780 13.293 1.00 90.62 275 PHE A N 1
ATOM 2135 C CA . PHE A 1 275 ? -4.448 3.646 12.826 1.00 90.62 275 PHE A CA 1
ATOM 2136 C C . PHE A 1 275 ? -4.735 3.309 11.356 1.00 90.62 275 PHE A C 1
ATOM 2138 O O . PHE A 1 275 ? -3.799 3.054 10.602 1.00 90.62 275 PHE A O 1
ATOM 2145 N N . SER A 1 276 ? -5.997 3.367 10.917 1.00 92.19 276 SER A N 1
ATOM 2146 C CA . SER A 1 276 ? -6.359 3.167 9.504 1.00 92.19 276 SER A CA 1
ATOM 2147 C C . SER A 1 276 ? -5.690 4.196 8.591 1.00 92.19 276 SER A C 1
ATOM 2149 O O . SER A 1 276 ? -5.175 3.830 7.536 1.00 92.19 276 SER A O 1
ATOM 2151 N N . LEU A 1 277 ? -5.632 5.464 9.016 1.00 89.81 277 LEU A N 1
ATOM 2152 C CA . LEU A 1 277 ? -4.916 6.519 8.302 1.00 89.81 277 LEU A CA 1
ATOM 2153 C C . LEU A 1 277 ? -3.404 6.254 8.273 1.00 89.81 277 LEU A C 1
ATOM 2155 O O . LEU A 1 277 ? -2.794 6.344 7.210 1.00 89.81 277 LEU A O 1
ATOM 2159 N N . CYS A 1 278 ? -2.795 5.870 9.400 1.00 89.12 278 CYS A N 1
ATOM 2160 C CA . CYS A 1 278 ? -1.379 5.489 9.434 1.00 89.12 278 CYS A CA 1
ATOM 2161 C C . CYS A 1 278 ? -1.084 4.307 8.499 1.00 89.12 278 CYS A C 1
ATOM 2163 O O . CYS A 1 278 ? -0.088 4.339 7.781 1.00 89.12 278 CYS A O 1
ATOM 2165 N N . ASN A 1 279 ? -1.952 3.293 8.473 1.00 89.44 279 ASN A N 1
ATOM 2166 C CA . ASN A 1 279 ? -1.813 2.121 7.611 1.00 89.44 279 ASN A CA 1
ATOM 2167 C C . ASN A 1 279 ? -1.952 2.491 6.123 1.00 89.44 279 ASN A C 1
ATOM 2169 O O . ASN A 1 279 ? -1.167 2.026 5.302 1.00 89.44 279 ASN A O 1
ATOM 2173 N N . LEU A 1 280 ? -2.898 3.376 5.781 1.00 90.19 280 LEU A N 1
ATOM 2174 C CA . LEU A 1 280 ? -3.061 3.922 4.429 1.00 90.19 280 LEU A CA 1
ATOM 2175 C C . LEU A 1 280 ? -1.792 4.657 3.968 1.00 90.19 280 LEU A C 1
ATOM 2177 O O . LEU A 1 280 ? -1.263 4.363 2.899 1.00 90.19 280 LEU A O 1
ATOM 2181 N N . LEU A 1 281 ? -1.291 5.588 4.786 1.00 86.31 281 LEU A N 1
ATOM 2182 C CA . LEU A 1 281 ? -0.108 6.395 4.469 1.00 86.31 281 LEU A CA 1
ATOM 2183 C C . LEU A 1 281 ? 1.162 5.542 4.378 1.00 86.31 281 LEU A C 1
ATOM 2185 O O . LEU A 1 281 ? 1.954 5.709 3.452 1.00 86.31 281 LEU A O 1
ATOM 2189 N N . GLN A 1 282 ? 1.337 4.596 5.304 1.00 87.69 282 GLN A N 1
ATOM 2190 C CA . GLN A 1 282 ? 2.457 3.659 5.273 1.00 87.69 282 GLN A CA 1
ATOM 2191 C C . GLN A 1 282 ? 2.429 2.828 3.992 1.00 87.69 282 GLN A C 1
ATOM 2193 O O . GLN A 1 282 ? 3.457 2.698 3.333 1.00 87.69 282 GLN A O 1
ATOM 2198 N N . ALA A 1 283 ? 1.262 2.319 3.601 1.00 86.38 283 ALA A N 1
ATOM 2199 C CA . ALA A 1 283 ? 1.129 1.473 2.425 1.00 86.38 283 ALA A CA 1
ATOM 2200 C C . ALA A 1 283 ? 1.370 2.246 1.119 1.00 86.38 283 ALA A C 1
ATOM 2202 O O . ALA A 1 283 ? 2.033 1.730 0.218 1.00 86.38 283 ALA A O 1
ATOM 2203 N N . LEU A 1 284 ? 0.906 3.500 1.042 1.00 83.44 284 LEU A N 1
ATOM 2204 C CA . LEU A 1 284 ? 1.192 4.403 -0.080 1.00 83.44 284 LEU A CA 1
ATOM 2205 C C . LEU A 1 284 ? 2.691 4.694 -0.235 1.00 83.44 284 LEU A C 1
ATOM 2207 O O . LEU A 1 284 ? 3.138 4.928 -1.353 1.00 83.44 284 LEU A O 1
ATOM 2211 N N . SER A 1 285 ? 3.462 4.652 0.855 1.00 82.25 285 SER A N 1
ATOM 2212 C CA . SER A 1 285 ? 4.920 4.828 0.845 1.00 82.25 285 SER A CA 1
ATOM 2213 C C . SER A 1 285 ? 5.666 3.511 0.567 1.00 82.25 285 SER A C 1
ATOM 2215 O O . SER A 1 285 ? 6.582 3.463 -0.253 1.00 82.25 285 SER A O 1
ATOM 2217 N N . PHE A 1 286 ? 5.249 2.409 1.196 1.00 84.31 286 PHE A N 1
ATOM 2218 C CA . PHE A 1 286 ? 5.943 1.120 1.147 1.00 84.31 286 PHE A CA 1
ATOM 2219 C C . PHE A 1 286 ? 5.868 0.440 -0.229 1.00 84.31 286 PHE A C 1
ATOM 2221 O O . PHE A 1 286 ? 6.885 -0.048 -0.730 1.00 84.31 286 PHE A O 1
ATOM 2228 N N . PHE A 1 287 ? 4.684 0.400 -0.856 1.00 79.25 287 PHE A N 1
ATOM 2229 C CA . PHE A 1 287 ? 4.503 -0.325 -2.119 1.00 79.25 287 PHE A CA 1
ATOM 2230 C C . PHE A 1 287 ? 5.319 0.258 -3.285 1.00 79.25 287 PHE A C 1
ATOM 2232 O O . PHE A 1 287 ? 5.970 -0.530 -3.974 1.00 79.25 287 PHE A O 1
ATOM 2239 N N . PRO A 1 288 ? 5.372 1.589 -3.504 1.00 77.06 288 PRO A N 1
ATOM 2240 C CA . PRO A 1 288 ? 6.231 2.166 -4.536 1.00 77.06 288 PRO A CA 1
ATOM 2241 C C . PRO A 1 288 ? 7.711 1.835 -4.351 1.00 77.06 288 PRO A C 1
ATOM 2243 O O . PRO A 1 288 ? 8.377 1.499 -5.326 1.00 77.06 288 PRO A O 1
ATOM 2246 N N . VAL A 1 289 ? 8.227 1.869 -3.117 1.00 83.38 289 VAL A N 1
ATOM 2247 C CA . VAL A 1 289 ? 9.626 1.491 -2.857 1.00 83.38 289 VAL A CA 1
ATOM 2248 C C . VAL A 1 289 ? 9.852 0.034 -3.237 1.00 83.38 289 VAL A C 1
ATOM 2250 O O . VAL A 1 289 ? 10.765 -0.259 -4.004 1.00 83.38 289 VAL A O 1
ATOM 2253 N N . SER A 1 290 ? 8.988 -0.874 -2.776 1.00 80.25 290 SER A N 1
ATOM 2254 C CA . SER A 1 290 ? 9.086 -2.293 -3.132 1.00 80.25 290 SER A CA 1
ATOM 2255 C C . SER A 1 290 ? 9.037 -2.525 -4.647 1.00 80.25 290 SER A C 1
ATOM 2257 O O . SER A 1 290 ? 9.694 -3.443 -5.136 1.00 80.25 290 SER A O 1
ATOM 2259 N N . LEU A 1 291 ? 8.265 -1.718 -5.380 1.00 75.56 291 LEU A N 1
ATOM 2260 C CA . LEU A 1 291 ? 8.109 -1.830 -6.829 1.00 75.56 291 LEU A CA 1
ATOM 2261 C C . LEU A 1 291 ? 9.337 -1.302 -7.584 1.00 75.56 291 LEU A C 1
ATOM 2263 O O . LEU A 1 291 ? 9.829 -1.956 -8.499 1.00 75.56 291 LEU A O 1
ATOM 2267 N N . PHE A 1 292 ? 9.846 -0.132 -7.196 1.00 75.94 292 PHE A N 1
ATOM 2268 C CA . PHE A 1 292 ? 10.835 0.608 -7.980 1.00 75.94 292 PHE A CA 1
ATOM 2269 C C . PHE A 1 292 ? 12.282 0.453 -7.516 1.00 75.94 292 PHE A C 1
ATOM 2271 O O . PHE A 1 292 ? 13.188 0.822 -8.262 1.00 75.94 292 PHE A O 1
ATOM 2278 N N . ILE A 1 293 ? 12.547 -0.104 -6.330 1.00 83.88 293 ILE A N 1
ATOM 2279 C CA . ILE A 1 293 ? 13.913 -0.192 -5.783 1.00 83.88 293 ILE A CA 1
ATOM 2280 C C . ILE A 1 293 ? 14.882 -0.948 -6.710 1.00 83.88 293 ILE A C 1
ATOM 2282 O O . ILE A 1 293 ? 16.050 -0.570 -6.852 1.00 83.88 293 ILE A O 1
ATOM 2286 N N . ALA A 1 294 ? 14.396 -1.987 -7.396 1.00 79.75 294 ALA A N 1
ATOM 2287 C CA . ALA A 1 294 ? 15.184 -2.739 -8.367 1.00 79.75 294 ALA A CA 1
ATOM 2288 C C . ALA A 1 294 ? 15.451 -1.914 -9.636 1.00 79.75 294 ALA A C 1
ATOM 2290 O O . ALA A 1 294 ? 16.583 -1.871 -10.116 1.00 79.75 294 ALA A O 1
ATOM 2291 N N . ASP A 1 295 ? 14.439 -1.227 -10.161 1.00 75.38 295 ASP A N 1
ATOM 2292 C CA . ASP A 1 295 ? 14.573 -0.421 -11.378 1.00 75.38 295 ASP A CA 1
ATOM 2293 C C . ASP A 1 295 ? 15.442 0.821 -11.157 1.00 75.38 295 ASP A C 1
ATOM 2295 O O . ASP A 1 295 ? 16.292 1.125 -11.996 1.00 75.38 295 ASP A O 1
ATOM 2299 N N . PHE A 1 296 ? 15.336 1.459 -9.988 1.00 81.56 296 PHE A N 1
ATOM 2300 C CA . PHE A 1 296 ? 16.255 2.513 -9.561 1.00 81.56 296 PHE A CA 1
ATOM 2301 C C . PHE A 1 296 ? 17.703 2.008 -9.566 1.00 81.56 296 PHE A C 1
ATOM 2303 O O . PHE A 1 296 ? 18.583 2.625 -10.159 1.00 81.56 296 PHE A O 1
ATOM 2310 N N . THR A 1 297 ? 17.958 0.836 -8.977 1.00 83.69 297 THR A N 1
ATOM 2311 C CA . THR A 1 297 ? 19.315 0.269 -8.891 1.00 83.69 297 THR A CA 1
ATOM 2312 C C . THR A 1 297 ? 19.887 -0.091 -10.269 1.00 83.69 297 THR A C 1
ATOM 2314 O O . THR A 1 297 ? 21.086 0.072 -10.499 1.00 83.69 297 THR A O 1
ATOM 2317 N N . LYS A 1 298 ? 19.050 -0.537 -11.216 1.00 81.31 298 LYS A N 1
ATOM 2318 C CA . LYS A 1 298 ? 19.474 -0.814 -12.604 1.00 81.31 298 LYS A CA 1
ATOM 2319 C C . LYS A 1 298 ? 19.911 0.443 -13.359 1.00 81.31 298 LYS A C 1
ATOM 2321 O O . LYS A 1 298 ? 20.638 0.320 -14.337 1.00 81.31 298 LYS A O 1
ATOM 2326 N N . SER A 1 299 ? 19.485 1.635 -12.935 1.00 79.06 299 SER A N 1
ATOM 2327 C CA . SER A 1 299 ? 19.797 2.876 -13.656 1.00 79.06 299 SER A CA 1
ATOM 2328 C C . SER A 1 299 ? 21.279 3.272 -13.580 1.00 79.06 299 SER A C 1
ATOM 2330 O O . SER A 1 299 ? 21.778 3.952 -14.473 1.00 79.06 299 SER A O 1
ATOM 2332 N N . PHE A 1 300 ? 22.004 2.793 -12.563 1.00 82.56 300 PHE A N 1
ATOM 2333 C CA . PHE A 1 300 ? 23.433 3.064 -12.369 1.00 82.56 300 PHE A CA 1
ATOM 2334 C C . PHE A 1 300 ? 24.265 1.815 -12.028 1.00 82.56 300 PHE A C 1
ATOM 2336 O O . PHE A 1 300 ? 25.461 1.923 -11.751 1.00 82.56 300 PHE A O 1
ATOM 2343 N N . SER A 1 301 ? 23.661 0.620 -12.025 1.00 88.25 301 SER A N 1
ATOM 2344 C CA . SER A 1 301 ? 24.339 -0.635 -11.685 1.00 88.25 301 SER A CA 1
ATOM 2345 C C . SER A 1 301 ? 23.822 -1.848 -12.472 1.00 88.25 301 SER A C 1
ATOM 2347 O O . SER A 1 301 ? 23.060 -1.720 -13.425 1.00 88.25 301 SER A O 1
ATOM 2349 N N . SER A 1 302 ? 24.273 -3.051 -12.100 1.00 82.94 302 SER A N 1
ATOM 2350 C CA . SER A 1 302 ? 23.961 -4.297 -12.804 1.00 82.94 302 SER A CA 1
ATOM 2351 C C . SER A 1 302 ? 22.592 -4.891 -12.416 1.00 82.94 302 SER A C 1
ATOM 2353 O O . SER A 1 302 ? 22.138 -4.708 -11.280 1.00 82.94 302 SER A O 1
ATOM 2355 N N . PRO A 1 303 ? 21.955 -5.692 -13.298 1.00 75.00 303 PRO A N 1
ATOM 2356 C CA . PRO A 1 303 ? 20.724 -6.425 -12.973 1.00 75.00 303 PRO A CA 1
ATOM 2357 C C . PRO A 1 303 ? 20.858 -7.365 -11.763 1.00 75.00 303 PRO A C 1
ATOM 2359 O O . PRO A 1 303 ? 19.922 -7.505 -10.972 1.00 75.00 303 PRO A O 1
ATOM 2362 N N . LEU A 1 304 ? 22.036 -7.975 -11.584 1.00 76.69 304 LEU A N 1
ATOM 2363 C CA . LEU A 1 304 ? 22.328 -8.821 -10.426 1.00 76.69 304 LEU A CA 1
ATOM 2364 C C . LEU A 1 304 ? 22.311 -7.996 -9.134 1.00 76.69 304 LEU A C 1
ATOM 2366 O O . LEU A 1 304 ? 21.681 -8.389 -8.156 1.00 76.69 304 LEU A O 1
ATOM 2370 N N . SER A 1 305 ? 22.945 -6.823 -9.142 1.00 82.56 305 SER A N 1
ATOM 2371 C CA . SER A 1 305 ? 22.967 -5.921 -7.988 1.00 82.56 305 SER A CA 1
ATOM 2372 C C . SER A 1 305 ? 21.565 -5.431 -7.618 1.00 82.56 305 SER A C 1
ATOM 2374 O O . SER A 1 305 ? 21.214 -5.450 -6.442 1.00 82.56 305 SER A O 1
ATOM 2376 N N . ALA A 1 306 ? 20.735 -5.074 -8.602 1.00 79.00 306 ALA A N 1
ATOM 2377 C CA . ALA A 1 306 ? 19.338 -4.692 -8.378 1.00 79.00 306 ALA A CA 1
ATOM 2378 C C . ALA A 1 306 ? 18.512 -5.807 -7.722 1.00 79.00 306 ALA A C 1
ATOM 2380 O O . ALA A 1 306 ? 17.727 -5.561 -6.806 1.00 79.00 306 ALA A O 1
ATOM 2381 N N . THR A 1 307 ? 18.745 -7.046 -8.153 1.00 77.50 307 THR A N 1
ATOM 2382 C CA . THR A 1 307 ? 18.125 -8.231 -7.558 1.00 77.50 307 THR A CA 1
ATOM 2383 C C . THR A 1 307 ? 18.561 -8.403 -6.102 1.00 77.50 307 THR A C 1
ATOM 2385 O O . THR A 1 307 ? 17.719 -8.609 -5.231 1.00 77.50 307 THR A O 1
ATOM 2388 N N . ILE A 1 308 ? 19.858 -8.250 -5.806 1.00 83.44 308 ILE A N 1
ATOM 2389 C CA . ILE A 1 308 ? 20.393 -8.323 -4.435 1.00 83.44 308 ILE A CA 1
ATOM 2390 C C . ILE A 1 308 ? 19.790 -7.228 -3.543 1.00 83.44 308 ILE A C 1
ATOM 2392 O O . ILE A 1 308 ? 19.415 -7.518 -2.411 1.00 83.44 308 ILE A O 1
ATOM 2396 N N . VAL A 1 309 ? 19.644 -5.995 -4.037 1.00 87.81 309 VAL A N 1
ATOM 2397 C CA . VAL A 1 309 ? 19.024 -4.890 -3.279 1.00 87.81 309 VAL A CA 1
ATOM 2398 C C . VAL A 1 309 ? 17.577 -5.224 -2.903 1.00 87.81 309 VAL A C 1
ATOM 2400 O O . VAL A 1 309 ? 17.218 -5.129 -1.730 1.00 87.81 309 VAL A O 1
ATOM 2403 N N . LEU A 1 310 ? 16.762 -5.682 -3.859 1.00 84.06 310 LEU A N 1
ATOM 2404 C CA . LEU A 1 310 ? 15.382 -6.107 -3.587 1.00 84.06 310 LEU A CA 1
ATOM 2405 C C . LEU A 1 310 ? 15.329 -7.280 -2.591 1.00 84.06 310 LEU A C 1
ATOM 2407 O O . LEU A 1 310 ? 14.478 -7.335 -1.706 1.00 84.06 310 LEU A O 1
ATOM 2411 N N . SER A 1 311 ? 16.283 -8.201 -2.704 1.00 83.75 311 SER A N 1
ATOM 2412 C CA . SER A 1 311 ? 16.412 -9.348 -1.804 1.00 83.75 311 SER A CA 1
ATOM 2413 C C . SER A 1 311 ? 16.714 -8.918 -0.371 1.00 83.75 311 SER A C 1
ATOM 2415 O O . SER A 1 311 ? 16.071 -9.388 0.565 1.00 83.75 311 SER A O 1
ATOM 2417 N N . LEU A 1 312 ? 17.658 -7.989 -0.197 1.00 89.00 312 LEU A N 1
ATOM 2418 C CA . LEU A 1 312 ? 18.002 -7.419 1.104 1.00 89.00 312 LEU A CA 1
ATOM 2419 C C . LEU A 1 312 ? 16.824 -6.665 1.721 1.00 89.00 312 LEU A C 1
ATOM 2421 O O . LEU A 1 312 ? 16.607 -6.795 2.922 1.00 89.00 312 LEU A O 1
ATOM 2425 N N . PHE A 1 313 ? 16.055 -5.935 0.910 1.00 89.25 313 PHE A N 1
ATOM 2426 C CA . PHE A 1 313 ? 14.831 -5.255 1.338 1.00 89.25 313 PHE A CA 1
ATOM 2427 C C . PHE A 1 313 ? 13.785 -6.232 1.895 1.00 89.25 313 PHE A C 1
ATOM 2429 O O . PHE A 1 313 ? 13.239 -6.013 2.975 1.00 89.25 313 PHE A O 1
ATOM 2436 N N . ASN A 1 314 ? 13.550 -7.352 1.210 1.00 87.38 314 ASN A N 1
ATOM 2437 C CA . ASN A 1 314 ? 12.591 -8.354 1.674 1.00 87.38 314 ASN A CA 1
ATOM 2438 C C . ASN A 1 314 ? 13.095 -9.114 2.912 1.00 87.38 314 ASN A C 1
ATOM 2440 O O . ASN A 1 314 ? 12.355 -9.270 3.882 1.00 87.38 314 ASN A O 1
ATOM 2444 N N . VAL A 1 315 ? 14.360 -9.552 2.923 1.00 88.00 315 VAL A N 1
ATOM 2445 C CA . VAL A 1 315 ? 14.951 -10.302 4.050 1.00 88.00 315 VAL A CA 1
ATOM 2446 C C . VAL A 1 315 ? 15.026 -9.452 5.320 1.00 88.00 315 VAL A C 1
ATOM 2448 O O . VAL A 1 315 ? 14.728 -9.950 6.409 1.00 88.00 315 VAL A O 1
ATOM 2451 N N . SER A 1 316 ? 15.386 -8.170 5.205 1.00 91.62 316 SER A N 1
ATOM 2452 C CA . SER A 1 316 ? 15.385 -7.257 6.352 1.00 91.62 316 SER A CA 1
ATOM 2453 C C . SER A 1 316 ? 13.971 -7.076 6.915 1.00 91.62 316 SER A C 1
ATOM 2455 O O . SER A 1 316 ? 13.795 -7.093 8.136 1.00 91.62 316 SER A O 1
ATOM 2457 N N . GLY A 1 317 ? 12.958 -7.017 6.042 1.00 89.88 317 GLY A N 1
ATOM 2458 C CA . GLY A 1 317 ? 11.544 -7.023 6.414 1.00 89.88 317 GLY A CA 1
ATOM 2459 C C . GLY A 1 317 ? 11.131 -8.267 7.202 1.00 89.88 317 GLY A C 1
ATOM 2460 O O . GLY A 1 317 ? 10.539 -8.126 8.270 1.00 89.88 317 GLY A O 1
ATOM 2461 N N . VAL A 1 318 ? 11.507 -9.469 6.747 1.00 89.62 318 VAL A N 1
ATOM 2462 C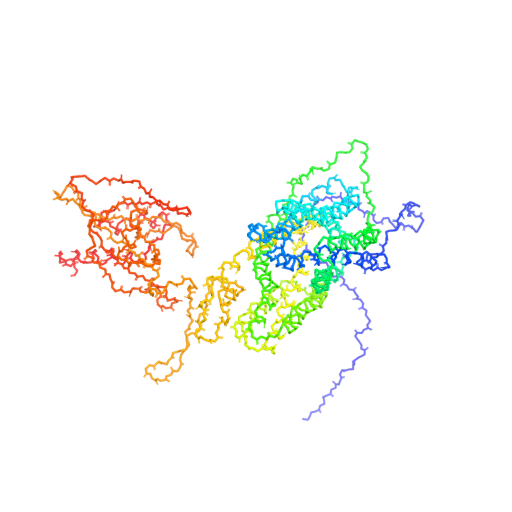 CA . VAL A 1 318 ? 11.228 -10.749 7.439 1.00 89.62 318 VAL A CA 1
ATOM 2463 C C . VAL A 1 318 ? 11.782 -10.746 8.863 1.00 89.62 318 VAL A C 1
ATOM 2465 O O . VAL A 1 318 ? 11.066 -11.030 9.824 1.00 89.62 318 VAL A O 1
ATOM 2468 N N . ILE A 1 319 ? 13.066 -10.409 9.008 1.00 92.06 319 ILE A N 1
ATOM 2469 C CA . ILE A 1 319 ? 13.738 -10.384 10.313 1.00 92.06 319 ILE A CA 1
ATOM 2470 C C . ILE A 1 319 ? 13.061 -9.354 11.223 1.00 92.06 319 ILE A C 1
ATOM 2472 O O . ILE A 1 319 ? 12.775 -9.633 12.390 1.00 92.06 319 ILE A O 1
ATOM 2476 N N . SER A 1 320 ? 12.761 -8.177 10.678 1.00 92.12 320 SER A N 1
ATOM 2477 C CA . SER A 1 320 ? 12.125 -7.103 11.428 1.00 92.12 320 SER A CA 1
ATOM 2478 C C . SER A 1 320 ? 10.695 -7.433 11.848 1.00 92.12 320 SER A C 1
ATOM 2480 O O . SER A 1 320 ? 10.332 -7.133 12.976 1.00 92.12 320 SER A O 1
ATOM 2482 N N . GLN A 1 321 ? 9.888 -8.106 11.027 1.00 91.38 321 GLN A N 1
ATOM 2483 C CA . GLN A 1 321 ? 8.531 -8.526 11.407 1.00 91.38 321 GLN A CA 1
ATOM 2484 C C . GLN A 1 321 ? 8.531 -9.420 12.650 1.00 91.38 321 GLN A C 1
ATOM 2486 O O . GLN A 1 321 ? 7.735 -9.212 13.564 1.00 91.38 321 GLN A O 1
ATOM 2491 N N . ILE A 1 322 ? 9.478 -10.355 12.744 1.00 92.62 322 ILE A N 1
ATOM 2492 C CA . ILE A 1 322 ? 9.616 -11.225 13.919 1.00 92.62 322 ILE A CA 1
ATOM 2493 C C . ILE A 1 322 ? 10.066 -10.414 15.145 1.00 92.62 322 ILE A C 1
ATOM 2495 O O . ILE A 1 322 ? 9.485 -10.550 16.225 1.00 92.62 322 ILE A O 1
ATOM 2499 N N . ILE A 1 323 ? 11.078 -9.552 14.986 1.00 94.00 323 ILE A N 1
ATOM 2500 C CA . ILE A 1 323 ? 11.619 -8.735 16.084 1.00 94.00 323 ILE A CA 1
ATOM 2501 C C . ILE A 1 323 ? 10.579 -7.726 16.579 1.00 94.00 323 ILE A C 1
ATOM 2503 O O . ILE A 1 323 ? 10.321 -7.648 17.777 1.00 94.00 323 ILE A O 1
ATOM 2507 N N . ILE A 1 324 ? 9.966 -6.966 15.676 1.00 91.94 324 ILE A N 1
ATOM 2508 C CA . ILE A 1 324 ? 8.955 -5.959 15.995 1.00 91.94 324 ILE A CA 1
ATOM 2509 C C . ILE A 1 324 ? 7.701 -6.619 16.552 1.00 91.94 324 ILE A C 1
ATOM 2511 O O . ILE A 1 324 ? 7.198 -6.154 17.570 1.00 91.94 324 ILE A O 1
ATOM 2515 N N . GLY A 1 325 ? 7.251 -7.737 15.980 1.00 90.50 325 GLY A N 1
ATOM 2516 C CA . GLY A 1 325 ? 6.172 -8.536 16.554 1.00 90.50 325 GLY A CA 1
ATOM 2517 C C . GLY A 1 325 ? 6.460 -8.909 18.010 1.00 90.50 325 GLY A C 1
ATOM 2518 O O . GLY A 1 325 ? 5.656 -8.627 18.897 1.00 90.50 325 GLY A O 1
ATOM 2519 N N . TYR A 1 326 ? 7.652 -9.428 18.299 1.00 92.44 326 TYR A N 1
ATOM 2520 C CA . TYR A 1 326 ? 8.067 -9.710 19.674 1.00 92.44 326 TYR A CA 1
ATOM 2521 C C . TYR A 1 326 ? 8.138 -8.461 20.569 1.00 92.44 326 TYR A C 1
ATOM 2523 O O . TYR A 1 326 ? 7.756 -8.514 21.738 1.00 92.44 326 TYR A O 1
ATOM 2531 N N . LEU A 1 327 ? 8.621 -7.331 20.046 1.00 92.00 327 LEU A N 1
ATOM 2532 C CA . LEU A 1 327 ? 8.689 -6.076 20.797 1.00 92.00 327 LEU A CA 1
ATOM 2533 C C . LEU A 1 327 ? 7.296 -5.533 21.128 1.00 92.00 327 LEU A C 1
ATOM 2535 O O . LEU A 1 327 ? 7.108 -5.026 22.232 1.00 92.00 327 LEU A O 1
ATOM 2539 N N . THR A 1 328 ? 6.315 -5.686 20.234 1.00 91.25 328 THR A N 1
ATOM 2540 C CA . THR A 1 328 ? 4.926 -5.267 20.500 1.00 91.25 328 THR A CA 1
ATOM 2541 C C . THR A 1 328 ? 4.259 -6.067 21.619 1.00 91.25 328 THR A C 1
ATOM 2543 O O . THR A 1 328 ? 3.349 -5.554 22.261 1.00 91.25 328 THR A O 1
ATOM 2546 N N . ASP A 1 329 ? 4.745 -7.279 21.918 1.00 88.56 329 ASP A N 1
ATOM 2547 C CA . ASP A 1 329 ? 4.292 -8.055 23.081 1.00 88.56 329 ASP A CA 1
ATOM 2548 C C . ASP A 1 329 ? 4.893 -7.534 24.407 1.00 88.56 329 ASP A C 1
ATOM 2550 O O . ASP A 1 329 ? 4.409 -7.874 25.488 1.00 88.56 329 ASP A O 1
ATOM 2554 N N . LYS A 1 330 ? 5.968 -6.732 24.353 1.00 88.69 330 LYS A N 1
ATOM 2555 C CA . LYS A 1 330 ? 6.738 -6.280 25.529 1.00 88.69 330 LYS A CA 1
ATOM 2556 C C . LYS A 1 330 ? 6.671 -4.784 25.803 1.00 88.69 330 LYS A C 1
ATOM 2558 O O . LYS A 1 330 ? 6.936 -4.362 26.927 1.00 88.69 330 LYS A O 1
ATOM 2563 N N . MET A 1 331 ? 6.392 -3.988 24.783 1.00 89.75 331 MET A N 1
ATOM 2564 C CA . MET A 1 331 ? 6.406 -2.533 24.837 1.00 89.75 331 MET A CA 1
ATOM 2565 C C . MET A 1 331 ? 5.146 -1.978 24.175 1.00 89.75 331 MET A C 1
ATOM 2567 O O . MET A 1 331 ? 4.592 -2.627 23.286 1.00 89.75 331 MET A O 1
ATOM 2571 N N . PRO A 1 332 ? 4.702 -0.764 24.547 1.00 87.88 332 PRO A N 1
ATOM 2572 C CA . PRO A 1 332 ? 3.580 -0.134 23.869 1.00 87.88 332 PRO A CA 1
ATOM 2573 C C . PRO A 1 332 ? 3.890 0.028 22.378 1.00 87.88 332 PRO A C 1
ATOM 2575 O O . PRO A 1 332 ? 4.890 0.646 21.999 1.00 87.88 332 PRO A O 1
ATOM 2578 N N . TYR A 1 333 ? 3.025 -0.528 21.527 1.00 88.44 333 TYR A N 1
ATOM 2579 C CA . TYR A 1 333 ? 3.238 -0.544 20.079 1.00 88.44 333 TYR A CA 1
ATOM 2580 C C . TYR A 1 333 ? 3.270 0.859 19.470 1.00 88.44 333 TYR A C 1
ATOM 2582 O O . TYR A 1 333 ? 3.875 1.042 18.422 1.00 88.44 333 TYR A O 1
ATOM 2590 N N . THR A 1 334 ? 2.675 1.858 20.125 1.00 87.00 334 THR A N 1
ATOM 2591 C CA . THR A 1 334 ? 2.674 3.258 19.681 1.00 87.00 334 THR A CA 1
ATOM 2592 C C . THR A 1 334 ? 4.087 3.831 19.571 1.00 87.00 334 THR A C 1
ATOM 2594 O O . THR A 1 334 ? 4.405 4.453 18.560 1.00 87.00 334 THR A O 1
ATOM 2597 N N . TYR A 1 335 ? 4.969 3.565 20.543 1.00 88.56 335 TYR A N 1
ATOM 2598 C CA . TYR A 1 335 ? 6.374 3.984 20.467 1.00 88.56 335 TYR A CA 1
ATOM 2599 C C . TYR A 1 335 ? 7.099 3.303 19.309 1.00 88.56 335 TYR A C 1
ATOM 2601 O O . TYR A 1 335 ? 7.828 3.953 18.562 1.00 88.56 335 TYR A O 1
ATOM 2609 N N . ILE A 1 336 ? 6.864 2.002 19.128 1.00 89.88 336 ILE A N 1
ATOM 2610 C CA . ILE A 1 336 ? 7.460 1.231 18.032 1.00 89.88 336 ILE A CA 1
ATOM 2611 C C . ILE A 1 336 ? 6.981 1.777 16.681 1.00 89.88 336 ILE A C 1
ATOM 2613 O O . ILE A 1 336 ? 7.776 1.939 15.757 1.00 89.88 336 ILE A O 1
ATOM 2617 N N . MET A 1 337 ? 5.699 2.123 16.583 1.00 89.06 337 MET A N 1
ATOM 2618 C CA . MET A 1 337 ? 5.085 2.701 15.394 1.00 89.06 337 MET A CA 1
ATOM 2619 C C . MET A 1 337 ? 5.709 4.058 15.042 1.00 89.06 337 MET A C 1
ATOM 2621 O O . MET A 1 337 ? 6.125 4.259 13.907 1.00 89.06 337 MET A O 1
ATOM 2625 N N . VAL A 1 338 ? 5.876 4.959 16.018 1.00 87.38 338 VAL A N 1
ATOM 2626 C CA . VAL A 1 338 ? 6.531 6.262 15.795 1.00 87.38 338 VAL A CA 1
ATOM 2627 C C . VAL A 1 338 ? 7.982 6.085 15.346 1.00 87.38 338 VAL A C 1
ATOM 2629 O O . VAL A 1 338 ? 8.393 6.696 14.362 1.00 87.38 338 VAL A O 1
ATOM 2632 N N . VAL A 1 339 ? 8.750 5.222 16.019 1.00 90.38 339 VAL A N 1
ATOM 2633 C CA . VAL A 1 339 ? 10.162 4.979 15.679 1.00 90.38 339 VAL A CA 1
ATOM 2634 C C . VAL A 1 339 ? 10.300 4.397 14.273 1.00 90.38 339 VAL A C 1
ATOM 2636 O O . VAL A 1 339 ? 11.114 4.878 13.488 1.00 90.38 339 VAL A O 1
ATOM 2639 N N . THR A 1 340 ? 9.495 3.390 13.931 1.00 89.81 340 THR A N 1
ATOM 2640 C CA . THR A 1 340 ? 9.543 2.745 12.609 1.00 89.81 340 THR A CA 1
ATOM 2641 C C . THR A 1 340 ? 9.105 3.679 11.491 1.00 89.81 340 THR A C 1
ATOM 2643 O O . THR A 1 340 ? 9.776 3.741 10.461 1.00 89.81 340 THR A O 1
ATOM 2646 N N . MET A 1 341 ? 8.035 4.451 11.686 1.00 86.56 341 MET A N 1
ATOM 2647 C CA . MET A 1 341 ? 7.567 5.419 10.692 1.00 86.56 341 MET A CA 1
ATOM 2648 C C . MET A 1 341 ? 8.574 6.553 10.492 1.00 86.56 341 MET A C 1
ATOM 2650 O O . MET A 1 341 ? 8.905 6.879 9.353 1.00 86.56 341 MET A O 1
ATOM 2654 N N . PHE A 1 342 ? 9.120 7.110 11.576 1.00 88.31 342 PHE A N 1
ATOM 2655 C CA . PHE A 1 342 ? 10.119 8.175 11.491 1.00 88.31 342 PHE A CA 1
ATOM 2656 C C . PHE A 1 342 ? 11.411 7.687 10.826 1.00 88.31 342 PHE A C 1
ATOM 2658 O O . PHE A 1 342 ? 11.943 8.357 9.944 1.00 88.31 342 PHE A O 1
ATOM 2665 N N . ALA A 1 343 ? 11.885 6.487 11.175 1.00 90.25 343 ALA A N 1
ATOM 2666 C CA . ALA A 1 343 ? 13.040 5.876 10.524 1.00 90.25 343 ALA A CA 1
ATOM 2667 C C . ALA A 1 343 ? 12.780 5.557 9.039 1.00 90.25 343 ALA A C 1
ATOM 2669 O O . ALA A 1 343 ? 13.687 5.697 8.215 1.00 90.25 343 ALA A O 1
ATOM 2670 N N . SER A 1 344 ? 11.552 5.168 8.676 1.00 89.62 344 SER A N 1
ATOM 2671 C CA . SER A 1 344 ? 11.169 4.913 7.277 1.00 89.62 344 SER A CA 1
ATOM 2672 C C . SER A 1 344 ? 11.212 6.210 6.470 1.00 89.62 344 SER A C 1
ATOM 2674 O O . SER A 1 344 ? 11.862 6.265 5.430 1.00 89.62 344 SER A O 1
ATOM 2676 N N . ALA A 1 345 ? 10.617 7.285 6.993 1.00 86.19 345 ALA A N 1
ATOM 2677 C CA . ALA A 1 345 ? 10.665 8.600 6.359 1.00 86.19 345 ALA A CA 1
ATOM 2678 C C . ALA A 1 345 ? 12.109 9.111 6.225 1.00 86.19 345 ALA A C 1
ATOM 2680 O O . ALA A 1 345 ? 12.531 9.519 5.144 1.00 86.19 345 ALA A O 1
ATOM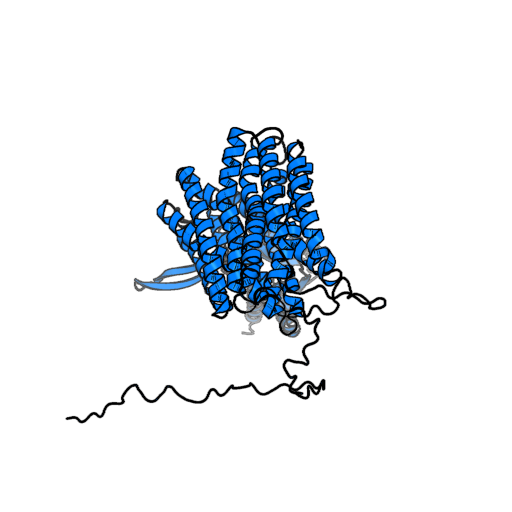 2681 N N . LEU A 1 346 ? 12.903 9.028 7.298 1.00 89.31 346 LEU A N 1
ATOM 2682 C CA . LEU A 1 346 ? 14.284 9.505 7.299 1.00 89.31 346 LEU A CA 1
ATOM 2683 C C . LEU A 1 346 ? 15.166 8.726 6.317 1.00 89.31 346 LEU A C 1
ATOM 2685 O O . LEU A 1 346 ? 15.988 9.322 5.626 1.00 89.31 346 LEU A O 1
ATOM 2689 N N . SER A 1 347 ? 14.996 7.405 6.234 1.00 90.88 347 SER A N 1
ATOM 2690 C CA . SER A 1 347 ? 15.756 6.580 5.291 1.00 90.88 347 SER A CA 1
ATOM 2691 C C . SER A 1 347 ? 15.358 6.838 3.837 1.00 90.88 347 SER A C 1
ATOM 2693 O O . SER A 1 347 ? 16.247 6.920 2.988 1.00 90.88 347 SER A O 1
ATOM 2695 N N . ALA A 1 348 ? 14.072 7.057 3.548 1.00 87.06 348 ALA A N 1
ATOM 2696 C CA . ALA A 1 348 ? 13.627 7.482 2.220 1.00 87.06 348 ALA A CA 1
ATOM 2697 C C . ALA A 1 348 ? 14.226 8.847 1.833 1.00 87.06 348 ALA A C 1
ATOM 2699 O O . ALA A 1 348 ? 14.801 8.990 0.756 1.00 87.06 348 ALA A O 1
ATOM 2700 N N . PHE A 1 349 ? 14.186 9.832 2.732 1.00 82.56 349 PHE A N 1
ATOM 2701 C CA . PHE A 1 349 ? 14.705 11.169 2.441 1.00 82.56 349 PHE A CA 1
ATOM 2702 C C . PHE A 1 349 ? 16.223 11.253 2.355 1.00 82.56 349 PHE A C 1
ATOM 2704 O O . PHE A 1 349 ? 16.755 11.863 1.432 1.00 82.56 349 PHE A O 1
ATOM 2711 N N . LEU A 1 350 ? 16.924 10.706 3.344 1.00 86.38 350 LEU A N 1
ATOM 2712 C CA . LEU A 1 350 ? 18.356 10.941 3.498 1.00 86.38 350 LEU A CA 1
ATOM 2713 C C . LEU A 1 350 ? 19.211 9.896 2.796 1.00 86.38 350 LEU A C 1
ATOM 2715 O O . LEU A 1 350 ? 20.335 10.207 2.412 1.00 86.38 350 LEU A O 1
ATOM 2719 N N . ILE A 1 351 ? 18.712 8.666 2.651 1.00 89.44 351 ILE A N 1
ATOM 2720 C CA . ILE A 1 351 ? 19.488 7.586 2.039 1.00 89.44 351 ILE A CA 1
ATOM 2721 C C . ILE A 1 351 ? 19.067 7.408 0.589 1.00 89.44 351 ILE A C 1
ATOM 2723 O O . ILE A 1 351 ? 19.916 7.536 -0.288 1.00 89.44 351 ILE A O 1
ATOM 2727 N N . TRP A 1 352 ? 17.780 7.153 0.324 1.00 87.06 352 TRP A N 1
ATOM 2728 C CA . TRP A 1 352 ? 17.320 6.931 -1.049 1.00 87.06 352 TRP A CA 1
ATOM 2729 C C . TRP A 1 352 ? 17.383 8.203 -1.889 1.00 87.06 352 TRP A C 1
ATOM 2731 O O . TRP A 1 352 ? 17.980 8.179 -2.960 1.00 87.06 352 TRP A O 1
ATOM 2741 N N . GLY A 1 353 ? 16.905 9.327 -1.350 1.00 81.75 353 GLY A N 1
ATOM 2742 C CA . GLY A 1 353 ? 16.913 10.611 -2.054 1.00 81.75 353 GLY A CA 1
ATOM 2743 C C . GLY A 1 353 ? 18.285 11.083 -2.554 1.00 81.75 353 GLY A C 1
ATOM 2744 O O . GLY A 1 353 ? 18.375 11.807 -3.543 1.00 81.75 353 GLY A O 1
ATOM 2745 N N . PHE A 1 354 ? 19.366 10.650 -1.899 1.00 83.50 354 PHE A N 1
ATOM 2746 C CA . PHE A 1 354 ? 20.752 10.964 -2.266 1.00 83.50 354 PHE A CA 1
ATOM 2747 C C . PHE A 1 354 ? 21.525 9.746 -2.798 1.00 83.50 354 PHE A C 1
ATOM 2749 O O . PHE A 1 354 ? 22.750 9.804 -2.927 1.00 83.50 354 PHE A O 1
ATOM 2756 N N . ALA A 1 355 ? 20.850 8.631 -3.085 1.00 84.88 355 ALA A N 1
ATOM 2757 C CA . ALA A 1 355 ? 21.518 7.401 -3.475 1.00 84.88 355 ALA A CA 1
ATOM 2758 C C . ALA A 1 355 ? 22.115 7.496 -4.887 1.00 84.88 355 ALA A C 1
ATOM 2760 O O . ALA A 1 355 ? 21.420 7.729 -5.873 1.00 84.88 355 ALA A O 1
ATOM 2761 N N . ASP A 1 356 ? 23.418 7.247 -4.988 1.00 82.12 356 ASP A N 1
ATOM 2762 C CA . ASP A 1 356 ? 24.142 7.148 -6.260 1.00 82.12 356 ASP A CA 1
ATOM 2763 C C . ASP A 1 356 ? 25.171 6.012 -6.304 1.00 82.12 356 ASP A C 1
ATOM 2765 O O . ASP A 1 356 ? 25.858 5.830 -7.310 1.00 82.12 356 ASP A O 1
ATOM 2769 N N . THR A 1 357 ? 25.270 5.219 -5.235 1.00 88.12 357 THR A N 1
ATOM 2770 C CA . THR A 1 357 ? 26.171 4.069 -5.153 1.00 88.12 357 THR A CA 1
ATOM 2771 C C . THR A 1 357 ? 25.436 2.821 -4.678 1.00 88.12 357 THR A C 1
ATOM 2773 O O . THR A 1 357 ? 24.374 2.875 -4.058 1.00 88.12 357 THR A O 1
ATOM 2776 N N . LEU A 1 358 ? 26.021 1.649 -4.937 1.00 88.12 358 LEU A N 1
ATOM 2777 C CA . LEU A 1 358 ? 25.472 0.392 -4.423 1.00 88.12 358 LEU A CA 1
ATOM 2778 C C . LEU A 1 358 ? 25.483 0.328 -2.893 1.00 88.12 358 LEU A C 1
ATOM 2780 O O . LEU A 1 358 ? 24.569 -0.238 -2.305 1.00 88.12 358 LEU A O 1
ATOM 2784 N N . GLY A 1 359 ? 26.489 0.926 -2.247 1.00 90.19 359 GLY A N 1
ATOM 2785 C CA . GLY A 1 359 ? 26.585 0.942 -0.788 1.00 90.19 359 GLY A CA 1
ATOM 2786 C C . GLY A 1 359 ? 25.406 1.664 -0.137 1.00 90.19 359 GLY A C 1
ATOM 2787 O O . GLY A 1 359 ? 24.814 1.139 0.808 1.00 90.19 359 GLY A O 1
ATOM 2788 N N . THR A 1 360 ? 25.012 2.824 -0.676 1.00 90.38 360 THR A N 1
ATOM 2789 C CA . THR A 1 360 ? 23.849 3.571 -0.173 1.00 90.38 360 THR A CA 1
ATOM 2790 C C . THR A 1 360 ? 22.545 2.822 -0.434 1.00 90.38 360 THR A C 1
ATOM 2792 O O . THR A 1 360 ? 21.699 2.772 0.456 1.00 90.38 360 THR A O 1
ATOM 2795 N N . MET A 1 361 ? 22.405 2.151 -1.582 1.00 92.12 361 MET A N 1
ATOM 2796 C CA . MET A 1 361 ? 21.223 1.323 -1.855 1.00 92.12 361 MET A CA 1
ATOM 2797 C C . MET A 1 361 ? 21.128 0.077 -0.975 1.00 92.12 361 MET A C 1
ATOM 2799 O O . MET A 1 361 ? 20.029 -0.266 -0.543 1.00 92.12 361 MET A O 1
ATOM 2803 N N . PHE A 1 362 ? 22.245 -0.582 -0.651 1.00 92.88 362 PHE A N 1
ATOM 2804 C CA . PHE A 1 362 ? 22.237 -1.682 0.317 1.00 92.88 362 PHE A CA 1
ATOM 2805 C C . PHE A 1 362 ? 21.813 -1.200 1.705 1.00 92.88 362 PHE A C 1
ATOM 2807 O O . PHE A 1 362 ? 20.965 -1.832 2.335 1.00 92.88 362 PHE A O 1
ATOM 2814 N N . ALA A 1 363 ? 22.346 -0.062 2.161 1.00 93.88 363 ALA A N 1
ATOM 2815 C CA . ALA A 1 363 ? 21.945 0.533 3.432 1.00 93.88 363 ALA A CA 1
ATOM 2816 C C . ALA A 1 363 ? 20.451 0.899 3.439 1.00 93.88 363 ALA A C 1
ATOM 2818 O O . ALA A 1 363 ? 19.743 0.551 4.384 1.00 93.88 363 ALA A O 1
ATOM 2819 N N . PHE A 1 364 ? 19.957 1.536 2.372 1.00 93.75 364 PHE A N 1
ATOM 2820 C CA . PHE A 1 364 ? 18.548 1.900 2.237 1.00 93.75 364 PHE A CA 1
ATOM 2821 C C . PHE A 1 364 ? 17.633 0.674 2.263 1.00 93.75 364 PHE A C 1
ATOM 2823 O O . PHE A 1 364 ? 16.709 0.631 3.069 1.00 93.75 364 PHE A O 1
ATOM 2830 N N . ALA A 1 365 ? 17.917 -0.343 1.445 1.00 91.50 365 ALA A N 1
ATOM 2831 C CA . ALA A 1 365 ? 17.124 -1.568 1.389 1.00 91.50 365 ALA A CA 1
ATOM 2832 C C . ALA A 1 365 ? 17.034 -2.261 2.755 1.00 91.50 365 ALA A C 1
ATOM 2834 O O . ALA A 1 365 ? 15.950 -2.656 3.182 1.00 91.50 365 ALA A O 1
ATOM 2835 N N . ILE A 1 366 ? 18.154 -2.370 3.475 1.00 93.94 366 ILE A N 1
ATOM 2836 C CA . ILE A 1 366 ? 18.174 -3.001 4.798 1.00 93.94 366 ILE A CA 1
ATOM 2837 C C . ILE A 1 366 ? 17.373 -2.172 5.804 1.00 93.94 366 ILE A C 1
ATOM 2839 O O . ILE A 1 366 ? 16.525 -2.728 6.499 1.00 93.94 366 ILE A O 1
ATOM 2843 N N . ILE A 1 367 ? 17.613 -0.861 5.878 1.00 94.38 367 ILE A N 1
ATOM 2844 C CA . ILE A 1 367 ? 16.968 0.007 6.869 1.00 94.38 367 ILE A CA 1
ATOM 2845 C C . ILE A 1 367 ? 15.475 0.131 6.567 1.00 94.38 367 ILE A C 1
ATOM 2847 O O . ILE A 1 367 ? 14.663 -0.252 7.405 1.00 94.38 367 ILE A O 1
ATOM 2851 N N . PHE A 1 368 ? 15.113 0.610 5.376 1.00 92.31 368 PHE A N 1
ATOM 2852 C CA . PHE A 1 368 ? 13.724 0.861 4.993 1.00 92.31 368 PHE A CA 1
ATOM 2853 C C . PHE A 1 368 ? 12.913 -0.441 4.921 1.00 92.31 368 PHE A C 1
ATOM 2855 O O . PHE A 1 368 ? 11.777 -0.475 5.389 1.00 92.31 368 PHE A O 1
ATOM 2862 N N . GLY A 1 369 ? 13.505 -1.538 4.432 1.00 90.44 369 GLY A N 1
ATOM 2863 C CA . GLY A 1 369 ? 12.869 -2.859 4.452 1.00 90.44 369 GLY A CA 1
ATOM 2864 C C . GLY A 1 369 ? 12.596 -3.358 5.870 1.00 90.44 369 GLY A C 1
ATOM 2865 O O . GLY A 1 369 ? 11.479 -3.792 6.160 1.00 90.44 369 GLY A O 1
ATOM 2866 N N . ALA A 1 370 ? 13.552 -3.197 6.793 1.00 91.94 370 ALA A N 1
ATOM 2867 C CA . ALA A 1 370 ? 13.350 -3.555 8.190 1.00 91.94 370 ALA A CA 1
ATOM 2868 C C . ALA A 1 370 ? 12.242 -2.709 8.832 1.00 91.94 370 ALA A C 1
ATOM 2870 O O . ALA A 1 370 ? 11.265 -3.254 9.351 1.00 91.94 370 ALA A O 1
ATOM 2871 N N . VAL A 1 371 ? 12.350 -1.380 8.809 1.00 90.75 371 VAL A N 1
ATOM 2872 C CA . VAL A 1 371 ? 11.391 -0.532 9.536 1.00 90.75 371 VAL A CA 1
ATOM 2873 C C . VAL A 1 371 ? 10.012 -0.487 8.870 1.00 90.75 371 VAL A C 1
ATOM 2875 O O . VAL A 1 371 ? 9.003 -0.533 9.574 1.00 90.75 371 VAL A O 1
ATOM 2878 N N . GLY A 1 372 ? 9.953 -0.499 7.537 1.00 86.38 372 GLY A N 1
ATOM 2879 C CA . GLY A 1 372 ? 8.709 -0.516 6.772 1.00 86.38 372 GLY A CA 1
ATOM 2880 C C . GLY A 1 372 ? 8.000 -1.869 6.831 1.00 86.38 372 GLY A C 1
ATOM 2881 O O . GLY A 1 372 ? 6.800 -1.923 7.104 1.00 86.38 372 GLY A O 1
ATOM 2882 N N . GLY A 1 373 ? 8.735 -2.971 6.650 1.00 83.31 373 GLY A N 1
ATOM 2883 C CA . GLY A 1 373 ? 8.177 -4.325 6.703 1.00 83.31 373 GLY A CA 1
ATOM 2884 C C . GLY A 1 373 ? 7.708 -4.716 8.105 1.00 83.31 373 GLY A C 1
ATOM 2885 O O . GLY A 1 373 ? 6.639 -5.314 8.262 1.00 83.31 373 GLY A O 1
ATOM 2886 N N . GLY A 1 374 ? 8.466 -4.328 9.136 1.00 84.88 374 GLY A N 1
ATOM 2887 C CA . GLY A 1 374 ? 8.153 -4.644 10.528 1.00 84.88 374 GLY A CA 1
ATOM 2888 C C . GLY A 1 374 ? 6.900 -3.942 11.071 1.00 84.88 374 GLY A C 1
ATOM 2889 O O . GLY A 1 374 ? 6.218 -4.518 11.923 1.00 84.88 374 GLY A O 1
ATOM 2890 N N . PHE A 1 375 ? 6.535 -2.769 10.528 1.00 87.94 375 PHE A N 1
ATOM 2891 C CA . PHE A 1 375 ? 5.312 -2.030 10.884 1.00 87.94 375 PHE A CA 1
ATOM 2892 C C . PHE A 1 375 ? 4.043 -2.888 10.779 1.00 87.94 375 PHE A C 1
ATOM 2894 O O . PHE A 1 375 ? 3.145 -2.750 11.606 1.00 87.94 375 PHE A O 1
ATOM 2901 N N . ALA A 1 376 ? 3.975 -3.824 9.822 1.00 84.31 376 ALA A N 1
ATOM 2902 C CA . ALA A 1 376 ? 2.809 -4.694 9.643 1.00 84.31 376 ALA A CA 1
ATOM 2903 C C . ALA A 1 376 ? 2.425 -5.459 10.928 1.00 84.31 376 ALA A C 1
ATOM 2905 O O . ALA A 1 376 ? 1.239 -5.685 11.184 1.00 84.31 376 ALA A O 1
ATOM 2906 N N . SER A 1 377 ? 3.404 -5.778 11.780 1.00 86.50 377 SER A N 1
ATOM 2907 C CA . SER A 1 377 ? 3.207 -6.506 13.044 1.00 86.50 377 SER A CA 1
ATOM 2908 C C . SER A 1 377 ? 2.448 -5.694 14.104 1.00 86.50 377 SER A C 1
ATOM 2910 O O . SER A 1 377 ? 1.861 -6.267 15.018 1.00 86.50 377 SER A O 1
ATOM 2912 N N . VAL A 1 378 ? 2.392 -4.364 13.964 1.00 89.12 378 VAL A N 1
ATOM 2913 C CA . VAL A 1 378 ? 1.646 -3.457 14.858 1.00 89.12 378 VAL A CA 1
ATOM 2914 C C . VAL A 1 378 ? 0.127 -3.562 14.654 1.00 89.12 378 VAL A C 1
ATOM 2916 O O . VAL A 1 378 ? -0.655 -3.196 15.531 1.00 89.12 378 VAL A O 1
ATOM 2919 N N . THR A 1 379 ? -0.320 -4.119 13.528 1.00 88.25 379 THR A N 1
ATOM 2920 C CA . THR A 1 379 ? -1.747 -4.156 13.177 1.00 88.25 379 THR A CA 1
ATOM 2921 C C . THR A 1 379 ? -2.594 -4.939 14.179 1.00 88.25 379 THR A C 1
ATOM 2923 O O . THR A 1 379 ? -3.695 -4.512 14.529 1.00 88.25 379 THR A O 1
ATOM 2926 N N . PHE A 1 380 ? -2.089 -6.065 14.684 1.00 86.25 380 PHE A N 1
ATOM 2927 C CA . PHE A 1 380 ? -2.808 -6.881 15.663 1.00 86.25 380 PHE A CA 1
ATOM 2928 C C . PHE A 1 380 ? -3.067 -6.154 16.991 1.00 86.25 380 PHE A C 1
ATOM 2930 O O . PHE A 1 380 ? -4.233 -6.092 17.391 1.00 86.25 380 PHE A O 1
ATOM 2937 N N . PRO A 1 381 ? -2.048 -5.607 17.686 1.00 87.69 381 PRO A N 1
ATOM 2938 C CA . PRO A 1 381 ? -2.282 -4.890 18.937 1.00 87.69 381 PRO A CA 1
ATOM 2939 C C . PRO A 1 381 ? -3.124 -3.622 18.736 1.00 87.69 381 PRO A C 1
ATOM 2941 O O . PRO A 1 381 ? -4.048 -3.398 19.514 1.00 87.69 381 PRO A O 1
ATOM 2944 N N . ALA A 1 382 ? -2.917 -2.862 17.654 1.00 89.31 382 ALA A N 1
ATOM 2945 C CA . ALA A 1 382 ? -3.738 -1.682 17.360 1.00 89.31 382 ALA A CA 1
ATOM 2946 C C . ALA A 1 382 ? -5.222 -2.029 17.136 1.00 89.31 382 ALA A C 1
ATOM 2948 O O . ALA A 1 382 ? -6.119 -1.326 17.603 1.00 89.31 382 ALA A O 1
ATOM 2949 N N . SER A 1 383 ? -5.498 -3.150 16.463 1.00 89.94 383 SER A N 1
ATOM 2950 C CA . SER A 1 383 ? -6.870 -3.623 16.231 1.00 89.94 383 SER A CA 1
ATOM 2951 C C . SER A 1 383 ? -7.534 -4.153 17.501 1.00 89.94 383 SER A C 1
ATOM 2953 O O . SER A 1 383 ? -8.747 -4.013 17.665 1.00 89.94 383 SER A O 1
ATOM 2955 N N . ALA A 1 384 ? -6.755 -4.749 18.408 1.00 87.06 384 ALA A N 1
ATOM 2956 C CA . ALA A 1 384 ? -7.245 -5.179 19.715 1.00 87.06 384 ALA A CA 1
ATOM 2957 C C . ALA A 1 384 ? -7.631 -3.971 20.584 1.00 87.06 384 ALA A C 1
ATOM 2959 O O . ALA A 1 384 ? -8.723 -3.953 21.151 1.00 87.06 384 ALA A O 1
ATOM 2960 N N . ASP A 1 385 ? -6.800 -2.928 20.606 1.00 88.00 385 ASP A N 1
ATOM 2961 C CA . ASP A 1 385 ? -7.103 -1.676 21.308 1.00 88.00 385 ASP A CA 1
ATOM 2962 C C . ASP A 1 385 ? -8.311 -0.949 20.710 1.00 88.00 385 ASP A C 1
ATOM 2964 O O . ASP A 1 385 ? -9.154 -0.427 21.442 1.00 88.00 385 ASP A O 1
ATOM 2968 N N . ALA A 1 386 ? -8.443 -0.948 19.380 1.00 88.38 386 ALA A N 1
ATOM 2969 C CA . ALA A 1 386 ? -9.611 -0.392 18.705 1.00 88.38 386 ALA A CA 1
ATOM 2970 C C . ALA A 1 386 ? -10.912 -1.114 19.104 1.00 88.38 386 ALA A C 1
ATOM 2972 O O . ALA A 1 386 ? -11.955 -0.469 19.226 1.00 88.38 386 ALA A O 1
ATOM 2973 N N . ALA A 1 387 ? -10.857 -2.431 19.328 1.00 87.06 387 ALA A N 1
ATOM 2974 C CA . ALA A 1 387 ? -11.988 -3.230 19.800 1.00 87.06 387 ALA A CA 1
ATOM 2975 C C . ALA A 1 387 ? -12.294 -3.029 21.300 1.00 87.06 387 ALA A C 1
ATOM 2977 O O . ALA A 1 387 ? -13.444 -3.196 21.727 1.00 87.06 387 ALA A O 1
ATOM 2978 N N . GLY A 1 388 ? -11.295 -2.623 22.090 1.00 85.88 388 GLY A N 1
ATOM 2979 C CA . GLY A 1 388 ? -11.437 -2.227 23.489 1.00 85.88 388 GLY A CA 1
ATOM 2980 C C . GLY A 1 388 ? -12.038 -3.330 24.361 1.00 85.88 388 GLY A C 1
ATOM 2981 O O . GLY A 1 388 ? -11.516 -4.439 24.442 1.00 85.88 388 GLY A O 1
ATOM 2982 N N . ALA A 1 389 ? -13.165 -3.028 25.011 1.00 82.12 389 ALA A N 1
ATOM 2983 C CA . ALA A 1 389 ? -13.858 -3.949 25.915 1.00 82.12 389 ALA A CA 1
ATOM 2984 C C . ALA A 1 389 ? -14.548 -5.140 25.218 1.00 82.12 389 ALA A C 1
ATOM 2986 O O . ALA A 1 389 ? -15.098 -5.993 25.910 1.00 82.12 389 ALA A O 1
ATOM 2987 N N . ASN A 1 390 ? -14.517 -5.217 23.881 1.00 83.94 390 ASN A N 1
ATOM 2988 C CA . ASN A 1 390 ? -15.148 -6.285 23.098 1.00 83.94 390 ASN A CA 1
ATOM 2989 C C . ASN A 1 390 ? -14.090 -7.085 22.308 1.00 83.94 390 ASN A C 1
ATOM 2991 O O . ASN A 1 390 ? -13.963 -6.898 21.091 1.00 83.94 390 ASN A O 1
ATOM 2995 N N . PRO A 1 391 ? -13.300 -7.973 22.949 1.00 77.75 391 PRO A N 1
ATOM 2996 C CA . PRO A 1 391 ? -12.230 -8.723 22.287 1.00 77.75 391 PRO A CA 1
ATOM 2997 C C . PRO A 1 391 ? -12.697 -9.540 21.078 1.00 77.75 391 PRO A C 1
ATOM 2999 O O . PRO A 1 391 ? -11.925 -9.738 20.137 1.00 77.75 391 PRO A O 1
ATOM 3002 N N . GLU A 1 392 ? -13.959 -9.970 21.055 1.00 80.12 392 GLU A N 1
ATOM 3003 C CA . GLU A 1 392 ? -14.581 -10.675 19.933 1.00 80.12 392 GLU A CA 1
ATOM 3004 C C . GLU A 1 392 ? -14.664 -9.834 18.648 1.00 80.12 392 GLU A C 1
ATOM 3006 O O . GLU A 1 392 ? -14.777 -10.390 17.555 1.00 80.12 392 GLU A O 1
ATOM 3011 N N . GLN A 1 393 ? -14.563 -8.502 18.750 1.00 85.69 393 GLN A N 1
ATOM 3012 C CA . GLN A 1 393 ? -14.538 -7.589 17.603 1.00 85.69 393 GLN A CA 1
ATOM 3013 C C . GLN A 1 393 ? -13.122 -7.347 17.057 1.00 85.69 393 GLN A C 1
ATOM 3015 O O . GLN A 1 393 ? -12.990 -6.741 15.997 1.00 85.69 393 GLN A O 1
ATOM 3020 N N . THR A 1 394 ? -12.067 -7.853 17.712 1.00 86.81 394 THR A N 1
ATOM 3021 C CA . THR A 1 394 ? -10.660 -7.628 17.314 1.00 86.81 394 THR A CA 1
ATOM 3022 C C . THR A 1 394 ? -10.384 -8.056 15.875 1.00 86.81 394 THR A C 1
ATOM 3024 O O . THR A 1 394 ? -9.797 -7.307 15.101 1.00 86.81 394 THR A O 1
ATOM 3027 N N . SER A 1 395 ? -10.832 -9.252 15.487 1.00 86.25 395 SER A N 1
ATOM 3028 C CA . SER A 1 395 ? -10.634 -9.779 14.130 1.00 86.25 395 SER A CA 1
ATOM 3029 C C . SER A 1 395 ? -11.389 -8.967 13.072 1.00 86.25 395 SER A C 1
ATOM 3031 O O . SER A 1 395 ? -10.903 -8.793 11.958 1.00 86.25 395 SER A O 1
ATOM 3033 N N . MET A 1 396 ? -12.552 -8.421 13.437 1.00 89.50 396 MET A N 1
ATOM 3034 C CA . MET A 1 396 ? -13.343 -7.546 12.571 1.00 89.50 396 MET A CA 1
ATOM 3035 C C . MET A 1 396 ? -12.661 -6.186 12.403 1.00 89.50 396 MET A C 1
ATOM 3037 O O . MET A 1 396 ? -12.503 -5.728 11.274 1.00 89.50 396 MET A O 1
ATOM 3041 N N . ALA A 1 397 ? -12.170 -5.591 13.49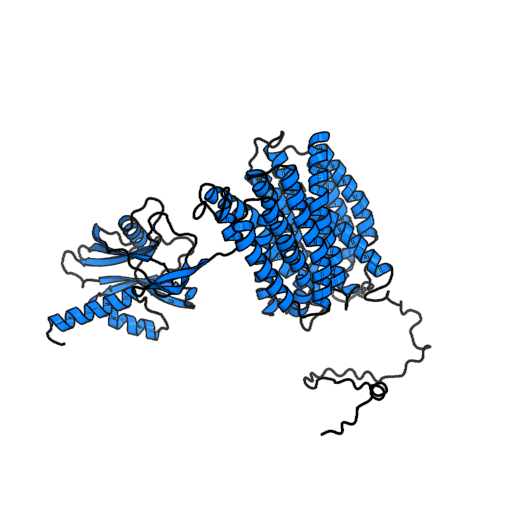5 1.00 91.44 397 ALA A N 1
ATOM 3042 C CA . ALA A 1 397 ? -11.387 -4.357 13.469 1.00 91.44 397 ALA A CA 1
ATOM 3043 C C . ALA A 1 397 ? -10.097 -4.519 12.642 1.00 91.44 397 ALA A C 1
ATOM 3045 O O . ALA A 1 397 ? -9.802 -3.675 11.797 1.00 91.44 397 ALA A O 1
ATOM 3046 N N . LEU A 1 398 ? -9.391 -5.646 12.799 1.00 91.56 398 LEU A N 1
ATOM 3047 C CA . LEU A 1 398 ? -8.218 -6.000 11.992 1.00 91.56 398 LEU A CA 1
ATOM 3048 C C . LEU A 1 398 ? -8.552 -6.004 10.501 1.00 91.56 398 LEU A C 1
ATOM 3050 O O . LEU A 1 398 ? -7.886 -5.345 9.708 1.00 91.56 398 LEU A O 1
ATOM 3054 N N . SER A 1 399 ? -9.619 -6.704 10.122 1.00 92.94 399 SER A N 1
ATOM 3055 C CA . SER A 1 399 ? -10.027 -6.755 8.721 1.00 92.94 399 SER A CA 1
ATOM 3056 C C . SER A 1 399 ? -10.486 -5.399 8.176 1.00 92.94 399 SER A C 1
ATOM 3058 O O . SER A 1 399 ? -10.132 -5.041 7.058 1.00 92.94 399 SER A O 1
ATOM 3060 N N . ALA A 1 400 ? -11.194 -4.596 8.977 1.00 93.12 400 ALA A N 1
ATOM 3061 C CA . ALA A 1 400 ? -11.664 -3.272 8.579 1.00 93.12 400 ALA A CA 1
ATOM 3062 C C . ALA A 1 400 ? -10.513 -2.268 8.379 1.00 93.12 400 ALA A C 1
ATOM 3064 O O . ALA A 1 400 ? -10.541 -1.496 7.424 1.00 93.12 400 ALA A O 1
ATOM 3065 N N . THR A 1 401 ? -9.483 -2.292 9.234 1.00 91.94 401 THR A N 1
ATOM 3066 C CA . THR A 1 401 ? -8.296 -1.421 9.083 1.00 91.94 401 THR A CA 1
ATOM 3067 C C . THR A 1 401 ? -7.458 -1.787 7.851 1.00 91.94 401 THR A C 1
ATOM 3069 O O . THR A 1 401 ? -6.828 -0.918 7.246 1.00 91.94 401 THR A O 1
ATOM 3072 N N . MET A 1 402 ? -7.466 -3.058 7.439 1.00 91.19 402 MET A N 1
ATOM 3073 C CA . MET A 1 402 ? -6.733 -3.544 6.265 1.00 91.19 402 MET A CA 1
ATOM 3074 C C . MET A 1 402 ? -7.386 -3.180 4.928 1.00 91.19 402 MET A C 1
ATOM 3076 O O . MET A 1 402 ? -6.675 -3.071 3.932 1.00 91.19 402 MET A O 1
ATOM 3080 N N . VAL A 1 403 ? -8.687 -2.868 4.898 1.00 93.06 403 VAL A N 1
ATOM 3081 C CA . VAL A 1 403 ? -9.353 -2.336 3.690 1.00 93.06 403 VAL A CA 1
ATOM 3082 C C . VAL A 1 403 ? -8.636 -1.081 3.174 1.00 93.06 403 VAL A C 1
ATOM 3084 O O . VAL A 1 403 ? -8.418 -0.933 1.972 1.00 93.06 403 VAL A O 1
ATOM 3087 N N . PHE A 1 404 ? -8.186 -0.208 4.081 1.00 91.06 404 PHE A N 1
ATOM 3088 C CA . PHE A 1 404 ? -7.428 0.996 3.729 1.00 91.06 404 PHE A CA 1
ATOM 3089 C C . PHE A 1 404 ? -6.085 0.669 3.071 1.00 91.06 404 PHE A C 1
ATOM 3091 O O . PHE A 1 404 ? -5.690 1.326 2.110 1.00 91.06 404 PHE A O 1
ATOM 3098 N N . LYS A 1 405 ? -5.414 -0.395 3.521 1.00 89.19 405 LYS A N 1
ATOM 3099 C CA . LYS A 1 405 ? -4.196 -0.893 2.875 1.00 89.19 405 LYS A CA 1
ATOM 3100 C C . LYS A 1 405 ? -4.478 -1.421 1.465 1.00 89.19 405 LYS A C 1
ATOM 3102 O O . LYS A 1 405 ? -3.671 -1.188 0.570 1.00 89.19 405 LYS A O 1
ATOM 3107 N N . GLY A 1 406 ? -5.641 -2.039 1.249 1.00 88.75 406 GLY A N 1
ATOM 3108 C CA . GLY A 1 406 ? -6.130 -2.419 -0.080 1.00 88.75 406 GLY A CA 1
ATOM 3109 C C . GLY A 1 406 ? -6.302 -1.222 -1.022 1.00 88.75 406 GLY A C 1
ATOM 3110 O O . GLY A 1 406 ? -5.824 -1.267 -2.155 1.00 88.75 406 GLY A O 1
ATOM 3111 N N . PHE A 1 407 ? -6.892 -0.116 -0.550 1.00 88.38 407 PHE A N 1
ATOM 3112 C CA . PHE A 1 407 ? -6.982 1.120 -1.343 1.00 88.38 407 PHE A CA 1
ATOM 3113 C C . PHE A 1 407 ? -5.601 1.688 -1.692 1.00 88.38 407 PHE A C 1
ATOM 3115 O O . PHE A 1 407 ? -5.361 2.051 -2.843 1.00 88.38 407 PHE A O 1
ATOM 3122 N N . ALA A 1 408 ? -4.671 1.712 -0.733 1.00 85.94 408 ALA A N 1
ATOM 3123 C CA . ALA A 1 408 ? -3.295 2.131 -0.992 1.00 85.94 408 ALA A CA 1
ATOM 3124 C C . ALA A 1 408 ? -2.570 1.214 -1.988 1.00 85.94 408 ALA A C 1
ATOM 3126 O O . ALA A 1 408 ? -1.828 1.712 -2.830 1.00 85.94 408 ALA A O 1
ATOM 3127 N N . ALA A 1 409 ? -2.792 -0.101 -1.931 1.00 82.56 409 ALA A N 1
ATOM 3128 C CA . ALA A 1 409 ? -2.203 -1.057 -2.870 1.00 82.56 409 ALA A CA 1
ATOM 3129 C C . ALA A 1 409 ? -2.709 -0.850 -4.308 1.00 82.56 409 ALA A C 1
ATOM 3131 O O . ALA A 1 409 ? -1.950 -1.042 -5.255 1.00 82.56 409 ALA A O 1
ATOM 3132 N N . ALA A 1 410 ? -3.967 -0.427 -4.473 1.00 80.81 410 ALA A N 1
ATOM 3133 C CA . ALA A 1 410 ? -4.537 -0.097 -5.777 1.00 80.81 410 ALA A CA 1
ATOM 3134 C C . ALA A 1 410 ? -4.029 1.249 -6.321 1.00 80.81 410 ALA A C 1
ATOM 3136 O O . ALA A 1 410 ? -3.627 1.346 -7.480 1.00 80.81 410 ALA A O 1
ATOM 3137 N N . ILE A 1 411 ? -4.044 2.292 -5.484 1.00 80.75 411 ILE A N 1
ATOM 3138 C CA . ILE A 1 411 ? -3.738 3.672 -5.895 1.00 80.75 411 ILE A CA 1
ATOM 3139 C C . ILE A 1 411 ? -2.226 3.912 -5.978 1.00 80.75 411 ILE A C 1
ATOM 3141 O O . ILE A 1 411 ? -1.757 4.600 -6.883 1.00 80.75 411 ILE A O 1
ATOM 3145 N N . GLY A 1 412 ? -1.457 3.340 -5.051 1.00 74.00 412 GLY A N 1
ATOM 3146 C CA . GLY A 1 412 ? -0.029 3.597 -4.863 1.00 74.00 412 GLY A CA 1
ATOM 3147 C C . GLY A 1 412 ? 0.812 3.373 -6.122 1.00 74.00 412 GLY A C 1
ATOM 3148 O O . GLY A 1 412 ? 1.499 4.308 -6.537 1.00 74.00 412 GLY A O 1
ATOM 3149 N N . PRO A 1 413 ? 0.752 2.198 -6.780 1.00 71.50 413 PRO A N 1
ATOM 3150 C CA . PRO A 1 413 ? 1.493 1.934 -8.016 1.00 71.50 413 PRO A CA 1
ATOM 3151 C C . PRO A 1 413 ? 1.125 2.876 -9.169 1.00 71.50 413 PRO A C 1
ATOM 3153 O O . PRO A 1 413 ? 2.000 3.305 -9.916 1.00 71.50 413 PRO A O 1
ATOM 3156 N N . VAL A 1 414 ? -0.156 3.243 -9.298 1.00 73.44 414 VAL A N 1
ATOM 3157 C CA . VAL A 1 414 ? -0.619 4.163 -10.351 1.00 73.44 414 VAL A CA 1
ATOM 3158 C C . VAL A 1 414 ? -0.104 5.577 -10.088 1.00 73.44 414 VAL A C 1
ATOM 3160 O O . VAL A 1 414 ? 0.521 6.175 -10.962 1.00 73.44 414 VAL A O 1
ATOM 3163 N N . ALA A 1 415 ? -0.305 6.090 -8.872 1.00 69.75 415 ALA A N 1
ATOM 3164 C CA . ALA A 1 415 ? 0.151 7.419 -8.475 1.00 69.75 415 ALA A CA 1
ATOM 3165 C C . ALA A 1 415 ? 1.676 7.553 -8.604 1.00 69.75 415 ALA A C 1
ATOM 3167 O O . ALA A 1 415 ? 2.171 8.504 -9.203 1.00 69.75 415 ALA A O 1
ATOM 3168 N N . SER A 1 416 ? 2.425 6.567 -8.108 1.00 68.19 416 SER A N 1
ATOM 3169 C CA . SER A 1 416 ? 3.889 6.562 -8.191 1.00 68.19 416 SER A CA 1
ATOM 3170 C C . SER A 1 416 ? 4.415 6.374 -9.618 1.00 68.19 416 SER A C 1
ATOM 3172 O O . SER A 1 416 ? 5.429 6.973 -9.960 1.00 68.19 416 SER A O 1
ATOM 3174 N N . GLY A 1 417 ? 3.713 5.632 -10.480 1.00 65.38 417 GLY A N 1
ATOM 3175 C CA . GLY A 1 417 ? 4.033 5.545 -11.908 1.00 65.38 417 GLY A CA 1
ATOM 3176 C C . GLY A 1 417 ? 3.873 6.882 -12.639 1.00 65.38 417 GLY A C 1
ATOM 3177 O O . GLY A 1 417 ? 4.778 7.291 -13.366 1.00 65.38 417 GLY A O 1
ATOM 3178 N N . VAL A 1 418 ? 2.770 7.600 -12.392 1.00 68.31 418 VAL A N 1
ATOM 3179 C CA . VAL A 1 418 ? 2.541 8.952 -12.943 1.00 68.31 418 VAL A CA 1
ATOM 3180 C C . VAL A 1 418 ? 3.612 9.928 -12.452 1.00 68.31 418 VAL A C 1
ATOM 3182 O O . VAL A 1 418 ? 4.162 10.700 -13.236 1.00 68.31 418 VAL A O 1
ATOM 3185 N N . LEU A 1 419 ? 3.956 9.864 -11.164 1.00 68.19 419 LEU A N 1
ATOM 3186 C CA . LEU A 1 419 ? 5.009 10.694 -10.578 1.00 68.19 419 LEU A CA 1
ATOM 3187 C C . LEU A 1 419 ? 6.388 10.381 -11.155 1.00 68.19 419 LEU A C 1
ATOM 3189 O O . LEU A 1 419 ? 7.164 11.303 -11.393 1.00 68.19 419 LEU A O 1
ATOM 3193 N N . LEU A 1 420 ? 6.692 9.109 -11.416 1.00 67.44 420 LEU A N 1
ATOM 3194 C CA . LEU A 1 420 ? 7.940 8.715 -12.062 1.00 67.44 420 LEU A CA 1
ATOM 3195 C C . LEU A 1 420 ? 8.035 9.289 -13.477 1.00 67.44 420 LEU A C 1
ATOM 3197 O O . LEU A 1 420 ? 9.080 9.801 -13.869 1.00 67.44 420 LEU A O 1
ATOM 3201 N N . GLU A 1 421 ? 6.946 9.230 -14.244 1.00 66.31 421 GLU A N 1
ATOM 3202 C CA . GLU A 1 421 ? 6.906 9.773 -15.601 1.00 66.31 421 GLU A CA 1
ATOM 3203 C C . GLU A 1 421 ? 7.044 11.301 -15.610 1.00 66.31 421 GLU A C 1
ATOM 3205 O O . GLU A 1 421 ? 7.854 11.835 -16.372 1.00 66.31 421 GLU A O 1
ATOM 3210 N N . ALA A 1 422 ? 6.350 11.992 -14.701 1.00 63.47 422 ALA A N 1
ATOM 3211 C CA . ALA A 1 422 ? 6.497 13.432 -14.498 1.00 63.47 422 ALA A CA 1
ATOM 3212 C C . ALA A 1 422 ? 7.915 13.817 -14.027 1.00 63.47 422 ALA A C 1
ATOM 3214 O O . ALA A 1 422 ? 8.441 14.861 -14.413 1.00 63.47 422 ALA A O 1
ATOM 3215 N N . GLY A 1 423 ? 8.547 12.957 -13.221 1.00 59.81 423 GLY A N 1
ATOM 3216 C CA . GLY A 1 423 ? 9.860 13.149 -12.606 1.00 59.81 423 GLY A CA 1
ATOM 3217 C C . GLY A 1 423 ? 11.066 12.882 -13.509 1.00 59.81 423 GLY A C 1
ATOM 3218 O O . GLY A 1 423 ? 12.169 13.290 -13.153 1.00 59.81 423 GLY A O 1
ATOM 3219 N N . ARG A 1 424 ? 10.895 12.262 -14.688 1.00 58.88 424 ARG A N 1
ATOM 3220 C CA . ARG A 1 424 ? 12.006 11.807 -15.560 1.00 58.88 424 ARG A CA 1
ATOM 3221 C C . ARG A 1 424 ? 13.045 12.876 -15.927 1.00 58.88 424 ARG A C 1
ATOM 3223 O O . ARG A 1 424 ? 14.188 12.520 -16.193 1.00 58.88 424 ARG A O 1
ATOM 3230 N N . ASN A 1 425 ? 12.676 14.159 -15.896 1.00 53.62 425 ASN A N 1
ATOM 3231 C CA . ASN A 1 425 ? 13.567 15.292 -16.187 1.00 53.62 425 ASN A CA 1
ATOM 3232 C C . ASN A 1 425 ? 13.878 16.174 -14.958 1.00 53.62 425 ASN A C 1
ATOM 3234 O O . ASN A 1 425 ? 14.515 17.218 -15.094 1.00 53.62 425 ASN A O 1
ATOM 3238 N N . LEU A 1 426 ? 13.423 15.785 -13.764 1.00 53.91 426 LEU A N 1
ATOM 3239 C CA . LEU A 1 426 ? 13.538 16.555 -12.526 1.00 53.91 426 LEU A CA 1
ATOM 3240 C C . LEU A 1 426 ? 14.569 15.899 -11.599 1.00 53.91 426 LEU A C 1
ATOM 3242 O O . LEU A 1 426 ? 14.261 14.955 -10.878 1.00 53.91 426 LEU A O 1
ATOM 3246 N N . SER A 1 427 ? 15.792 16.434 -11.588 1.00 53.06 427 SER A N 1
ATOM 3247 C CA . SER A 1 427 ? 16.737 16.224 -10.484 1.00 53.06 427 SER A CA 1
ATOM 3248 C C . SER A 1 427 ? 16.887 17.531 -9.716 1.00 53.06 427 SER A C 1
ATOM 3250 O O . SER A 1 427 ? 17.252 18.563 -10.285 1.00 53.06 427 SER A O 1
ATOM 3252 N N . PHE A 1 428 ? 16.603 17.504 -8.416 1.00 53.78 428 PHE A N 1
ATOM 3253 C CA . PHE A 1 428 ? 16.672 18.692 -7.574 1.00 53.78 428 PHE A CA 1
ATOM 3254 C C . PHE A 1 428 ? 18.142 18.997 -7.251 1.00 53.78 428 PHE A C 1
ATOM 3256 O O . PHE A 1 428 ? 18.807 18.283 -6.495 1.00 53.78 428 PHE A O 1
ATOM 3263 N N . GLY A 1 429 ? 18.683 20.043 -7.885 1.00 48.69 429 GLY A N 1
ATOM 3264 C CA . GLY A 1 429 ? 20.065 20.497 -7.677 1.00 48.69 429 GLY A CA 1
ATOM 3265 C C . GLY A 1 429 ? 21.150 19.512 -8.139 1.00 48.69 429 GLY A C 1
ATOM 3266 O O . GLY A 1 429 ? 22.280 19.592 -7.661 1.00 48.69 429 GLY A O 1
ATOM 3267 N N . GLY A 1 430 ? 20.819 18.548 -9.010 1.00 56.03 430 GLY A N 1
ATOM 3268 C CA . GLY A 1 430 ? 21.754 17.542 -9.544 1.00 56.03 430 GLY A CA 1
ATOM 3269 C C . GLY A 1 430 ? 22.242 16.492 -8.533 1.00 56.03 430 GLY A C 1
ATOM 3270 O O . GLY A 1 430 ? 23.073 15.647 -8.873 1.00 56.03 430 GLY A O 1
ATOM 3271 N N . LYS A 1 431 ? 21.755 16.541 -7.286 1.00 60.38 431 LYS A N 1
ATOM 3272 C CA . LYS A 1 431 ? 22.175 15.647 -6.193 1.00 60.38 431 LYS A CA 1
ATOM 3273 C C . LYS A 1 431 ? 21.029 14.846 -5.586 1.00 60.38 431 LYS A C 1
ATOM 3275 O O . LYS A 1 431 ? 21.281 13.719 -5.177 1.00 60.38 431 LYS A O 1
ATOM 3280 N N . TYR A 1 432 ? 19.821 15.407 -5.548 1.00 66.31 432 TYR A N 1
ATOM 3281 C CA . TYR A 1 432 ? 18.629 14.766 -4.996 1.00 66.31 432 TYR A CA 1
ATOM 3282 C C . TYR A 1 432 ? 17.671 14.349 -6.120 1.00 66.31 432 TYR A C 1
ATOM 3284 O O . TYR A 1 432 ? 17.546 15.078 -7.114 1.00 66.31 432 TYR A O 1
ATOM 3292 N N . GLY A 1 433 ? 17.004 13.198 -6.010 1.00 60.69 433 GLY A N 1
ATOM 3293 C CA . GLY A 1 433 ? 16.121 12.738 -7.086 1.00 60.69 433 GLY A CA 1
ATOM 3294 C C . GLY A 1 433 ? 16.868 12.331 -8.344 1.00 60.69 433 GLY A C 1
ATOM 3295 O O . GLY A 1 433 ? 16.459 12.686 -9.452 1.00 60.69 433 GLY A O 1
ATOM 3296 N N . LYS A 1 434 ? 18.013 11.660 -8.190 1.00 65.06 434 LYS A N 1
ATOM 3297 C CA . LYS A 1 434 ? 18.796 11.197 -9.341 1.00 65.06 434 LYS A CA 1
ATOM 3298 C C . LYS A 1 434 ? 17.989 10.176 -10.153 1.00 65.06 434 LYS A C 1
ATOM 3300 O O . LYS A 1 434 ? 17.084 9.516 -9.653 1.00 65.06 434 LYS A O 1
ATOM 3305 N N . PHE A 1 435 ? 18.303 10.085 -11.444 1.00 67.38 435 PHE A N 1
ATOM 3306 C CA . PHE A 1 435 ? 17.662 9.153 -12.384 1.00 67.38 435 PHE A CA 1
ATOM 3307 C C . PHE A 1 435 ? 16.145 9.358 -12.574 1.00 67.38 435 PHE A C 1
ATOM 3309 O O . PHE A 1 435 ? 15.456 8.461 -13.053 1.00 67.38 435 PHE A O 1
ATOM 3316 N N . GLY A 1 436 ? 15.626 10.545 -12.233 1.00 55.94 436 GLY A N 1
ATOM 3317 C CA . GLY A 1 436 ? 14.225 10.920 -12.446 1.00 55.94 436 GLY A CA 1
ATOM 3318 C C . GLY A 1 436 ? 13.256 10.435 -11.364 1.00 55.94 436 GLY A C 1
ATOM 3319 O O . GLY A 1 436 ? 12.044 10.562 -11.525 1.00 55.94 436 GLY A O 1
ATOM 3320 N N . PHE A 1 437 ? 13.771 9.899 -10.254 1.00 63.66 437 PHE A N 1
ATOM 3321 C CA . PHE A 1 437 ? 12.955 9.386 -9.151 1.00 63.66 437 PHE A CA 1
ATOM 3322 C C . PHE A 1 437 ? 12.582 10.446 -8.111 1.00 63.66 437 PHE A C 1
ATOM 3324 O O . PHE A 1 437 ? 11.803 10.146 -7.214 1.00 63.66 437 PHE A O 1
ATOM 3331 N N . GLY A 1 438 ? 13.039 11.697 -8.249 1.00 58.53 438 GLY A N 1
ATOM 3332 C CA . GLY A 1 438 ? 12.830 12.743 -7.240 1.00 58.53 438 GLY A CA 1
ATOM 3333 C C . GLY A 1 438 ? 11.368 12.976 -6.855 1.00 58.53 438 GLY A C 1
ATOM 3334 O O . GLY A 1 438 ? 11.065 13.142 -5.680 1.00 58.53 438 GLY A O 1
ATOM 3335 N N . ALA A 1 439 ? 10.440 12.929 -7.813 1.00 59.53 439 ALA A N 1
ATOM 3336 C CA . ALA A 1 439 ? 9.009 13.057 -7.524 1.00 59.53 439 ALA A CA 1
ATOM 3337 C C . ALA A 1 439 ? 8.445 11.844 -6.756 1.00 59.53 439 ALA A C 1
ATOM 3339 O O . ALA A 1 439 ? 7.583 12.010 -5.895 1.00 59.53 439 ALA A O 1
ATOM 3340 N N . VAL A 1 440 ? 8.955 10.636 -7.024 1.00 61.38 440 VAL A N 1
ATOM 3341 C CA . VAL A 1 440 ? 8.577 9.404 -6.312 1.00 61.38 440 VAL A CA 1
ATOM 3342 C C . VAL A 1 440 ? 9.194 9.378 -4.916 1.00 61.38 440 VAL A C 1
ATOM 3344 O O . VAL A 1 440 ? 8.504 9.054 -3.960 1.00 61.38 440 VAL A O 1
ATOM 3347 N N . GLU A 1 441 ? 10.457 9.771 -4.772 1.00 66.44 441 GLU A N 1
ATOM 3348 C CA . GLU A 1 441 ? 11.164 9.868 -3.489 1.00 66.44 441 GLU A CA 1
ATOM 3349 C C . GLU A 1 441 ? 10.512 10.905 -2.567 1.00 66.44 441 GLU A C 1
ATOM 3351 O O . GLU A 1 441 ? 10.312 10.640 -1.382 1.00 66.44 441 GLU A O 1
ATOM 3356 N N . ILE A 1 442 ? 10.092 12.051 -3.119 1.00 65.38 442 ILE A N 1
ATOM 3357 C CA . ILE A 1 442 ? 9.311 13.059 -2.391 1.00 65.38 442 ILE A CA 1
ATOM 3358 C C . ILE A 1 442 ? 7.923 12.520 -2.057 1.00 65.38 442 ILE A C 1
ATOM 3360 O O . ILE A 1 442 ? 7.499 12.663 -0.922 1.00 65.38 442 ILE A O 1
ATOM 3364 N N . PHE A 1 443 ? 7.217 11.859 -2.974 1.00 65.50 443 PHE A N 1
ATOM 3365 C CA . PHE A 1 443 ? 5.914 11.255 -2.667 1.00 65.50 443 PHE A CA 1
ATOM 3366 C C . PHE A 1 443 ? 5.993 10.189 -1.567 1.00 65.50 443 PHE A C 1
ATOM 3368 O O . PHE A 1 443 ? 5.118 10.119 -0.704 1.00 65.50 443 PHE A O 1
ATOM 3375 N N . VAL A 1 444 ? 7.066 9.397 -1.568 1.00 60.34 444 VAL A N 1
ATOM 3376 C CA . VAL A 1 444 ? 7.370 8.398 -0.536 1.00 60.34 444 VAL A CA 1
ATOM 3377 C C . VAL A 1 444 ? 7.772 9.069 0.786 1.00 60.34 444 VAL A C 1
ATOM 3379 O O . VAL A 1 444 ? 7.512 8.496 1.847 1.00 60.34 444 VAL A O 1
ATOM 3382 N N . GLY A 1 445 ? 8.361 10.271 0.729 1.00 52.25 445 GLY A N 1
ATOM 3383 C CA . GLY A 1 445 ? 8.875 11.034 1.865 1.00 52.25 445 GLY A CA 1
ATOM 3384 C C . GLY A 1 445 ? 7.920 12.067 2.497 1.00 52.25 445 GLY A C 1
ATOM 3385 O O . GLY A 1 445 ? 7.772 12.068 3.716 1.00 52.25 445 GLY A O 1
ATOM 3386 N N . SER A 1 446 ? 7.308 13.004 1.759 1.00 54.72 446 SER A N 1
ATOM 3387 C CA . SER A 1 446 ? 6.372 14.035 2.267 1.00 54.72 446 SER A CA 1
ATOM 3388 C C . SER A 1 446 ? 5.589 14.769 1.165 1.00 54.72 446 SER A C 1
ATOM 3390 O O . SER A 1 446 ? 6.112 15.093 0.105 1.00 54.72 446 SER A O 1
ATOM 3392 N N . TRP A 1 447 ? 4.349 15.159 1.487 1.00 51.12 447 TRP A N 1
ATOM 3393 C CA . TRP A 1 447 ? 3.488 16.033 0.669 1.00 51.12 447 TRP A CA 1
ATOM 3394 C C . TRP A 1 447 ? 3.728 17.547 0.912 1.00 51.12 447 TRP A C 1
ATOM 3396 O O . TRP A 1 447 ? 3.136 18.384 0.238 1.00 51.12 447 TRP A O 1
ATOM 3406 N N . VAL A 1 448 ? 4.617 17.912 1.847 1.00 45.50 448 VAL A N 1
ATOM 3407 C CA . VAL A 1 448 ? 5.092 19.282 2.140 1.00 45.50 448 VAL A CA 1
ATOM 3408 C C . VAL A 1 448 ? 6.581 19.200 2.475 1.00 45.50 448 VAL A C 1
ATOM 3410 O O . VAL A 1 448 ? 6.975 18.302 3.218 1.00 45.50 448 VAL A O 1
ATOM 3413 N N . THR A 1 449 ? 7.414 20.115 1.965 1.00 51.06 449 THR A N 1
ATOM 3414 C CA . THR A 1 449 ? 8.827 20.178 2.375 1.00 51.06 449 THR A CA 1
ATOM 3415 C C . THR A 1 449 ? 9.010 21.256 3.437 1.00 51.06 449 THR A C 1
ATOM 3417 O O . THR A 1 449 ? 8.675 22.419 3.223 1.00 51.06 449 THR A O 1
ATOM 3420 N N . LEU A 1 450 ? 9.565 20.880 4.588 1.00 52.12 450 LEU A N 1
ATOM 3421 C CA . LEU A 1 450 ? 10.093 21.833 5.560 1.00 52.12 450 LEU A CA 1
ATOM 3422 C C . LEU A 1 450 ? 11.552 22.094 5.192 1.00 52.12 450 LEU A C 1
ATOM 3424 O O . LEU A 1 450 ? 12.379 21.181 5.219 1.00 52.12 450 LEU A O 1
ATOM 3428 N N . LYS A 1 451 ? 11.867 23.322 4.788 1.00 50.09 451 LYS A N 1
ATOM 3429 C CA . LYS A 1 451 ? 13.233 23.738 4.488 1.00 50.09 451 LYS A CA 1
ATOM 3430 C C . LYS A 1 451 ? 13.840 24.451 5.682 1.00 50.09 451 LYS A C 1
ATOM 3432 O O . LYS A 1 451 ? 13.305 25.433 6.185 1.00 50.09 451 LYS A O 1
ATOM 3437 N N . LYS A 1 452 ? 15.014 23.970 6.078 1.00 62.00 452 LYS A N 1
ATOM 3438 C CA . LYS A 1 452 ? 15.930 24.686 6.956 1.00 62.00 452 LYS A CA 1
ATOM 3439 C C . LYS A 1 452 ? 16.854 25.531 6.080 1.00 62.00 452 LYS A C 1
ATOM 3441 O O . LYS A 1 452 ? 17.712 24.992 5.383 1.00 62.00 452 LYS A O 1
ATOM 3446 N N . ILE A 1 453 ? 16.630 26.836 6.067 1.00 69.56 453 ILE A N 1
ATOM 3447 C CA . ILE A 1 453 ? 17.372 27.805 5.265 1.00 69.56 453 ILE A CA 1
ATOM 3448 C C . ILE A 1 453 ? 18.515 28.345 6.124 1.00 69.56 453 ILE A C 1
ATOM 3450 O O . ILE A 1 453 ? 18.279 28.975 7.153 1.00 69.56 453 ILE A O 1
ATOM 3454 N N . ASN A 1 454 ? 19.754 28.103 5.698 1.00 75.88 454 ASN A N 1
ATOM 3455 C CA . ASN A 1 454 ? 20.925 28.749 6.282 1.00 75.88 454 ASN A CA 1
ATOM 3456 C C . ASN A 1 454 ? 21.219 30.016 5.478 1.00 75.88 454 ASN A C 1
ATOM 3458 O O . ASN A 1 454 ? 21.401 29.938 4.262 1.00 75.88 454 ASN A O 1
ATOM 3462 N N . TRP A 1 455 ? 21.262 31.167 6.139 1.00 71.31 455 TRP A N 1
ATOM 3463 C CA . TRP A 1 455 ? 21.581 32.441 5.500 1.00 71.31 455 TRP A CA 1
ATOM 3464 C C . TRP A 1 455 ? 22.588 33.224 6.341 1.00 71.31 455 TRP A C 1
ATOM 3466 O O . TRP A 1 455 ? 22.617 33.100 7.563 1.00 71.31 455 TRP A O 1
ATOM 3476 N N . SER A 1 456 ? 23.449 33.997 5.682 1.00 71.75 456 SER A N 1
ATOM 3477 C CA . SER A 1 456 ? 24.397 34.888 6.351 1.00 71.75 456 SER A CA 1
ATOM 3478 C C . SER A 1 456 ? 23.771 36.271 6.448 1.00 71.75 456 SER A C 1
ATOM 3480 O O . SER A 1 456 ? 23.310 36.808 5.437 1.00 71.75 456 SER A O 1
ATOM 3482 N N . ASP A 1 457 ? 23.703 36.813 7.660 1.00 70.38 457 ASP A N 1
ATOM 3483 C CA . ASP A 1 457 ? 23.196 38.162 7.870 1.00 70.38 457 ASP A CA 1
ATOM 3484 C C . ASP A 1 457 ? 24.210 39.232 7.411 1.00 70.38 457 ASP A C 1
ATOM 3486 O O . ASP A 1 457 ? 25.361 38.911 7.100 1.00 70.38 457 ASP A O 1
ATOM 3490 N N . PRO A 1 458 ? 23.816 40.517 7.340 1.00 62.91 458 PRO A N 1
ATOM 3491 C CA . PRO A 1 458 ? 24.726 41.591 6.935 1.00 62.91 458 PRO A CA 1
ATOM 3492 C C . PRO A 1 458 ? 25.967 41.759 7.832 1.00 62.91 458 PRO A C 1
ATOM 3494 O O . PRO A 1 458 ? 26.906 42.448 7.441 1.00 62.91 458 PRO A O 1
ATOM 3497 N N . GLU A 1 459 ? 25.988 41.140 9.016 1.00 74.94 459 GLU A N 1
ATOM 3498 C CA . GLU A 1 459 ? 27.115 41.131 9.958 1.00 74.94 459 GLU A CA 1
ATOM 3499 C C . GLU A 1 459 ? 28.025 39.902 9.753 1.00 74.94 459 GLU A C 1
ATOM 3501 O O . GLU A 1 459 ? 28.996 39.709 10.487 1.00 74.94 459 GLU A O 1
ATOM 3506 N N . GLY A 1 460 ? 27.731 39.067 8.749 1.00 69.75 460 GLY A N 1
ATOM 3507 C CA . GLY A 1 460 ? 28.471 37.850 8.424 1.00 69.75 460 GLY A CA 1
ATOM 3508 C C . GLY A 1 460 ? 28.136 36.662 9.326 1.00 69.75 460 GLY A C 1
ATOM 3509 O O . GLY A 1 460 ? 28.818 35.636 9.268 1.00 69.75 460 GLY A O 1
ATOM 3510 N N . LYS A 1 461 ? 27.100 36.761 10.167 1.00 67.44 461 LYS A N 1
ATOM 3511 C CA . LYS A 1 461 ? 26.705 35.694 11.088 1.00 67.44 461 LYS A CA 1
ATOM 3512 C C . LYS A 1 461 ? 25.758 34.721 10.393 1.00 67.44 461 LYS A C 1
ATOM 3514 O O . LYS A 1 461 ? 24.734 35.115 9.840 1.00 67.44 461 LYS A O 1
ATOM 3519 N N . GLU A 1 462 ? 26.073 33.430 10.460 1.00 72.12 462 GLU A N 1
ATOM 3520 C CA . GLU A 1 462 ? 25.171 32.390 9.969 1.00 72.12 462 GLU A CA 1
ATOM 3521 C C . GLU A 1 462 ? 23.932 32.274 10.860 1.00 72.12 462 GLU A C 1
ATOM 3523 O O . GLU A 1 462 ? 24.013 32.148 12.088 1.00 72.12 462 GLU A O 1
ATOM 3528 N N . ARG A 1 463 ? 22.765 32.305 10.224 1.00 70.00 463 ARG A N 1
ATOM 3529 C CA . ARG A 1 463 ? 21.459 32.141 10.848 1.00 70.00 463 ARG A CA 1
ATOM 3530 C C . ARG A 1 463 ? 20.688 31.037 10.158 1.00 70.00 463 ARG A C 1
ATOM 3532 O O . ARG A 1 463 ? 20.859 30.754 8.976 1.00 70.00 463 ARG A O 1
ATOM 3539 N N . VAL A 1 464 ? 19.815 30.430 10.942 1.00 70.25 464 VAL A N 1
ATOM 3540 C CA . VAL A 1 464 ? 18.936 29.350 10.526 1.00 70.25 464 VAL A CA 1
ATOM 3541 C C . VAL A 1 464 ? 17.514 29.882 10.522 1.00 70.25 464 VAL A C 1
ATOM 3543 O O . VAL A 1 464 ? 17.100 30.524 11.487 1.00 70.25 464 VAL A O 1
ATOM 3546 N N . TRP A 1 465 ? 16.775 29.584 9.464 1.00 73.50 465 TRP A N 1
ATOM 3547 C CA . TRP A 1 465 ? 15.351 29.862 9.354 1.00 73.50 465 TRP A CA 1
ATOM 3548 C C . TRP A 1 465 ? 14.604 28.595 8.944 1.00 73.50 465 TRP A C 1
ATOM 3550 O O . TRP A 1 465 ? 15.121 27.799 8.162 1.00 73.50 465 TRP A O 1
ATOM 3560 N N . GLU A 1 466 ? 13.404 28.387 9.468 1.00 63.69 466 GLU A N 1
ATOM 3561 C CA . GLU A 1 466 ? 12.553 27.250 9.110 1.00 63.69 466 GLU A CA 1
ATOM 3562 C C . GLU A 1 466 ? 11.396 27.760 8.253 1.00 63.69 466 GLU A C 1
ATOM 3564 O O . GLU A 1 466 ? 10.766 28.760 8.588 1.00 63.69 466 GLU A O 1
ATOM 3569 N N . SER A 1 467 ? 11.146 27.113 7.117 1.00 67.38 467 SER A N 1
ATOM 3570 C CA . SER A 1 467 ? 10.098 27.515 6.179 1.00 67.38 467 SER A CA 1
ATOM 3571 C C . SER A 1 467 ? 9.367 26.298 5.624 1.00 67.38 467 SER A C 1
ATOM 3573 O O . SER A 1 467 ? 9.987 25.269 5.348 1.00 67.38 467 SER A O 1
ATOM 3575 N N . ALA A 1 468 ? 8.051 26.405 5.452 1.00 62.84 468 ALA A N 1
ATOM 3576 C CA . ALA A 1 468 ? 7.245 25.414 4.752 1.00 62.84 468 ALA A CA 1
ATOM 3577 C C . ALA A 1 468 ? 7.095 25.797 3.272 1.00 62.84 468 ALA A C 1
ATOM 3579 O O . ALA A 1 468 ? 6.697 26.917 2.947 1.00 62.84 468 ALA A O 1
ATOM 3580 N N . GLU A 1 469 ? 7.370 24.856 2.368 1.00 66.81 469 GLU A N 1
ATOM 3581 C CA . GLU A 1 469 ? 7.212 25.061 0.927 1.00 66.81 469 GLU A CA 1
ATOM 3582 C C . GLU A 1 469 ? 6.347 23.964 0.288 1.00 66.81 469 GLU A C 1
ATOM 3584 O O . GLU A 1 469 ? 6.399 22.786 0.668 1.00 66.81 469 GLU A O 1
ATOM 3589 N N . ARG A 1 470 ? 5.568 24.344 -0.733 1.00 53.53 470 ARG A N 1
ATOM 3590 C CA . ARG A 1 470 ? 4.851 23.392 -1.593 1.00 53.53 470 ARG A CA 1
ATOM 3591 C C . ARG A 1 470 ? 5.820 22.719 -2.567 1.00 53.53 470 ARG A C 1
ATOM 3593 O O . ARG A 1 470 ? 6.697 23.366 -3.129 1.00 53.53 470 ARG A O 1
ATOM 3600 N N . THR A 1 471 ? 5.631 21.425 -2.807 1.00 57.56 471 THR A N 1
ATOM 3601 C CA . THR A 1 471 ? 6.439 20.633 -3.755 1.00 57.56 471 THR A CA 1
ATOM 3602 C C . THR A 1 471 ? 5.932 20.719 -5.199 1.00 57.56 471 THR A C 1
ATOM 3604 O O . THR A 1 471 ? 6.625 20.300 -6.118 1.00 57.56 471 THR A O 1
ATOM 3607 N N . THR A 1 472 ? 4.748 21.301 -5.412 1.00 57.50 472 THR A N 1
ATOM 3608 C CA . THR A 1 472 ? 4.040 21.390 -6.701 1.00 57.50 472 THR A CA 1
ATOM 3609 C C . THR A 1 472 ? 4.149 22.769 -7.364 1.00 57.50 472 THR A C 1
ATOM 3611 O O . THR A 1 472 ? 3.250 23.170 -8.097 1.00 57.50 472 THR A O 1
ATOM 3614 N N . ARG A 1 473 ? 5.202 23.544 -7.074 1.00 64.12 473 ARG A N 1
ATOM 3615 C CA . ARG A 1 473 ? 5.366 24.899 -7.629 1.00 64.12 473 ARG A CA 1
ATOM 3616 C C . ARG A 1 473 ? 5.657 24.844 -9.132 1.00 64.12 473 ARG A C 1
ATOM 3618 O O . ARG A 1 473 ? 6.495 24.057 -9.575 1.00 64.12 473 ARG A O 1
ATOM 3625 N N . GLY A 1 474 ? 4.980 25.692 -9.904 1.00 63.91 474 GLY A N 1
ATOM 3626 C CA . GLY A 1 474 ? 5.198 25.822 -11.343 1.00 63.91 474 GLY A CA 1
ATOM 3627 C C . GLY A 1 474 ? 6.550 26.473 -11.682 1.00 63.91 474 GLY A C 1
ATOM 3628 O O . GLY A 1 474 ? 7.114 27.210 -10.870 1.00 63.91 474 GLY A O 1
ATOM 3629 N N . PRO A 1 475 ? 7.088 26.251 -12.896 1.00 62.47 475 PRO A N 1
ATOM 3630 C CA . PRO A 1 475 ? 8.369 26.823 -13.326 1.00 62.47 475 PRO A CA 1
ATOM 3631 C C . PRO A 1 475 ? 8.326 28.349 -13.523 1.00 62.47 475 PRO A C 1
ATOM 3633 O O . PRO A 1 475 ? 9.377 28.967 -13.669 1.00 62.47 475 PRO A O 1
ATOM 3636 N N . SER A 1 476 ? 7.133 28.955 -13.529 1.00 67.50 476 SER A N 1
ATOM 3637 C CA . SER A 1 476 ? 6.915 30.403 -13.654 1.00 67.50 476 SER A CA 1
ATOM 3638 C C . SER A 1 476 ? 7.416 31.198 -12.442 1.00 67.50 476 SER A C 1
ATOM 3640 O O . SER A 1 476 ? 7.604 32.408 -12.543 1.00 67.50 476 SER A O 1
ATOM 3642 N N . GLY A 1 477 ? 7.628 30.540 -11.294 1.00 75.69 477 GLY A N 1
ATOM 3643 C CA . GLY A 1 477 ? 8.030 31.191 -10.043 1.00 75.69 477 GLY A CA 1
ATOM 3644 C C . GLY A 1 477 ? 6.914 31.981 -9.346 1.00 75.69 477 GLY A C 1
ATOM 3645 O O . GLY A 1 477 ? 7.191 32.640 -8.341 1.00 75.69 477 GLY A O 1
ATOM 3646 N N . ILE A 1 478 ? 5.679 31.907 -9.858 1.00 84.38 478 ILE A N 1
ATOM 3647 C CA . ILE A 1 478 ? 4.476 32.535 -9.299 1.00 84.38 478 ILE A CA 1
ATOM 3648 C C . ILE A 1 478 ? 3.457 31.427 -9.027 1.00 84.38 478 ILE A C 1
ATOM 3650 O O . ILE A 1 478 ? 3.099 30.703 -9.955 1.00 84.38 478 ILE A O 1
ATOM 3654 N N . ASP A 1 479 ? 3.016 31.271 -7.777 1.00 83.38 479 ASP A N 1
ATOM 3655 C CA . ASP A 1 479 ? 2.186 30.121 -7.393 1.00 83.38 479 ASP A CA 1
ATOM 3656 C C . ASP A 1 479 ? 0.702 30.327 -7.699 1.00 83.38 479 ASP A C 1
ATOM 3658 O O . ASP A 1 479 ? 0.018 29.369 -8.046 1.00 83.38 479 ASP A O 1
ATOM 3662 N N . ALA A 1 480 ? 0.201 31.554 -7.555 1.00 89.62 480 ALA A N 1
ATOM 3663 C CA . ALA A 1 480 ? -1.216 31.866 -7.707 1.00 89.62 480 ALA A CA 1
ATOM 3664 C C . ALA A 1 480 ? -1.455 33.305 -8.185 1.00 89.62 480 ALA A C 1
ATOM 3666 O O . ALA A 1 480 ? -0.547 34.145 -8.210 1.00 89.62 480 ALA A O 1
ATOM 3667 N N . VAL A 1 481 ? -2.706 33.607 -8.511 1.00 92.38 481 VAL A N 1
ATOM 3668 C CA . VAL A 1 481 ? -3.191 34.956 -8.784 1.00 92.38 481 VAL A CA 1
ATOM 3669 C C . VAL A 1 481 ? -4.407 35.261 -7.918 1.00 92.38 481 VAL A C 1
ATOM 3671 O O . VAL A 1 481 ? -5.239 34.394 -7.690 1.00 92.38 481 VAL A O 1
ATOM 3674 N N . ALA A 1 482 ? -4.489 36.490 -7.416 1.00 93.94 482 ALA A N 1
ATOM 3675 C CA . ALA A 1 482 ? -5.686 37.055 -6.810 1.00 93.94 482 ALA A CA 1
ATOM 3676 C C . ALA A 1 482 ? -6.244 38.130 -7.746 1.00 93.94 482 ALA A C 1
ATOM 3678 O O . ALA A 1 482 ? -5.479 38.919 -8.310 1.00 93.94 482 ALA A O 1
ATOM 3679 N N . VAL A 1 483 ? -7.562 38.176 -7.900 1.00 95.94 483 VAL A N 1
ATOM 3680 C CA . VAL A 1 483 ? -8.237 39.040 -8.867 1.00 95.94 483 VAL A CA 1
ATOM 3681 C C . VAL A 1 483 ? -9.043 40.107 -8.144 1.00 95.94 483 VAL A C 1
ATOM 3683 O O . VAL A 1 483 ? -9.972 39.807 -7.400 1.00 95.94 483 VAL A O 1
ATOM 3686 N N . PHE A 1 484 ? -8.723 41.374 -8.394 1.00 96.00 484 PHE A N 1
ATOM 3687 C CA . PHE A 1 484 ? -9.537 42.494 -7.934 1.00 96.00 484 PHE A CA 1
ATOM 3688 C C . PHE A 1 484 ? -10.373 43.042 -9.092 1.00 96.00 484 PHE A C 1
ATOM 3690 O O . PHE A 1 484 ? -9.886 43.807 -9.928 1.00 96.00 484 PHE A O 1
ATOM 3697 N N . ALA A 1 485 ? -11.638 42.634 -9.171 1.00 96.06 485 ALA A N 1
ATOM 3698 C CA . ALA A 1 485 ? -12.538 43.099 -10.221 1.00 96.06 485 ALA A CA 1
ATOM 3699 C C . ALA A 1 485 ? -13.218 44.414 -9.838 1.00 96.06 485 ALA A C 1
ATOM 3701 O O . ALA A 1 485 ? -13.859 44.510 -8.789 1.00 96.06 485 ALA A O 1
ATOM 3702 N N . ILE A 1 486 ? -13.112 45.410 -10.717 1.00 95.88 486 ILE A N 1
ATOM 3703 C CA . ILE A 1 486 ? -13.832 46.679 -10.615 1.00 95.88 486 ILE A CA 1
ATOM 3704 C C . ILE A 1 486 ? -15.100 46.569 -11.462 1.00 95.88 486 ILE A C 1
ATOM 3706 O O . ILE A 1 486 ? -15.050 46.660 -12.690 1.00 95.88 486 ILE A O 1
ATOM 3710 N N . LEU A 1 487 ? -16.233 46.368 -10.789 1.00 95.31 487 LEU A N 1
ATOM 3711 C CA . LEU A 1 487 ? -17.568 46.352 -11.379 1.00 95.31 487 LEU A CA 1
ATOM 3712 C C . LEU A 1 487 ? -18.084 47.796 -11.409 1.00 95.31 487 LEU A C 1
ATOM 3714 O O . LEU A 1 487 ? -18.313 48.394 -10.353 1.00 95.31 487 LEU A O 1
ATOM 3718 N N . ARG A 1 488 ? -18.254 48.374 -12.601 1.00 93.75 488 ARG A N 1
ATOM 3719 C CA . ARG A 1 488 ? -18.718 49.765 -12.755 1.00 93.75 488 ARG A CA 1
ATOM 3720 C C . ARG A 1 488 ? -19.781 49.904 -13.833 1.00 93.75 488 ARG A C 1
ATOM 3722 O O . ARG A 1 488 ? -19.758 49.180 -14.824 1.00 93.75 488 ARG A O 1
ATOM 3729 N N . SER A 1 489 ? -20.663 50.879 -13.665 1.00 92.00 489 SER A N 1
ATOM 3730 C CA . SER A 1 489 ? -21.585 51.297 -14.720 1.00 92.00 489 SER A CA 1
ATOM 3731 C C . SER A 1 489 ? -20.875 52.217 -15.721 1.00 92.00 489 SER A C 1
ATOM 3733 O O . SER A 1 489 ? -20.008 53.008 -15.345 1.00 92.00 489 SER A O 1
ATOM 3735 N N . GLU A 1 490 ? -21.223 52.123 -17.004 1.00 89.44 490 GLU A N 1
ATOM 3736 C CA . GLU A 1 490 ? -20.813 53.100 -18.021 1.00 89.44 490 GLU A CA 1
ATOM 3737 C C . GLU A 1 490 ? -21.645 54.395 -17.941 1.00 89.44 490 GLU A C 1
ATOM 3739 O O . GLU A 1 490 ? -21.198 55.427 -18.442 1.00 89.44 490 GLU A O 1
ATOM 3744 N N . THR A 1 491 ? -22.806 54.358 -17.273 1.00 89.00 491 THR A N 1
ATOM 3745 C CA . THR A 1 491 ? -23.746 55.479 -17.093 1.00 89.00 491 THR A CA 1
ATOM 3746 C C . THR A 1 491 ? -23.867 55.967 -15.641 1.00 89.00 491 THR A C 1
ATOM 3748 O O . THR A 1 491 ? -24.728 56.793 -15.346 1.00 89.00 491 THR A O 1
ATOM 3751 N N . ASP A 1 492 ? -23.005 55.485 -14.737 1.00 87.06 492 ASP A N 1
ATOM 3752 C CA . ASP A 1 492 ? -23.048 55.738 -13.284 1.00 87.06 492 ASP A CA 1
ATOM 3753 C C . ASP A 1 492 ? -24.364 55.299 -12.598 1.00 87.06 492 ASP A C 1
ATOM 3755 O O . ASP A 1 492 ? -24.758 55.835 -11.561 1.00 87.06 492 ASP A O 1
ATOM 3759 N N . ALA A 1 493 ? -25.042 54.281 -13.142 1.00 88.12 493 ALA A N 1
ATOM 3760 C CA . ALA A 1 493 ? -26.321 53.787 -12.625 1.00 88.12 493 ALA A CA 1
ATOM 3761 C C . ALA A 1 493 ? -26.232 53.072 -11.257 1.00 88.12 493 ALA A C 1
ATOM 3763 O O . ALA A 1 493 ? -27.225 52.992 -10.531 1.00 88.12 493 ALA A O 1
ATOM 3764 N N . PHE A 1 494 ? -25.057 52.559 -10.878 1.00 90.62 494 PHE A N 1
ATOM 3765 C CA . PHE A 1 494 ? -24.806 51.921 -9.581 1.00 90.62 494 PHE A CA 1
ATOM 3766 C C . PHE A 1 494 ? -23.384 52.229 -9.073 1.00 90.62 494 PHE A C 1
ATOM 3768 O O . PHE A 1 494 ? -22.485 52.479 -9.883 1.00 90.62 494 PHE A O 1
ATOM 3775 N N . PRO A 1 495 ? -23.150 52.215 -7.745 1.00 91.31 495 PRO A N 1
ATOM 3776 C CA . PRO A 1 495 ? -21.849 52.552 -7.175 1.00 91.31 495 PRO A CA 1
ATOM 3777 C C . PRO A 1 495 ? -20.785 51.498 -7.502 1.00 91.31 495 PRO A C 1
ATOM 3779 O O . PRO A 1 495 ? -21.072 50.301 -7.593 1.00 91.31 495 PRO A O 1
ATOM 3782 N N . ILE A 1 496 ? -19.529 51.940 -7.627 1.00 93.50 496 ILE A N 1
ATOM 3783 C CA . ILE A 1 496 ? -18.403 51.058 -7.955 1.00 93.50 496 ILE A CA 1
ATOM 3784 C C . ILE A 1 496 ? -18.309 49.930 -6.923 1.00 93.50 496 ILE A C 1
ATOM 3786 O O . ILE A 1 496 ? -18.186 50.152 -5.714 1.00 93.50 496 ILE A O 1
ATOM 3790 N N . SER A 1 497 ? -18.360 48.704 -7.427 1.00 95.38 497 SER A N 1
ATOM 3791 C CA . SER A 1 497 ? -18.448 47.491 -6.625 1.00 95.38 497 SER A CA 1
ATOM 3792 C C . SER A 1 497 ? -17.338 46.512 -6.990 1.00 95.38 497 SER A C 1
ATOM 3794 O O . SER A 1 497 ? -16.668 46.645 -8.014 1.00 95.38 497 SER A O 1
ATOM 3796 N N . THR A 1 498 ? -17.133 45.515 -6.143 1.00 96.06 498 THR A N 1
ATOM 3797 C CA . THR A 1 498 ? -16.236 44.391 -6.402 1.00 96.06 498 THR A CA 1
ATOM 3798 C C . THR A 1 498 ? -16.927 43.080 -6.060 1.00 96.06 498 THR A C 1
ATOM 3800 O O . THR A 1 498 ? -17.939 43.065 -5.354 1.00 96.06 498 THR A O 1
ATOM 3803 N N . VAL A 1 499 ? -16.399 41.976 -6.577 1.00 95.44 499 VAL A N 1
ATOM 3804 C CA . VAL A 1 499 ? -16.854 40.632 -6.230 1.00 95.44 499 VAL A CA 1
ATOM 3805 C C . VAL A 1 499 ? -15.872 40.010 -5.246 1.00 95.44 499 VAL A C 1
ATOM 3807 O O . VAL A 1 499 ? -14.662 40.027 -5.453 1.00 95.44 499 VAL A O 1
ATOM 3810 N N . ILE A 1 500 ? -16.419 39.477 -4.163 1.00 95.81 500 ILE A N 1
ATOM 3811 C CA . ILE A 1 500 ? -15.717 38.683 -3.159 1.00 95.81 500 ILE A CA 1
ATOM 3812 C C . ILE A 1 500 ? -16.275 37.264 -3.187 1.00 95.81 500 ILE A C 1
ATOM 3814 O O . ILE A 1 500 ? -17.398 37.035 -3.649 1.00 95.81 500 ILE A O 1
ATOM 3818 N N . ILE A 1 501 ? -15.503 36.316 -2.679 1.00 95.44 501 ILE A N 1
ATOM 3819 C CA . ILE A 1 501 ? -15.892 34.916 -2.590 1.00 95.44 501 ILE A CA 1
ATOM 3820 C C . ILE A 1 501 ? -15.818 34.408 -1.153 1.00 95.44 501 ILE A C 1
ATOM 3822 O O . ILE A 1 501 ? -15.019 34.870 -0.341 1.00 95.44 501 ILE A O 1
ATOM 3826 N N . GLU A 1 502 ? -16.680 33.447 -0.850 1.00 94.50 502 GLU A N 1
ATOM 3827 C CA . GLU A 1 502 ? -16.751 32.722 0.409 1.00 94.50 502 GLU A CA 1
ATOM 3828 C C . GLU A 1 502 ? -16.370 31.263 0.145 1.00 94.50 502 GLU A C 1
ATOM 3830 O O . GLU A 1 502 ? -17.041 30.571 -0.629 1.00 94.50 502 GLU A O 1
ATOM 3835 N N . GLN A 1 503 ? -15.316 30.782 0.804 1.00 90.88 503 GLN A N 1
ATOM 3836 C CA . GLN A 1 503 ? -14.834 29.410 0.641 1.00 90.88 503 GLN A CA 1
ATOM 3837 C C . GLN A 1 503 ? -14.379 28.827 1.982 1.00 90.88 503 GLN A C 1
ATOM 3839 O O . GLN A 1 503 ? -13.744 29.497 2.796 1.00 90.88 503 GLN A O 1
ATOM 3844 N N . TYR A 1 504 ? -14.675 27.551 2.239 1.00 83.62 504 TYR A N 1
ATOM 3845 C CA . TYR A 1 504 ? -14.098 26.860 3.394 1.00 83.62 504 TYR A CA 1
ATOM 3846 C C . TYR A 1 504 ? -12.610 26.588 3.153 1.00 83.62 504 TYR A C 1
ATOM 3848 O O . TYR A 1 504 ? -12.259 25.898 2.196 1.00 83.62 504 TYR A O 1
ATOM 3856 N N . ARG A 1 505 ? -11.732 27.082 4.036 1.00 77.94 505 ARG A N 1
ATOM 3857 C CA . ARG A 1 505 ? -10.285 26.824 3.974 1.00 77.94 505 ARG A CA 1
ATOM 3858 C C . ARG A 1 505 ? -9.894 25.807 5.055 1.00 77.94 505 ARG A C 1
ATOM 3860 O O . ARG A 1 505 ? -9.759 26.184 6.224 1.00 77.94 505 ARG A O 1
ATOM 3867 N N . PRO A 1 506 ? -9.646 24.529 4.697 1.00 60.28 506 PRO A N 1
ATOM 3868 C CA . PRO A 1 506 ? -9.265 23.490 5.656 1.00 60.28 506 PRO A CA 1
ATOM 3869 C C . PRO A 1 506 ? -8.080 23.838 6.576 1.00 60.28 506 PRO A C 1
ATOM 3871 O O . PRO A 1 506 ? -8.163 23.492 7.751 1.00 60.28 506 PRO A O 1
ATOM 3874 N N . PRO A 1 507 ? -7.020 24.554 6.128 1.00 58.59 507 PRO A N 1
ATOM 3875 C CA . PRO A 1 507 ? -5.910 24.937 7.010 1.00 58.59 507 PRO A CA 1
ATOM 3876 C C . PRO A 1 507 ? -6.308 25.863 8.165 1.00 58.59 507 PRO A C 1
ATOM 3878 O O . PRO A 1 507 ? -5.671 25.846 9.213 1.00 58.59 507 PRO A O 1
ATOM 3881 N N . VAL A 1 508 ? -7.359 26.666 7.975 1.00 69.88 508 VAL A N 1
ATOM 3882 C CA . VAL A 1 508 ? -7.887 27.603 8.981 1.00 69.88 508 VAL A CA 1
ATOM 3883 C C . VAL A 1 508 ? -9.059 26.976 9.749 1.00 69.88 508 VAL A C 1
ATOM 3885 O O . VAL A 1 508 ? -9.430 27.440 10.826 1.00 69.88 508 VAL A O 1
ATOM 3888 N N . GLY A 1 509 ? -9.655 25.910 9.206 1.00 71.19 509 GLY A N 1
ATOM 3889 C CA . GLY A 1 509 ? -10.817 25.234 9.778 1.00 71.19 509 GLY A CA 1
ATOM 3890 C C . GLY A 1 509 ? -12.104 26.069 9.737 1.00 71.19 509 GLY A C 1
ATOM 3891 O O . GLY A 1 509 ? -13.052 25.746 10.454 1.00 71.19 509 GLY A O 1
ATOM 3892 N N . LYS A 1 510 ? -12.145 27.139 8.930 1.00 88.69 510 LYS A N 1
ATOM 3893 C CA . LYS A 1 510 ? -13.238 28.125 8.866 1.00 88.69 510 LYS A CA 1
ATOM 3894 C C . LYS A 1 510 ? -13.549 28.542 7.423 1.00 88.69 510 LYS A C 1
ATOM 3896 O O . LYS A 1 510 ? -12.730 28.344 6.527 1.00 88.69 510 LYS A O 1
ATOM 3901 N N . PHE A 1 511 ? -14.730 29.132 7.217 1.00 90.31 511 PHE A N 1
ATOM 3902 C CA . PHE A 1 511 ? -15.046 29.856 5.984 1.00 90.31 511 PHE A CA 1
ATOM 3903 C C . PHE A 1 511 ? -14.278 31.174 5.945 1.00 90.31 511 PHE A C 1
ATOM 3905 O O . PHE A 1 511 ? -14.256 31.910 6.935 1.00 90.31 511 PHE A O 1
ATOM 3912 N N . VAL A 1 512 ? -13.637 31.436 4.812 1.00 92.62 512 VAL A N 1
ATOM 3913 C CA . VAL A 1 512 ? -12.833 32.625 4.560 1.00 92.62 512 VAL A CA 1
ATOM 3914 C C . VAL A 1 512 ? -13.513 33.465 3.486 1.00 92.62 512 VAL A C 1
ATOM 3916 O O . VAL A 1 512 ? -14.003 32.922 2.497 1.00 92.62 512 VAL A O 1
ATOM 3919 N N . VAL A 1 513 ? -13.566 34.774 3.715 1.00 96.12 513 VAL A N 1
ATOM 3920 C CA . VAL A 1 513 ? -13.995 35.776 2.738 1.00 96.12 513 VAL A CA 1
ATOM 3921 C C . VAL A 1 513 ? -12.756 36.340 2.063 1.00 96.12 513 VAL A C 1
ATOM 3923 O O . VAL A 1 513 ? -11.888 36.904 2.736 1.00 96.12 513 VAL A O 1
ATOM 3926 N N . GLU A 1 514 ? -12.660 36.187 0.750 1.00 94.69 514 GLU A N 1
ATOM 3927 C CA . GLU A 1 514 ? -11.459 36.521 -0.011 1.00 94.69 514 GLU A CA 1
ATOM 3928 C C . GLU A 1 514 ? -11.773 37.058 -1.413 1.00 94.69 514 GLU A C 1
ATOM 3930 O O . GLU A 1 514 ? -12.925 37.121 -1.839 1.00 94.69 514 GLU A O 1
ATOM 3935 N N . MET A 1 515 ? -10.737 37.529 -2.107 1.00 94.81 515 MET A N 1
ATOM 3936 C CA . MET A 1 515 ? -10.836 37.859 -3.530 1.00 94.81 515 MET A CA 1
ATOM 3937 C C . MET A 1 515 ? -10.872 36.564 -4.351 1.00 94.81 515 MET A C 1
ATOM 3939 O O . MET A 1 515 ? -10.236 35.599 -3.921 1.00 94.81 515 MET A O 1
ATOM 3943 N N . PRO A 1 516 ? -11.526 36.552 -5.527 1.00 94.50 516 PRO A N 1
ATOM 3944 C CA . PRO A 1 516 ? -11.384 35.453 -6.474 1.00 94.50 516 PRO A CA 1
ATOM 3945 C C . PRO A 1 516 ? -9.909 35.162 -6.747 1.00 94.50 516 PRO A C 1
ATOM 3947 O O . PRO A 1 516 ? -9.114 36.104 -6.887 1.00 94.50 516 PRO A O 1
ATOM 3950 N N . ALA A 1 517 ? -9.514 33.895 -6.754 1.00 91.56 517 ALA A N 1
ATOM 3951 C CA . ALA A 1 517 ? -8.109 33.527 -6.820 1.00 91.56 517 ALA A CA 1
ATOM 3952 C C . ALA A 1 517 ? -7.898 32.069 -7.217 1.00 91.56 517 ALA A C 1
ATOM 3954 O O . ALA A 1 517 ? -8.490 31.174 -6.629 1.00 91.56 517 ALA A O 1
ATOM 3955 N N . GLY A 1 518 ? -6.893 31.823 -8.054 1.00 88.69 518 GLY A N 1
ATOM 3956 C CA . GLY A 1 518 ? -6.518 30.461 -8.411 1.00 88.69 518 GLY A CA 1
ATOM 3957 C C . GLY A 1 518 ? -5.065 30.296 -8.815 1.00 88.69 518 GLY A C 1
ATOM 3958 O O . GLY A 1 518 ? -4.238 31.210 -8.693 1.00 88.69 518 GLY A O 1
ATOM 3959 N N . LEU A 1 519 ? -4.724 29.068 -9.190 1.00 87.31 519 LEU A N 1
ATOM 3960 C CA . LEU A 1 519 ? -3.360 28.696 -9.556 1.00 87.31 519 LEU A CA 1
ATOM 3961 C C . LEU A 1 519 ? -3.089 29.092 -11.008 1.00 87.31 519 LEU A C 1
ATOM 3963 O O . LEU A 1 519 ? -3.992 29.150 -11.834 1.00 87.31 519 LEU A O 1
ATOM 3967 N N . ILE A 1 520 ? -1.824 29.364 -11.320 1.00 86.12 520 ILE A N 1
ATOM 3968 C CA . ILE A 1 520 ? -1.419 29.680 -12.693 1.00 86.12 520 ILE A CA 1
ATOM 3969 C C . ILE A 1 520 ? -1.098 28.377 -13.423 1.00 86.12 520 ILE A C 1
ATOM 3971 O O . ILE A 1 520 ? -0.212 27.625 -12.991 1.00 86.12 520 ILE A O 1
ATOM 3975 N N . ASP A 1 521 ? -1.768 28.139 -14.548 1.00 81.69 521 ASP A N 1
ATOM 3976 C CA . ASP A 1 521 ? -1.563 26.934 -15.341 1.00 81.69 521 ASP A CA 1
ATOM 3977 C C . ASP A 1 521 ? -0.281 26.976 -16.183 1.00 81.69 521 ASP A C 1
ATOM 3979 O O . ASP A 1 521 ? 0.369 28.003 -16.415 1.00 81.69 521 ASP A O 1
ATOM 3983 N N . LYS A 1 522 ? 0.145 25.800 -16.654 1.00 77.81 522 LYS A N 1
ATOM 3984 C CA . LYS A 1 522 ? 1.390 25.669 -17.413 1.00 77.81 522 LYS A CA 1
ATOM 3985 C C . LYS A 1 522 ? 1.287 26.386 -18.764 1.00 77.81 522 LYS A C 1
ATOM 3987 O O . LYS A 1 522 ? 0.643 25.895 -19.683 1.00 77.81 522 LYS A O 1
ATOM 3992 N N . GLY A 1 523 ? 2.066 27.456 -18.914 1.00 78.38 523 GLY A N 1
ATOM 3993 C CA . GLY A 1 523 ? 2.125 28.251 -20.146 1.00 78.38 523 GLY A CA 1
ATOM 3994 C C . GLY A 1 523 ? 1.180 29.452 -20.148 1.00 78.38 523 GLY A C 1
ATOM 3995 O O . GLY A 1 523 ? 1.169 30.180 -21.134 1.00 78.38 523 GLY A O 1
ATOM 3996 N N . GLU A 1 524 ? 0.451 29.661 -19.053 1.00 85.88 524 GLU A N 1
ATOM 3997 C CA . GLU A 1 524 ? -0.428 30.803 -18.818 1.00 85.88 524 GLU A CA 1
ATOM 3998 C C . GLU A 1 524 ? 0.338 31.935 -18.106 1.00 85.88 524 GLU A C 1
ATOM 4000 O O . GLU A 1 524 ? 1.210 31.696 -17.258 1.00 85.88 524 GLU A O 1
ATOM 4005 N N . THR A 1 525 ? 0.046 33.185 -18.460 1.00 91.06 525 THR A N 1
ATOM 4006 C CA . THR A 1 525 ? 0.503 34.368 -17.712 1.00 91.06 525 THR A CA 1
ATOM 4007 C C . THR A 1 525 ? -0.380 34.614 -16.486 1.00 91.06 525 THR A C 1
ATOM 4009 O O . THR A 1 525 ? -1.516 34.160 -16.419 1.00 91.06 525 THR A O 1
ATOM 4012 N N . ALA A 1 526 ? 0.105 35.366 -15.492 1.00 90.94 526 ALA A N 1
ATOM 4013 C CA . ALA A 1 526 ? -0.715 35.678 -14.315 1.00 90.94 526 ALA A CA 1
ATOM 4014 C C . ALA A 1 526 ? -1.978 36.475 -14.687 1.00 90.94 526 ALA A C 1
ATOM 4016 O O . ALA A 1 526 ? -3.016 36.346 -14.049 1.00 90.94 526 ALA A O 1
ATOM 4017 N N . GLU A 1 527 ? -1.881 37.306 -15.720 1.00 94.31 527 GLU A N 1
ATOM 4018 C CA . GLU A 1 527 ? -2.973 38.106 -16.254 1.00 94.31 527 GLU A CA 1
ATOM 4019 C C . GLU A 1 527 ? -4.032 37.244 -16.956 1.00 94.31 527 GLU A C 1
ATOM 4021 O O . GLU A 1 527 ? -5.221 37.483 -16.769 1.00 94.31 527 GLU A O 1
ATOM 4026 N N . GLU A 1 528 ? -3.618 36.234 -17.725 1.00 93.38 528 GLU A N 1
ATOM 4027 C CA . GLU A 1 528 ? -4.532 35.261 -18.342 1.00 93.38 528 GLU A CA 1
ATOM 4028 C C . GLU A 1 528 ? -5.223 34.404 -17.276 1.00 93.38 528 GLU A C 1
ATOM 4030 O O . GLU A 1 528 ? -6.451 34.304 -17.294 1.00 93.38 528 GLU A O 1
ATOM 4035 N N . ALA A 1 529 ? -4.461 33.922 -16.285 1.00 92.62 529 ALA A N 1
ATOM 4036 C CA . ALA A 1 529 ? -4.997 33.184 -15.144 1.00 92.62 529 ALA A CA 1
ATOM 4037 C C . ALA A 1 529 ? -6.050 34.011 -14.400 1.00 92.62 529 ALA A C 1
ATOM 4039 O O . ALA A 1 529 ? -7.135 33.526 -14.114 1.00 92.62 529 ALA A O 1
ATOM 4040 N N . ALA A 1 530 ? -5.793 35.300 -14.156 1.00 94.44 530 ALA A N 1
ATOM 4041 C CA . ALA A 1 530 ? -6.762 36.170 -13.493 1.00 94.44 530 ALA A CA 1
ATOM 4042 C C . ALA A 1 530 ? -8.090 36.294 -14.253 1.00 94.44 530 ALA A C 1
ATOM 4044 O O . ALA A 1 530 ? -9.148 36.387 -13.635 1.00 94.44 530 ALA A O 1
ATOM 404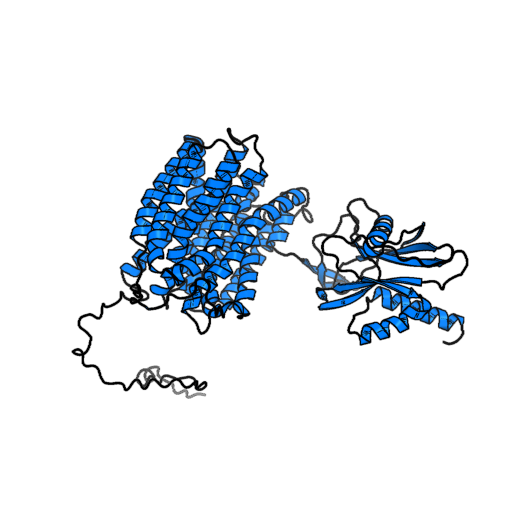5 N N . ILE A 1 531 ? -8.044 36.343 -15.586 1.00 94.38 531 ILE A N 1
ATOM 4046 C CA . ILE A 1 531 ? -9.252 36.447 -16.413 1.00 94.38 531 ILE A CA 1
ATOM 4047 C C . ILE A 1 531 ? -10.033 35.133 -16.365 1.00 94.38 531 ILE A C 1
ATOM 4049 O O . ILE A 1 531 ? -11.255 35.169 -16.214 1.00 94.38 531 ILE A O 1
ATOM 4053 N N . ARG A 1 532 ? -9.331 33.999 -16.459 1.00 94.12 532 ARG A N 1
ATOM 4054 C CA . ARG A 1 532 ? -9.920 32.660 -16.382 1.00 94.12 532 ARG A CA 1
ATOM 4055 C C . ARG A 1 532 ? -10.584 32.417 -15.024 1.00 94.12 532 ARG A C 1
ATOM 4057 O O . ARG A 1 532 ? -11.783 32.161 -14.982 1.00 94.12 532 ARG A O 1
ATOM 4064 N N . GLU A 1 533 ? -9.841 32.608 -13.937 1.00 94.62 533 GLU A N 1
ATOM 4065 C CA . GLU A 1 533 ? -10.313 32.387 -12.563 1.00 94.62 533 GLU A CA 1
ATOM 4066 C C . GLU A 1 533 ? -11.495 33.304 -12.214 1.00 94.62 533 GLU A C 1
ATOM 4068 O O . GLU A 1 533 ? -12.461 32.882 -11.583 1.00 94.62 533 GLU A O 1
ATOM 4073 N N . LEU A 1 534 ? -11.490 34.559 -12.687 1.00 94.88 534 LEU A N 1
ATOM 4074 C CA . LEU A 1 534 ? -12.646 35.443 -12.519 1.00 94.88 534 LEU A CA 1
ATOM 4075 C C . LEU A 1 534 ? -13.900 34.867 -13.185 1.00 94.88 534 LEU A C 1
ATOM 4077 O O . LEU A 1 534 ? -14.979 34.893 -12.585 1.00 94.88 534 LEU A O 1
ATOM 4081 N N . GLU A 1 535 ? -13.787 34.378 -14.419 1.00 93.31 535 GLU A N 1
ATOM 4082 C CA . GLU A 1 535 ? -14.927 33.818 -15.141 1.00 93.31 535 GLU A CA 1
ATOM 4083 C C . GLU A 1 535 ? -15.405 32.506 -14.502 1.00 93.31 535 GLU A C 1
ATOM 4085 O O . GLU A 1 535 ? -16.613 32.306 -14.346 1.00 93.31 535 GLU A O 1
ATOM 4090 N N . GLU A 1 536 ? -14.483 31.641 -14.090 1.00 91.44 536 GLU A N 1
ATOM 4091 C CA . GLU A 1 536 ? -14.772 30.355 -13.449 1.00 91.44 536 GLU A CA 1
ATOM 4092 C C . GLU A 1 536 ? -15.460 30.558 -12.092 1.00 91.44 536 GLU A C 1
ATOM 4094 O O . GLU A 1 536 ? -16.606 30.130 -11.889 1.00 91.44 536 GLU A O 1
ATOM 4099 N N . GLU A 1 537 ? -14.834 31.324 -11.200 1.00 92.00 537 GLU A N 1
ATOM 4100 C CA . GLU A 1 537 ? -15.304 31.495 -9.827 1.00 92.00 537 GLU A CA 1
ATOM 4101 C C . GLU A 1 537 ? -16.475 32.464 -9.703 1.00 92.00 537 GLU A C 1
ATOM 4103 O O . GLU A 1 537 ? -17.271 32.355 -8.768 1.00 92.00 537 GLU A O 1
ATOM 4108 N N . THR A 1 538 ? -16.614 33.434 -10.612 1.00 92.00 538 THR A N 1
ATOM 4109 C CA . THR A 1 538 ? -17.614 34.505 -10.465 1.00 92.00 538 THR A CA 1
ATOM 4110 C C . THR A 1 538 ? -18.558 34.653 -11.648 1.00 92.00 538 THR A C 1
ATOM 4112 O O . THR A 1 538 ? -19.597 35.301 -11.508 1.00 92.00 538 THR A O 1
ATOM 4115 N N . GLY A 1 539 ? -18.265 34.054 -12.799 1.00 91.31 539 GLY A N 1
ATOM 4116 C CA . GLY A 1 539 ? -19.038 34.237 -14.031 1.00 91.31 539 GLY A CA 1
ATOM 4117 C C . GLY A 1 539 ? -18.884 35.618 -14.680 1.00 91.31 539 GLY A C 1
ATOM 4118 O O . GLY A 1 539 ? -19.501 35.857 -15.715 1.00 91.31 539 GLY A O 1
ATOM 4119 N N . TYR A 1 540 ? -18.106 36.535 -14.095 1.00 93.06 540 TYR A N 1
ATOM 4120 C CA . TYR A 1 540 ? -17.845 37.851 -14.675 1.00 93.06 540 TYR A CA 1
ATOM 4121 C C . TYR A 1 540 ? -16.702 37.788 -15.685 1.00 93.06 540 TYR A C 1
ATOM 4123 O O . TYR A 1 540 ? -15.696 37.125 -15.459 1.00 93.06 540 TYR A O 1
ATOM 4131 N N . GLN A 1 541 ? -16.839 38.524 -16.788 1.00 91.69 541 GLN A N 1
ATOM 4132 C CA . GLN A 1 541 ? -15.819 38.602 -17.832 1.00 91.69 541 GLN A CA 1
ATOM 4133 C C . GLN A 1 541 ? -15.112 39.956 -17.788 1.00 91.69 541 GLN A C 1
ATOM 4135 O O . GLN A 1 541 ? -15.743 41.013 -17.828 1.00 91.69 541 GLN A O 1
ATOM 4140 N N . ALA A 1 542 ? -13.783 39.927 -17.721 1.00 92.44 542 ALA A N 1
ATOM 4141 C CA . ALA A 1 542 ? -12.965 41.132 -17.749 1.00 92.44 542 ALA A CA 1
ATOM 4142 C C . ALA A 1 542 ? -12.910 41.732 -19.165 1.00 92.44 542 ALA A C 1
ATOM 4144 O O . ALA A 1 542 ? -12.566 41.046 -20.126 1.00 92.44 542 ALA A O 1
ATOM 4145 N N . LYS A 1 543 ? -13.160 43.042 -19.300 1.00 92.94 543 LYS A N 1
ATOM 4146 C CA . LYS A 1 543 ? -12.952 43.775 -20.566 1.00 92.94 543 LYS A CA 1
ATOM 4147 C C . LYS A 1 543 ? -11.471 44.026 -20.829 1.00 92.94 543 LYS A C 1
ATOM 4149 O O . LYS A 1 543 ? -11.032 44.018 -21.977 1.00 92.94 543 LYS A O 1
ATOM 4154 N N . LYS A 1 544 ? -10.714 44.319 -19.769 1.00 92.38 544 LYS A N 1
ATOM 4155 C CA . LYS A 1 544 ? -9.262 44.528 -19.817 1.00 92.38 544 LYS A CA 1
ATOM 4156 C C . LYS A 1 544 ? -8.632 44.403 -18.434 1.00 92.38 544 LYS A C 1
ATOM 4158 O O . LYS A 1 544 ? -9.265 44.701 -17.422 1.00 92.38 544 LYS A O 1
ATOM 4163 N N . VAL A 1 545 ? -7.348 44.064 -18.418 1.00 95.25 545 VAL A N 1
ATOM 4164 C CA . VAL A 1 545 ? -6.491 44.191 -17.235 1.00 95.25 545 VAL A CA 1
ATOM 4165 C C . VAL A 1 545 ? -6.110 45.661 -17.061 1.00 95.25 545 VAL A C 1
ATOM 4167 O O . VAL A 1 545 ? -5.629 46.302 -17.996 1.00 95.25 545 VAL A O 1
ATOM 4170 N N . LEU A 1 546 ? -6.355 46.207 -15.873 1.00 94.50 546 LEU A N 1
ATOM 4171 C CA . LEU A 1 546 ? -5.990 47.576 -15.505 1.00 94.50 546 LEU A CA 1
ATOM 4172 C C . LEU A 1 546 ? -4.582 47.636 -14.924 1.00 94.50 546 LEU A C 1
ATOM 4174 O O . LEU A 1 546 ? -3.815 48.543 -15.243 1.00 94.50 546 LEU A O 1
ATOM 4178 N N . GLN A 1 547 ? -4.252 46.677 -14.061 1.00 94.12 547 GLN A N 1
ATOM 4179 C CA . GLN A 1 547 ? -2.981 46.642 -13.356 1.00 94.12 547 GLN A CA 1
ATOM 4180 C C . GLN A 1 547 ? -2.617 45.208 -12.977 1.00 94.12 547 GLN A C 1
ATOM 4182 O O . GLN A 1 547 ? -3.483 44.404 -12.651 1.00 94.12 547 GLN A O 1
ATOM 4187 N N . SER A 1 548 ? -1.321 44.915 -12.976 1.00 94.25 548 SER A N 1
ATOM 4188 C CA . SER A 1 548 ? -0.746 43.677 -12.454 1.00 94.25 548 SER A CA 1
ATOM 4189 C C . SER A 1 548 ? 0.343 44.046 -11.457 1.00 94.25 548 SER A C 1
ATOM 4191 O O . SER A 1 548 ? 1.198 44.892 -11.746 1.00 94.25 548 SER A O 1
ATOM 4193 N N . SER A 1 549 ? 0.286 43.480 -10.257 1.00 93.50 549 SER A N 1
ATOM 4194 C CA . SER A 1 549 ? 1.269 43.766 -9.218 1.00 93.50 549 SER A CA 1
ATOM 4195 C C . SER A 1 549 ? 2.620 43.091 -9.510 1.00 93.50 549 SER A C 1
ATOM 4197 O O . SER A 1 549 ? 2.707 42.114 -10.265 1.00 93.50 549 SER A O 1
ATOM 4199 N N . PRO A 1 550 ? 3.700 43.533 -8.840 1.00 92.06 550 PRO A N 1
ATOM 4200 C CA . PRO A 1 550 ? 4.866 42.684 -8.616 1.00 92.06 550 PRO A CA 1
ATOM 4201 C C . PRO A 1 550 ? 4.476 41.382 -7.896 1.00 92.06 550 PRO A C 1
ATOM 4203 O O . PRO A 1 550 ? 3.365 41.254 -7.382 1.00 92.06 550 PRO A O 1
ATOM 4206 N N . VAL A 1 551 ? 5.396 40.418 -7.824 1.00 89.88 551 VAL A N 1
ATOM 4207 C CA . VAL A 1 551 ? 5.181 39.191 -7.042 1.00 89.88 551 VAL A CA 1
ATOM 4208 C C . VAL A 1 551 ? 5.079 39.543 -5.557 1.00 89.88 551 VAL A C 1
ATOM 4210 O O . VAL A 1 551 ? 5.983 40.158 -4.993 1.00 89.88 551 VAL A O 1
ATOM 4213 N N . LEU A 1 552 ? 3.974 39.144 -4.938 1.00 88.94 552 LEU A N 1
ATOM 4214 C CA . LEU A 1 552 ? 3.655 39.342 -3.531 1.00 88.94 552 LEU A CA 1
ATOM 4215 C C . LEU A 1 552 ? 3.830 38.019 -2.787 1.00 88.94 552 LEU A C 1
ATOM 4217 O O . LEU A 1 552 ? 3.418 36.968 -3.267 1.00 88.94 552 LEU A O 1
ATOM 4221 N N . VAL A 1 553 ? 4.430 38.066 -1.604 1.00 86.81 553 VAL A N 1
ATOM 4222 C CA . VAL A 1 553 ? 4.626 36.904 -0.726 1.00 86.81 553 VAL A CA 1
ATOM 4223 C C . VAL A 1 553 ? 3.560 36.912 0.362 1.00 86.81 553 VAL A C 1
ATOM 4225 O O . VAL A 1 553 ? 3.346 37.940 1.000 1.00 86.81 553 VAL A O 1
ATOM 4228 N N . ALA A 1 554 ? 2.867 35.788 0.549 1.00 80.94 554 ALA A N 1
ATOM 4229 C CA . ALA A 1 554 ? 1.703 35.724 1.435 1.00 80.94 554 ALA A CA 1
ATOM 4230 C C . ALA A 1 554 ? 2.098 35.696 2.921 1.00 80.94 554 ALA A C 1
ATOM 4232 O O . ALA A 1 554 ? 1.504 36.398 3.732 1.00 80.94 554 ALA A O 1
ATOM 4233 N N . ASP A 1 555 ? 3.124 34.916 3.262 1.00 80.44 555 ASP A N 1
ATOM 4234 C CA . ASP A 1 555 ? 3.693 34.850 4.609 1.00 80.44 555 ASP A CA 1
ATOM 4235 C C . ASP A 1 555 ? 5.207 34.612 4.507 1.00 80.44 555 ASP A C 1
ATOM 4237 O O . ASP A 1 555 ? 5.651 33.465 4.600 1.00 80.44 555 ASP A O 1
ATOM 4241 N N . PRO A 1 556 ? 6.009 35.670 4.276 1.00 78.56 556 PRO A N 1
ATOM 4242 C CA . PRO A 1 556 ? 7.455 35.545 4.095 1.00 78.56 556 PRO A CA 1
ATOM 4243 C C . PRO A 1 556 ? 8.201 35.090 5.356 1.00 78.56 556 PRO A C 1
ATOM 4245 O O . PRO A 1 556 ? 9.380 34.752 5.269 1.00 78.56 556 PRO A O 1
ATOM 4248 N N . GLY A 1 557 ? 7.544 35.098 6.523 1.00 75.56 557 GLY A N 1
ATOM 4249 C CA . GLY A 1 557 ? 8.124 34.618 7.773 1.00 75.56 557 GLY A CA 1
ATOM 4250 C C . GLY A 1 557 ? 8.058 33.099 7.906 1.00 75.56 557 GLY A C 1
ATOM 4251 O O . GLY A 1 557 ? 8.956 32.510 8.500 1.00 75.56 557 GLY A O 1
ATOM 4252 N N . MET A 1 558 ? 7.037 32.456 7.334 1.00 70.94 558 MET A N 1
ATOM 4253 C CA . MET A 1 558 ? 6.784 31.022 7.535 1.00 70.94 558 MET A CA 1
ATOM 4254 C C . MET A 1 558 ? 6.789 30.204 6.240 1.00 70.94 558 MET A C 1
ATOM 4256 O O . MET A 1 558 ? 6.961 28.984 6.284 1.00 70.94 558 MET A O 1
ATOM 4260 N N . SER A 1 559 ? 6.618 30.840 5.079 1.00 78.38 559 SER A N 1
ATOM 4261 C CA . SER A 1 559 ? 6.465 30.156 3.792 1.00 78.38 559 SER A CA 1
ATOM 4262 C C . SER A 1 559 ? 7.067 30.937 2.624 1.00 78.38 559 SER A C 1
ATOM 4264 O O . SER A 1 559 ? 7.309 32.139 2.699 1.00 78.38 559 SER A O 1
ATOM 4266 N N . ASN A 1 560 ? 7.279 30.251 1.502 1.00 80.31 560 ASN A N 1
ATOM 4267 C CA . ASN A 1 560 ? 7.670 30.879 0.238 1.00 80.31 560 ASN A CA 1
ATOM 4268 C C . ASN A 1 560 ? 6.496 31.055 -0.744 1.00 80.31 560 ASN A C 1
ATOM 4270 O O . ASN A 1 560 ? 6.737 31.310 -1.928 1.00 80.31 560 ASN A O 1
ATOM 4274 N N . ALA A 1 561 ? 5.259 30.894 -0.255 1.00 82.94 561 ALA A N 1
ATOM 4275 C CA . ALA A 1 561 ? 4.044 31.003 -1.050 1.00 82.94 561 ALA A CA 1
ATOM 4276 C C . ALA A 1 561 ? 3.891 32.428 -1.586 1.00 82.94 561 ALA A C 1
ATOM 4278 O O . ALA A 1 561 ? 3.934 33.404 -0.823 1.00 82.94 561 ALA A O 1
ATOM 4279 N N . ASN A 1 562 ? 3.720 32.548 -2.899 1.00 88.94 562 ASN A N 1
ATOM 4280 C CA . ASN A 1 562 ? 3.634 33.842 -3.560 1.00 88.94 562 ASN A CA 1
ATOM 4281 C C . ASN A 1 562 ? 2.496 33.915 -4.585 1.00 88.94 562 ASN A C 1
ATOM 4283 O O . ASN A 1 562 ? 1.934 32.908 -5.004 1.00 88.94 562 ASN A O 1
ATOM 4287 N N . MET A 1 563 ? 2.133 35.132 -4.967 1.00 91.69 563 MET A N 1
ATOM 4288 C CA . MET A 1 563 ? 1.079 35.390 -5.939 1.00 91.69 563 MET A CA 1
ATOM 4289 C C . MET A 1 563 ? 1.225 36.765 -6.581 1.00 91.69 563 MET A C 1
ATOM 4291 O O . MET A 1 563 ? 2.022 37.587 -6.131 1.00 91.69 563 MET A O 1
ATOM 4295 N N . LYS A 1 564 ? 0.429 37.039 -7.612 1.00 93.75 564 LYS A N 1
ATOM 4296 C CA . LYS A 1 564 ? 0.191 38.404 -8.101 1.00 93.75 564 LYS A CA 1
ATOM 4297 C C . LYS A 1 564 ? -1.238 38.842 -7.808 1.00 93.75 564 LYS A C 1
ATOM 4299 O O . LYS A 1 564 ? -2.146 38.022 -7.827 1.00 93.75 564 LYS A O 1
ATOM 4304 N N . LEU A 1 565 ? -1.428 40.134 -7.572 1.00 94.06 565 LEU A N 1
ATOM 4305 C CA . LEU A 1 565 ? -2.733 40.780 -7.582 1.00 94.06 565 LEU A CA 1
ATOM 4306 C C . LEU A 1 565 ? -2.955 41.391 -8.967 1.00 94.06 565 LEU A C 1
ATOM 4308 O O . LEU A 1 565 ? -2.162 42.231 -9.406 1.00 94.06 565 LEU A O 1
ATOM 4312 N N . VAL A 1 566 ? -4.019 40.976 -9.647 1.00 96.00 566 VAL A N 1
ATOM 4313 C CA . VAL A 1 566 ? -4.398 41.491 -10.964 1.00 96.00 566 VAL A CA 1
ATOM 4314 C C . VAL A 1 566 ? -5.729 42.219 -10.845 1.00 96.00 566 VAL A C 1
ATOM 4316 O O . VAL A 1 566 ? -6.737 41.646 -10.441 1.00 96.00 566 VAL A O 1
ATOM 4319 N N . THR A 1 567 ? -5.727 43.497 -11.203 1.00 96.25 567 THR A N 1
ATOM 4320 C CA . THR A 1 567 ? -6.916 44.346 -11.195 1.00 96.25 567 THR A CA 1
ATOM 4321 C C . THR A 1 567 ? -7.520 44.393 -12.588 1.00 96.25 567 THR A C 1
ATOM 4323 O O . THR A 1 567 ? -6.820 44.697 -13.559 1.00 96.25 567 THR A O 1
ATOM 4326 N N . VAL A 1 568 ? -8.822 44.147 -12.694 1.00 96.50 568 VAL A N 1
ATOM 4327 C CA . VAL A 1 568 ? -9.536 44.029 -13.974 1.00 96.50 568 VAL A CA 1
ATOM 4328 C C . VAL A 1 568 ? -10.757 44.945 -14.035 1.00 96.50 568 VAL A C 1
ATOM 4330 O O . VAL A 1 568 ? -11.416 45.186 -13.026 1.00 96.50 568 VAL A O 1
ATOM 4333 N N . ASP A 1 569 ? -11.043 45.470 -15.228 1.00 95.81 569 ASP A N 1
ATOM 4334 C CA . ASP A 1 569 ? -12.216 46.309 -15.513 1.00 95.81 569 ASP A CA 1
ATOM 4335 C C . ASP A 1 569 ? -13.373 45.443 -16.017 1.00 95.81 569 ASP A C 1
ATOM 4337 O O . ASP A 1 569 ? -13.219 44.725 -17.012 1.00 95.81 569 ASP A O 1
ATOM 4341 N N . VAL A 1 570 ? -14.532 45.548 -15.371 1.00 95.75 570 VAL A N 1
ATOM 4342 C CA . VAL A 1 570 ? -15.756 44.820 -15.730 1.00 95.75 570 VAL A CA 1
ATOM 4343 C C . VAL A 1 570 ? -16.903 45.839 -15.831 1.00 95.75 570 VAL A C 1
ATOM 4345 O O . VAL A 1 570 ? -17.581 46.124 -14.838 1.00 95.75 570 VAL A O 1
ATOM 4348 N N . PRO A 1 571 ? -17.091 46.472 -17.002 1.00 92.88 571 PRO A N 1
ATOM 4349 C CA . PRO A 1 571 ? -18.128 47.477 -17.181 1.00 92.88 571 PRO A CA 1
ATOM 4350 C C . PRO A 1 571 ? -19.496 46.863 -17.485 1.00 92.88 571 PRO A C 1
ATOM 4352 O O . PRO A 1 571 ? -19.597 45.857 -18.187 1.00 92.88 571 PRO A O 1
ATOM 4355 N N . PHE A 1 572 ? -20.539 47.543 -17.022 1.00 90.81 572 PHE A N 1
ATOM 4356 C CA . PHE A 1 572 ? -21.944 47.237 -17.279 1.00 90.81 572 PHE A CA 1
ATOM 4357 C C . PHE A 1 572 ? -22.633 48.453 -17.908 1.00 90.81 572 PHE A C 1
ATOM 4359 O O . PHE A 1 572 ? -22.261 49.573 -17.557 1.00 90.81 572 PHE A O 1
ATOM 4366 N N . PRO A 1 573 ? -23.642 48.274 -18.781 1.00 87.12 573 PRO A N 1
ATOM 4367 C CA . PRO A 1 573 ? -24.403 49.387 -19.345 1.00 87.12 573 PRO A CA 1
ATOM 4368 C C . PRO A 1 573 ? -25.152 50.166 -18.250 1.00 87.12 573 PRO A C 1
ATOM 4370 O O . PRO A 1 573 ? -24.663 51.198 -17.802 1.00 87.12 573 PRO A O 1
ATOM 4373 N N . ASP A 1 574 ? -26.267 49.625 -17.746 1.00 80.62 574 ASP A N 1
ATOM 4374 C CA . ASP A 1 574 ? -27.173 50.340 -16.833 1.00 80.62 574 ASP A CA 1
ATOM 4375 C C . ASP A 1 574 ? -27.546 49.537 -15.572 1.00 80.62 574 ASP A C 1
ATOM 4377 O O . ASP A 1 574 ? -27.967 50.118 -14.576 1.00 80.62 574 ASP A O 1
ATOM 4381 N N . GLU A 1 575 ? -27.352 48.214 -15.558 1.00 84.25 575 GLU A N 1
ATOM 4382 C CA . GLU A 1 575 ? -27.696 47.357 -14.415 1.00 84.25 575 GLU A CA 1
ATOM 4383 C C . GLU A 1 575 ? -26.575 46.362 -14.093 1.00 84.25 575 GLU A C 1
ATOM 4385 O O . GLU A 1 575 ? -25.882 45.859 -14.980 1.00 84.25 575 GLU A O 1
ATOM 4390 N N . LEU A 1 576 ? -26.393 46.075 -12.799 1.00 84.19 576 LEU A N 1
ATOM 4391 C CA . LEU A 1 576 ? -25.437 45.076 -12.328 1.00 84.19 576 LEU A CA 1
ATOM 4392 C C . LEU A 1 576 ? -26.055 43.677 -12.443 1.00 84.19 576 LEU A C 1
ATOM 4394 O O . LEU A 1 576 ? -26.737 43.197 -11.535 1.00 84.19 576 LEU A O 1
ATOM 4398 N N . GLU A 1 577 ? -25.813 43.019 -13.572 1.00 85.25 577 GLU A N 1
ATOM 4399 C CA . GLU A 1 577 ? -26.256 41.644 -13.792 1.00 85.25 577 GLU A CA 1
ATOM 4400 C C . GLU A 1 577 ? -25.427 40.637 -12.974 1.00 85.25 577 GLU A C 1
ATOM 4402 O O . GLU A 1 577 ? -24.253 40.851 -12.651 1.00 85.25 577 GLU A O 1
ATOM 4407 N N . THR A 1 578 ? -26.041 39.500 -12.638 1.00 80.25 578 THR A N 1
ATOM 4408 C CA . THR A 1 578 ? -25.357 38.372 -11.991 1.00 80.25 578 THR A CA 1
ATOM 4409 C C . THR A 1 578 ? -25.350 37.177 -12.935 1.00 80.25 578 THR A C 1
ATOM 4411 O O . THR A 1 578 ? -26.386 36.768 -13.449 1.00 80.25 578 THR A O 1
ATOM 4414 N N . TYR A 1 579 ? -24.167 36.615 -13.174 1.00 84.44 579 TYR A N 1
ATOM 4415 C CA . TYR A 1 579 ? -23.989 35.460 -14.059 1.00 84.44 579 TYR A CA 1
ATOM 4416 C C . TYR A 1 579 ? -23.959 34.152 -13.261 1.00 84.44 579 TYR A C 1
ATOM 4418 O O . TYR A 1 579 ? -23.903 34.180 -12.037 1.00 84.44 579 TYR A O 1
ATOM 4426 N N . ASN A 1 580 ? -23.978 32.988 -13.906 1.00 85.88 580 ASN A N 1
ATOM 4427 C CA . ASN A 1 580 ? -23.739 31.719 -13.205 1.00 85.88 580 ASN A CA 1
ATOM 4428 C C . ASN A 1 580 ? -22.233 31.438 -13.123 1.00 85.88 580 ASN A C 1
ATOM 4430 O O . ASN A 1 580 ? -21.503 31.741 -14.063 1.00 85.88 580 ASN A O 1
ATOM 4434 N N . GLN A 1 581 ? -21.776 30.882 -11.999 1.00 88.25 581 GLN A N 1
ATOM 4435 C CA . GLN A 1 581 ? -20.384 30.442 -11.831 1.00 88.25 581 GLN A CA 1
ATOM 4436 C C . GLN A 1 581 ? -20.129 29.173 -12.665 1.00 88.25 581 GLN A C 1
ATOM 4438 O O . GLN A 1 581 ? -21.057 28.386 -12.884 1.00 88.25 581 GLN A O 1
ATOM 4443 N N . LYS A 1 582 ? -18.886 28.960 -13.101 1.00 89.06 582 LYS A N 1
ATOM 4444 C CA . LYS A 1 582 ? -18.416 27.747 -13.792 1.00 89.06 582 LYS A CA 1
ATOM 4445 C C . LYS A 1 582 ? -17.362 27.049 -12.921 1.00 89.06 582 LYS A C 1
ATOM 4447 O O . LYS A 1 582 ? -16.222 26.908 -13.331 1.00 89.06 582 LYS A O 1
ATOM 4452 N N . LEU A 1 583 ? -17.769 26.666 -11.711 1.00 84.19 583 LEU A N 1
ATOM 4453 C CA . LEU A 1 583 ? -16.882 26.079 -10.704 1.00 84.19 583 LEU A CA 1
ATOM 4454 C C . LEU A 1 583 ? -16.383 24.695 -11.117 1.00 84.19 583 LEU A C 1
ATOM 4456 O O . LEU A 1 583 ? -17.162 23.878 -11.630 1.00 84.19 583 LEU A O 1
ATOM 4460 N N . ASP A 1 584 ? -15.126 24.409 -10.799 1.00 76.50 584 ASP A N 1
ATOM 4461 C CA . ASP A 1 584 ? -14.536 23.099 -11.027 1.00 76.50 584 ASP A CA 1
ATOM 4462 C C . ASP A 1 584 ? -15.014 22.054 -10.007 1.00 76.50 584 ASP A C 1
ATOM 4464 O O . ASP A 1 584 ? -15.550 22.335 -8.928 1.00 76.50 584 ASP A O 1
ATOM 4468 N N . ALA A 1 585 ? -14.833 20.777 -10.353 1.00 62.12 585 ALA A N 1
ATOM 4469 C CA . ALA A 1 585 ? -15.238 19.671 -9.494 1.00 62.12 585 ALA A CA 1
ATOM 4470 C C . ALA A 1 585 ? -14.460 19.684 -8.162 1.00 62.12 585 ALA A C 1
ATOM 4472 O O . ALA A 1 585 ? -13.294 19.303 -8.103 1.00 62.12 585 ALA A O 1
ATOM 4473 N N . GLY A 1 586 ? -15.143 20.050 -7.073 1.00 62.72 586 GLY A N 1
ATOM 4474 C CA . GLY A 1 586 ? -14.560 20.152 -5.728 1.00 62.72 586 GLY A CA 1
ATOM 4475 C C . GLY A 1 586 ? -14.484 21.581 -5.189 1.00 62.72 586 GLY A C 1
ATOM 4476 O O . GLY A 1 586 ? -14.152 21.765 -4.015 1.00 62.72 586 GLY A O 1
ATOM 4477 N N . GLU A 1 587 ? -14.845 22.573 -5.999 1.00 72.38 587 GLU A N 1
ATOM 4478 C CA . GLU A 1 587 ? -14.957 23.964 -5.580 1.00 72.38 587 GLU A CA 1
ATOM 4479 C C . GLU A 1 587 ? -16.352 24.261 -5.031 1.00 72.38 587 GLU A C 1
ATOM 4481 O O . GLU A 1 587 ? -17.373 24.130 -5.703 1.00 72.38 587 GLU A O 1
ATOM 4486 N N . PHE A 1 588 ? -16.394 24.672 -3.766 1.00 83.94 588 PHE A N 1
ATOM 4487 C CA . PHE A 1 588 ? -17.614 25.088 -3.080 1.00 83.94 588 PHE A CA 1
ATOM 4488 C C . PHE A 1 588 ? -17.486 26.568 -2.733 1.00 83.94 588 PHE A C 1
ATOM 4490 O O . PHE A 1 588 ? -17.157 26.920 -1.598 1.00 83.94 588 PHE A O 1
ATOM 4497 N N . ILE A 1 589 ? -17.679 27.414 -3.744 1.00 88.75 589 ILE A N 1
ATOM 4498 C CA . ILE A 1 589 ? -17.442 28.856 -3.670 1.00 88.75 589 ILE A CA 1
ATOM 4499 C C . ILE A 1 589 ? -18.765 29.601 -3.810 1.00 88.75 589 ILE A C 1
ATOM 4501 O O . ILE A 1 589 ? -19.486 29.422 -4.790 1.00 88.75 589 ILE A O 1
ATOM 4505 N N . THR A 1 590 ? -19.065 30.480 -2.855 1.00 91.69 590 THR A N 1
ATOM 4506 C CA . THR A 1 590 ? -20.209 31.397 -2.956 1.00 91.69 590 THR A CA 1
ATOM 4507 C C . THR A 1 590 ? -19.699 32.800 -3.234 1.00 91.69 590 THR A C 1
ATOM 4509 O O . THR A 1 590 ? -18.945 33.348 -2.440 1.00 91.69 590 THR A O 1
ATOM 4512 N N . LYS A 1 591 ? -20.097 33.403 -4.354 1.00 92.75 591 LYS A N 1
ATOM 4513 C CA . LYS A 1 591 ? -19.722 34.787 -4.669 1.00 92.75 591 LYS A CA 1
ATOM 4514 C C . LYS A 1 591 ? -20.698 35.795 -4.069 1.00 92.75 591 LYS A C 1
ATOM 4516 O O . LYS A 1 591 ? -21.900 35.533 -3.971 1.00 92.75 591 LYS A O 1
ATOM 4521 N N . ARG A 1 592 ? -20.206 36.997 -3.785 1.00 93.06 592 ARG A N 1
ATOM 4522 C CA . ARG A 1 592 ? -21.024 38.141 -3.379 1.00 93.06 592 ARG A CA 1
ATOM 4523 C C . ARG A 1 592 ? -20.465 39.433 -3.954 1.00 93.06 592 ARG A C 1
ATOM 4525 O O . ARG A 1 592 ? -19.260 39.646 -3.956 1.00 93.06 592 ARG A O 1
ATOM 4532 N N . VAL A 1 593 ? -21.349 40.304 -4.428 1.00 93.88 593 VAL A N 1
ATOM 4533 C CA . VAL A 1 593 ? -20.974 41.648 -4.879 1.00 93.88 593 VAL A CA 1
ATOM 4534 C C . VAL A 1 593 ? -21.118 42.621 -3.718 1.00 93.88 593 VAL A C 1
ATOM 4536 O O . VAL A 1 593 ? -22.144 42.631 -3.034 1.00 93.88 593 VAL A O 1
ATOM 4539 N N . VAL A 1 594 ? -20.080 43.420 -3.492 1.00 94.12 594 VAL A N 1
ATOM 4540 C CA . VAL A 1 594 ? -20.009 44.403 -2.411 1.00 94.12 594 VAL A CA 1
ATOM 4541 C C . VAL A 1 594 ? -19.531 45.736 -2.971 1.00 94.12 594 VAL A C 1
ATOM 4543 O O . VAL A 1 594 ? -18.566 45.800 -3.729 1.00 94.12 594 VAL A O 1
ATOM 4546 N N . GLU A 1 595 ? -20.207 46.812 -2.583 1.00 94.44 595 GLU A N 1
ATOM 4547 C CA . GLU A 1 595 ? -19.766 48.175 -2.870 1.00 94.44 595 GLU A CA 1
ATOM 4548 C C . GLU A 1 595 ? -18.403 48.423 -2.214 1.00 94.44 595 GLU A C 1
ATOM 4550 O O . GLU A 1 595 ? -18.247 48.193 -1.013 1.00 94.44 595 GLU A O 1
ATOM 4555 N N . ILE A 1 596 ? -17.420 48.920 -2.973 1.00 93.81 596 ILE A N 1
ATOM 4556 C CA . ILE A 1 596 ? -16.040 49.057 -2.473 1.00 93.81 596 ILE A CA 1
ATOM 4557 C C . ILE A 1 596 ? -15.990 49.950 -1.222 1.00 93.81 596 ILE A C 1
ATOM 4559 O O . ILE A 1 596 ? -15.268 49.651 -0.271 1.00 93.81 596 ILE A O 1
ATOM 4563 N N . ALA A 1 597 ? -16.820 50.997 -1.178 1.00 91.00 597 ALA A N 1
ATOM 4564 C CA . ALA A 1 597 ? -16.932 51.900 -0.033 1.00 91.00 597 ALA A CA 1
ATOM 4565 C C . ALA A 1 597 ? -17.456 51.239 1.252 1.00 91.00 597 ALA A C 1
ATOM 4567 O O . ALA A 1 597 ? -17.195 51.748 2.338 1.00 91.00 597 ALA A O 1
ATOM 4568 N N . LYS A 1 598 ? -18.147 50.098 1.147 1.00 93.12 598 LYS A N 1
ATOM 4569 C CA . LYS A 1 598 ? -18.774 49.386 2.273 1.00 93.12 598 LYS A CA 1
ATOM 4570 C C . LYS A 1 598 ? -18.050 48.098 2.663 1.00 93.12 598 LYS A C 1
ATOM 4572 O O . LYS A 1 598 ? -18.546 47.360 3.511 1.00 93.12 598 LYS A O 1
ATOM 4577 N N . LEU A 1 599 ? -16.883 47.811 2.078 1.00 93.25 599 LEU A N 1
ATOM 4578 C CA . LEU A 1 599 ? -16.135 46.579 2.363 1.00 93.25 599 LEU A CA 1
ATOM 4579 C C . LEU A 1 599 ? -15.837 46.409 3.859 1.00 93.25 599 LEU A C 1
ATOM 4581 O O . LEU A 1 599 ? -16.080 45.337 4.404 1.00 93.25 599 LEU A O 1
ATOM 4585 N N . THR A 1 600 ? -15.382 47.469 4.533 1.00 92.00 600 THR A N 1
ATOM 4586 C CA . THR A 1 600 ? -15.071 47.429 5.971 1.00 92.00 600 THR A CA 1
ATOM 4587 C C . THR A 1 600 ? -16.304 47.095 6.816 1.00 92.00 600 THR A C 1
ATOM 4589 O O . THR A 1 600 ? -16.222 46.246 7.696 1.00 92.00 600 THR A O 1
ATOM 4592 N N . GLU A 1 601 ? -17.460 47.693 6.509 1.00 92.88 601 GLU A N 1
ATOM 4593 C CA . GLU A 1 601 ? -18.725 47.412 7.208 1.00 92.88 601 GLU A CA 1
ATOM 4594 C C . GLU A 1 601 ? -19.227 45.983 6.945 1.00 92.88 601 GLU A C 1
ATOM 4596 O O . GLU A 1 601 ? -19.803 45.341 7.822 1.00 92.88 601 GLU A O 1
ATOM 4601 N N . GLU A 1 602 ? -19.034 45.452 5.733 1.00 93.69 602 GLU A N 1
ATOM 4602 C CA . GLU A 1 602 ? -19.397 44.063 5.434 1.00 93.69 602 GLU A CA 1
ATOM 4603 C C . GLU A 1 602 ? -18.492 43.060 6.160 1.00 93.69 602 GLU A C 1
ATOM 4605 O O . GLU A 1 602 ? -18.981 42.007 6.571 1.00 93.69 602 GLU A O 1
ATOM 4610 N N . PHE A 1 603 ? -17.209 43.369 6.371 1.00 94.38 603 PHE A N 1
ATOM 4611 C CA . PHE A 1 603 ? -16.298 42.492 7.116 1.00 94.38 603 PHE A CA 1
ATOM 4612 C C . PHE A 1 603 ? -16.721 42.308 8.572 1.00 94.38 603 PHE A C 1
ATOM 4614 O O . PHE A 1 603 ? -16.703 41.175 9.050 1.00 94.38 603 PHE A O 1
ATOM 4621 N N . GLU A 1 604 ? -17.195 43.366 9.234 1.00 92.56 604 GLU A N 1
ATOM 4622 C CA . GLU A 1 604 ? -17.750 43.277 10.594 1.00 92.56 604 GLU A CA 1
ATOM 4623 C C . GLU A 1 604 ? -18.928 42.286 10.644 1.00 92.56 604 GLU A C 1
ATOM 4625 O O . GLU A 1 604 ? -18.971 41.391 11.490 1.00 92.56 604 GLU A O 1
ATOM 4630 N N . LYS A 1 605 ? -19.834 42.340 9.656 1.00 94.50 605 LYS A N 1
ATOM 4631 C CA . LYS A 1 605 ? -20.973 41.404 9.552 1.00 94.50 605 LYS A CA 1
ATOM 4632 C C . LYS A 1 605 ? -20.541 39.959 9.297 1.00 94.50 605 LYS A C 1
ATOM 4634 O O . LYS A 1 605 ? -21.247 39.026 9.683 1.00 94.50 605 LYS A O 1
ATOM 4639 N N . TYR A 1 606 ? -19.440 39.747 8.581 1.00 94.62 606 TYR A N 1
ATOM 4640 C CA . TYR A 1 606 ? -18.893 38.409 8.340 1.00 94.62 606 TYR A CA 1
ATOM 4641 C C . TYR A 1 606 ? -18.199 37.845 9.578 1.00 94.62 606 TYR A C 1
ATOM 4643 O O . TYR A 1 606 ? -18.378 36.664 9.891 1.00 94.62 606 TYR A O 1
ATOM 4651 N N . GLU A 1 607 ? -17.473 38.682 10.314 1.00 91.31 607 GLU A N 1
ATOM 4652 C CA . GLU A 1 607 ? -16.845 38.302 11.577 1.00 91.31 607 GLU A CA 1
ATOM 4653 C C . GLU A 1 607 ? -17.898 37.889 12.619 1.00 91.31 607 GLU A C 1
ATOM 4655 O O . GLU A 1 607 ? -17.764 36.830 13.237 1.00 91.31 607 GLU A O 1
ATOM 4660 N N . GLU A 1 608 ? -19.016 38.620 12.721 1.00 93.69 608 GLU A N 1
ATOM 4661 C CA . GLU A 1 608 ? -20.165 38.245 13.566 1.00 93.69 608 GLU A CA 1
ATOM 4662 C C . GLU A 1 608 ? -20.763 36.873 13.200 1.00 93.69 608 GLU A C 1
ATOM 4664 O O . GLU A 1 608 ? -21.244 36.138 14.066 1.00 93.69 608 GLU A O 1
ATOM 4669 N N . LYS A 1 609 ? -20.703 36.491 11.918 1.00 92.06 609 LYS A N 1
ATOM 4670 C CA . LYS A 1 609 ? -21.142 35.175 11.420 1.00 92.06 609 LYS A CA 1
ATOM 4671 C C . LYS A 1 609 ? -20.090 34.074 11.609 1.00 92.06 609 LYS A C 1
ATOM 4673 O O . LYS A 1 609 ? -20.345 32.928 11.238 1.00 92.06 609 LYS A O 1
ATOM 4678 N N . GLY A 1 610 ? -18.922 34.393 12.168 1.00 90.62 610 GLY A N 1
ATOM 4679 C CA . GLY A 1 610 ? -17.827 33.452 12.416 1.00 90.62 610 GLY A CA 1
ATOM 4680 C C . GLY A 1 610 ? -16.923 33.179 11.209 1.00 90.62 610 GLY A C 1
ATOM 4681 O O . GLY A 1 610 ? -16.136 32.226 11.255 1.00 90.62 610 GLY A O 1
ATOM 4682 N N . TYR A 1 611 ? -17.022 33.988 10.150 1.00 94.19 611 TYR A N 1
ATOM 4683 C CA . TYR A 1 611 ? -16.116 33.931 9.001 1.00 94.19 611 TYR A CA 1
ATOM 4684 C C . TYR A 1 611 ? -14.771 34.576 9.355 1.00 94.19 611 TYR A C 1
ATOM 4686 O O . TYR A 1 611 ? -14.658 35.361 10.296 1.00 94.19 611 TYR A O 1
ATOM 4694 N N . VAL A 1 612 ? -13.736 34.234 8.593 1.00 93.75 612 VAL A N 1
ATOM 4695 C CA . VAL A 1 612 ? -12.417 34.875 8.659 1.00 93.75 612 VAL A CA 1
ATOM 4696 C C . VAL A 1 612 ? -12.223 35.708 7.400 1.00 93.75 612 VAL A C 1
ATOM 4698 O O . VAL A 1 612 ? -12.583 35.268 6.317 1.00 93.75 612 VAL A O 1
ATOM 4701 N N . ILE A 1 613 ? -11.652 36.901 7.516 1.00 94.62 613 ILE A N 1
ATOM 4702 C CA . ILE A 1 613 ? -11.373 37.749 6.352 1.00 94.62 613 ILE A CA 1
ATOM 4703 C C . ILE A 1 613 ? -9.935 37.513 5.895 1.00 94.62 613 ILE A C 1
ATOM 4705 O O . ILE A 1 613 ? -9.014 37.530 6.715 1.00 94.62 613 ILE A O 1
ATOM 4709 N N . ASP A 1 614 ? -9.730 37.292 4.597 1.00 93.06 614 ASP A N 1
ATOM 4710 C CA . ASP A 1 614 ? -8.388 37.204 4.024 1.00 93.06 614 ASP A CA 1
ATOM 4711 C C . ASP A 1 614 ? -7.623 38.522 4.212 1.00 93.06 614 ASP A C 1
ATOM 4713 O O . ASP A 1 614 ? -8.142 39.621 3.992 1.00 93.06 614 ASP A O 1
ATOM 4717 N N . ALA A 1 615 ? -6.351 38.408 4.598 1.00 89.44 615 ALA A N 1
ATOM 4718 C CA . ALA A 1 615 ? -5.521 39.556 4.940 1.00 89.44 615 ALA A CA 1
ATOM 4719 C C . ALA A 1 615 ? -5.352 40.540 3.771 1.00 89.44 615 ALA A C 1
ATOM 4721 O O . ALA A 1 615 ? -5.309 41.748 3.997 1.00 89.44 615 ALA A O 1
ATOM 4722 N N . LYS A 1 616 ? -5.288 40.063 2.518 1.00 89.12 616 LYS A N 1
ATOM 4723 C CA . LYS A 1 616 ? -5.092 40.936 1.346 1.00 89.12 616 LYS A CA 1
ATOM 4724 C C . LYS A 1 616 ? -6.330 41.791 1.106 1.00 89.12 616 LYS A C 1
ATOM 4726 O O . LYS A 1 616 ? -6.218 43.001 0.913 1.00 89.12 616 LYS A O 1
ATOM 4731 N N . LEU A 1 617 ? -7.501 41.161 1.173 1.00 92.56 617 LEU A N 1
ATOM 4732 C CA . LEU A 1 617 ? -8.789 41.834 1.048 1.00 92.56 617 LEU A CA 1
ATOM 4733 C C . LEU A 1 617 ? -9.015 42.842 2.190 1.00 92.56 617 LEU A C 1
ATOM 4735 O O . LEU A 1 617 ? -9.407 43.982 1.934 1.00 92.56 617 LEU A O 1
ATOM 4739 N N . SER A 1 618 ? -8.677 42.462 3.425 1.00 92.56 618 SER A N 1
ATOM 4740 C CA . SER A 1 618 ? -8.754 43.343 4.597 1.00 92.56 618 SER A CA 1
ATOM 4741 C C . SER A 1 618 ? -7.835 44.567 4.483 1.00 92.56 618 SER A C 1
ATOM 4743 O O . SER A 1 618 ? -8.284 45.706 4.635 1.00 92.56 618 SER A O 1
ATOM 4745 N N . HIS A 1 619 ? -6.559 44.365 4.133 1.00 92.25 619 HIS A N 1
ATOM 4746 C CA . HIS A 1 619 ? -5.598 45.461 3.977 1.00 92.25 619 HIS A CA 1
ATOM 4747 C C . HIS A 1 619 ? -5.990 46.432 2.859 1.00 92.25 619 HIS A C 1
ATOM 4749 O O . HIS A 1 619 ? -5.815 47.642 3.017 1.00 92.25 619 HIS A O 1
ATOM 4755 N N . PHE A 1 620 ? -6.545 45.927 1.752 1.00 92.19 620 PHE A N 1
ATOM 4756 C CA . PHE A 1 620 ? -7.070 46.781 0.689 1.00 92.19 620 PHE A CA 1
ATOM 4757 C C . PHE A 1 620 ? -8.207 47.676 1.199 1.00 92.19 620 PHE A C 1
ATOM 4759 O O . PHE A 1 620 ? -8.142 48.894 1.026 1.00 92.19 620 PHE A O 1
ATOM 4766 N N . ALA A 1 621 ? -9.216 47.103 1.864 1.00 93.19 621 ALA A N 1
ATOM 4767 C CA . ALA A 1 621 ? -10.352 47.873 2.374 1.00 93.19 621 ALA A CA 1
ATOM 4768 C C . ALA A 1 621 ? -9.917 48.928 3.404 1.00 93.19 621 ALA A C 1
ATOM 4770 O O . ALA A 1 621 ? -10.363 50.074 3.344 1.00 93.19 621 ALA A O 1
ATOM 4771 N N . ALA A 1 622 ? -8.991 48.573 4.301 1.00 91.44 622 ALA A N 1
ATOM 4772 C CA . ALA A 1 622 ? -8.423 49.507 5.269 1.00 91.44 622 ALA A CA 1
ATOM 4773 C C . ALA A 1 622 ? -7.675 50.665 4.584 1.00 91.44 622 ALA A C 1
ATOM 4775 O O . ALA A 1 622 ? -7.875 51.829 4.942 1.00 91.44 622 ALA A O 1
ATOM 4776 N N . GLY A 1 623 ? -6.855 50.363 3.571 1.00 92.62 623 GLY A N 1
ATOM 4777 C CA . GLY A 1 623 ? -6.147 51.373 2.782 1.00 92.62 623 GLY A CA 1
ATOM 4778 C C . GLY A 1 623 ? -7.097 52.299 2.019 1.00 92.62 623 GLY A C 1
ATOM 4779 O O . GLY A 1 623 ? -6.907 53.515 2.024 1.00 92.62 623 GLY A O 1
ATOM 4780 N N . TYR A 1 624 ? -8.155 51.746 1.424 1.00 91.56 624 TYR A N 1
ATOM 4781 C CA . TYR A 1 624 ? -9.182 52.520 0.725 1.00 91.56 624 TYR A CA 1
ATOM 4782 C C . TYR A 1 624 ? -9.955 53.446 1.677 1.00 91.56 624 TYR A C 1
ATOM 4784 O O . TYR A 1 624 ? -10.084 54.642 1.412 1.00 91.56 624 TYR A O 1
ATOM 4792 N N . ALA A 1 625 ? -10.398 52.934 2.828 1.00 88.75 625 ALA A N 1
ATOM 4793 C CA . ALA A 1 625 ? -11.080 53.736 3.844 1.00 88.75 625 ALA A CA 1
ATOM 4794 C C . ALA A 1 625 ? -10.185 54.862 4.392 1.00 88.75 625 ALA A C 1
ATOM 4796 O O . ALA A 1 625 ? -10.649 55.982 4.610 1.00 88.75 625 ALA A O 1
ATOM 4797 N N . MET A 1 626 ? -8.889 54.591 4.583 1.00 90.06 626 MET A N 1
ATOM 4798 C CA . MET A 1 626 ? -7.915 55.610 4.976 1.00 90.06 626 MET A CA 1
ATOM 4799 C C . MET A 1 626 ? -7.760 56.692 3.900 1.00 90.06 626 MET A C 1
ATOM 4801 O O . MET A 1 626 ? -7.732 57.876 4.233 1.00 90.06 626 MET A O 1
ATOM 4805 N N . ALA A 1 627 ? -7.697 56.307 2.622 1.00 91.06 627 ALA A N 1
ATOM 4806 C CA . ALA A 1 627 ? -7.596 57.249 1.509 1.00 91.06 627 ALA A CA 1
ATOM 4807 C C . ALA A 1 627 ? -8.812 58.189 1.433 1.00 91.06 627 ALA A C 1
ATOM 4809 O O . ALA A 1 627 ? -8.629 59.396 1.277 1.00 91.06 627 ALA A O 1
ATOM 4810 N N . LEU A 1 628 ? -10.029 57.665 1.625 1.00 87.56 628 LEU A N 1
ATOM 4811 C CA . LEU A 1 628 ? -11.249 58.481 1.686 1.00 87.56 628 LEU A CA 1
ATOM 4812 C C . LEU A 1 628 ? -11.196 59.501 2.831 1.00 87.56 628 LEU A C 1
ATOM 4814 O O . LEU A 1 628 ? -11.415 60.690 2.611 1.00 87.56 628 LEU A O 1
ATOM 4818 N N . ARG A 1 629 ? -10.810 59.070 4.038 1.00 86.19 629 ARG A N 1
ATOM 4819 C CA . ARG A 1 629 ? -10.683 59.978 5.192 1.00 86.19 629 ARG A CA 1
ATOM 4820 C C . ARG A 1 629 ? -9.638 61.072 4.974 1.00 86.19 629 ARG A C 1
ATOM 4822 O O . ARG A 1 629 ? -9.856 62.209 5.385 1.00 86.19 629 ARG A O 1
ATOM 4829 N N . LEU A 1 630 ? -8.516 60.751 4.324 1.00 89.44 630 LEU A N 1
ATOM 4830 C CA . LEU A 1 630 ? -7.491 61.739 3.968 1.00 89.44 630 LEU A CA 1
ATOM 4831 C C . LEU A 1 630 ? -8.013 62.760 2.948 1.00 89.44 630 LEU A C 1
ATOM 4833 O O . LEU A 1 630 ? -7.725 63.949 3.076 1.00 89.44 630 LEU A O 1
ATOM 4837 N N . GLN A 1 631 ? -8.795 62.311 1.964 1.00 87.88 631 GLN A N 1
ATOM 4838 C CA . GLN A 1 631 ? -9.406 63.181 0.958 1.00 87.88 631 GLN A CA 1
ATOM 4839 C C . GLN A 1 631 ? -10.460 64.121 1.565 1.00 87.88 631 GLN A C 1
ATOM 4841 O O . GLN A 1 631 ? -10.608 65.255 1.115 1.00 87.88 631 GLN A O 1
ATOM 4846 N N . GLU A 1 632 ? -11.152 63.673 2.613 1.00 86.25 632 GLU A N 1
ATOM 4847 C CA . GLU A 1 632 ? -12.154 64.449 3.352 1.00 86.25 632 GLU A CA 1
ATOM 4848 C C . GLU A 1 632 ? -11.561 65.313 4.487 1.00 86.25 632 GLU A C 1
ATOM 4850 O O . GLU A 1 632 ? -12.313 65.969 5.207 1.00 86.25 632 GLU A O 1
ATOM 4855 N N . HIS A 1 633 ? -10.229 65.343 4.653 1.00 77.56 633 HIS A N 1
ATOM 4856 C CA . HIS A 1 633 ? -9.523 66.019 5.757 1.00 77.56 633 HIS A CA 1
ATOM 4857 C C . HIS A 1 633 ? -9.956 65.563 7.168 1.00 77.56 633 HIS A C 1
ATOM 4859 O O . HIS A 1 633 ? -9.968 66.353 8.112 1.00 77.56 633 HIS A O 1
ATOM 4865 N N . GLN A 1 634 ? -10.317 64.289 7.327 1.00 64.19 634 GLN A N 1
ATOM 4866 C CA . GLN A 1 634 ? -10.803 63.710 8.589 1.00 64.19 634 GLN A CA 1
ATOM 4867 C C . GLN A 1 634 ? -9.724 62.955 9.394 1.00 64.19 634 GLN A C 1
ATOM 4869 O O . GLN A 1 634 ? -10.056 62.288 10.376 1.00 64.19 634 GLN A O 1
ATOM 4874 N N . LEU A 1 635 ? -8.450 63.036 8.991 1.00 54.50 635 LEU A N 1
ATOM 4875 C CA . LEU A 1 635 ? -7.296 62.393 9.639 1.00 54.50 635 LEU A CA 1
ATOM 4876 C C . LEU A 1 635 ? -6.152 63.372 9.898 1.00 54.50 635 LEU A C 1
ATOM 4878 O O . LEU A 1 635 ? -5.933 64.257 9.039 1.00 54.50 635 LEU A O 1
#